Protein AF-A0A830HH51-F1 (afdb_monomer)

Mean predicted aligned error: 14.1 Å

Solvent-acce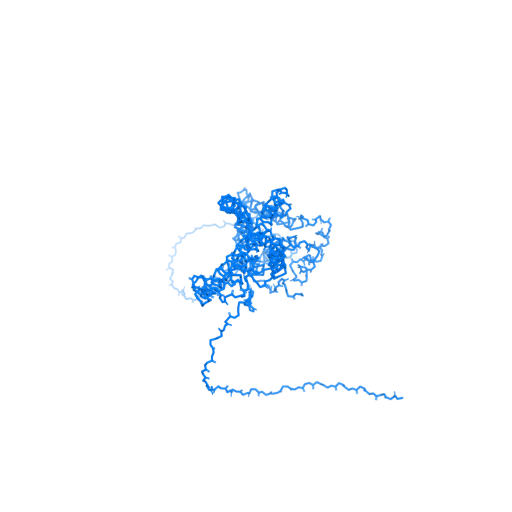ssible surface area (backbone atoms only — not comparable to full-atom values): 25207 Å² total; per-residue (Å²): 134,84,88,83,89,81,90,84,80,91,85,87,86,83,90,83,89,87,86,88,89,83,86,89,73,85,73,80,76,70,67,62,83,53,52,103,75,49,44,75,71,78,76,61,64,72,53,64,74,36,84,57,42,86,72,52,55,58,89,35,80,76,57,83,45,45,67,64,57,45,50,52,51,49,51,36,50,53,44,14,52,52,33,17,52,53,45,54,76,65,64,55,100,84,68,83,78,86,54,65,68,58,54,54,53,48,51,56,50,50,54,52,51,52,50,54,49,50,53,55,47,51,54,41,53,49,52,41,46,42,46,52,58,56,20,51,38,37,32,50,52,25,50,41,51,51,23,38,51,49,24,68,50,44,58,72,80,71,60,77,66,54,64,58,52,63,55,61,73,58,73,80,75,81,91,86,85,85,83,91,88,82,89,80,83,90,80,91,87,80,94,84,87,89,76,77,88,73,75,60,69,42,60,59,35,52,50,51,53,50,52,48,51,29,39,54,53,40,24,55,50,33,46,41,22,44,68,60,72,40,52,68,60,32,54,52,47,32,37,74,66,64,42,37,52,73,70,56,46,57,58,44,69,75,42,61,75,94,46,40,39,45,50,43,37,54,55,49,43,49,51,51,50,51,32,38,76,70,62,53,32,72,65,34,87,64,46,44,60,56,54,44,50,35,37,51,45,26,38,50,19,56,52,48,47,51,47,56,64,72,57,60,78,58,64,70,58,57,48,50,55,51,49,54,51,52,53,49,50,51,50,53,20,37,52,48,9,42,53,46,26,56,42,53,50,53,60,68,74,60,64,88,61,60,72,70,53,49,54,54,41,52,50,51,48,52,52,50,50,52,49,53,52,49,50,50,54,51,61,52,43,54,54,51,51,47,64,51,46,64,58,41,54,46,93,52,86,86,24,53,56,62,64,35,53,51,52,49,53,50,54,51,26,30,67,45,40,73,53,90,78,83,89,84,77,89,80,87,122

Organism: NCBI:txid41880

InterPro domains:
  IPR021134 Bestrophin-like [PF01062] (202-400)

Secondary structure (DSSP, 8-state):
--------------------------------SS-TT-------HHHHTSGGGGG--TTSHHHH-HHHHHHHHHHHHHHHHHHHHHHHHH--TT-----HHHHHHHHHHHHHHHHHHHHHHHHHHHHHHIIIIIIIHHHHHHHHHHHHHHHHHS--S-STTTHHHHTTSSTTS---------------------S-PPPPHHHHHHHHHHHHHHHHHHHHHHHHHHHTT-HHHHHHHHHHTTSS-HHHHHHHHTS-GGGHHHHHHHHHHHHHHHHHHTT-STTHHHHHHHHHHHHHHHHHHHHHHHHHHHSPSPHHHHHHHHHHHHHHHHHHHHHHHHHHHHHHHHHHH-TTSHHHHHHHHHHHHHHHHHHHHHHHHHHHHHHHHHHHHT-TTSSSTTS--HHHHHHHHHHHHHHHHT-------SS--

Radius of gyration: 35.16 Å; Cα contacts (8 Å, |Δi|>4): 317; chains: 1; bounding box: 79×79×122 Å

Foldseek 3Di:
DDDDDDDDDDDDDDDDDDDDDDDDDDPPPAPPLADPQLDGPPDDVVCCPDPVVVVCCHQAPCNPPCPLLVVLVVVLQVLLQVLLVVLLVVDDPPDDDDCPVVVVVLVVLVVVLVVLLVVVLVVLVVLLCCLVCVQLVLLLVLLLVLLLQLLVLQPAPPPVVPVVVVVVVPPPPDPDDDDDDDDDDDDDDDDDDDDDDDDPSNVVSQVLSVLLLLLSLLLLQCLLCVLVVNNVVSLVLSVVFVSDPPVLSVVLVVDDSLCSSLVSLVVQLVSLVVCLVVVSRPPSVPVSVVSNVSSVSNSVSSVVSVCLLVVDDPPVSLVVSVVSLSVSLSVLSSVLSNLLNVLVVCQPPVPPPNPPSVVVSVVVNVVSSVVSSVSSCVSVVSNVVSVCSSRQSDPRSSHDSSFNSSVVSSVSSCVSNVHDDDDDTRPPD

Nearest PDB structures (foldseek):
  6ivn-assembly1_C  TM=8.255E-01  e=8.846E-07  Klebsiella pneumoniae
  4wd7-assembly1_C  TM=7.996E-01  e=3.059E-06  Klebsiella pneumoniae UHKPC96
  6djl-assembly1_C  TM=2.244E-01  e=7.877E+00  Homo sapiens

pLDDT: mean 74.35, std 22.72, range [25.53, 97.12]

Structure (mmCIF, N/CA/C/O backbone):
data_AF-A0A830HH51-F1
#
_entry.id   AF-A0A830HH51-F1
#
loop_
_atom_site.group_PDB
_atom_site.id
_atom_site.type_symbol
_atom_site.label_atom_id
_atom_site.label_alt_id
_atom_site.label_comp_id
_atom_site.label_asym_id
_atom_site.label_entity_id
_atom_site.label_seq_id
_atom_site.pdbx_PDB_ins_code
_atom_site.Cartn_x
_atom_site.Cartn_y
_atom_site.Cartn_z
_atom_site.occupancy
_atom_site.B_iso_or_equiv
_atom_site.auth_seq_id
_atom_site.auth_comp_id
_atom_site.auth_asym_id
_atom_site.auth_atom_id
_atom_site.pdbx_PDB_model_num
ATOM 1 N N . MET A 1 1 ? 25.017 -56.427 21.208 1.00 38.72 1 MET A N 1
ATOM 2 C CA . MET A 1 1 ? 25.697 -55.156 21.543 1.00 38.72 1 MET A CA 1
ATOM 3 C C . MET A 1 1 ? 24.634 -54.246 22.147 1.00 38.72 1 MET A C 1
ATOM 5 O O . MET A 1 1 ? 23.813 -53.749 21.400 1.00 38.72 1 MET A O 1
ATOM 9 N N . SER A 1 2 ? 24.348 -54.339 23.451 1.00 25.89 2 SER A N 1
ATOM 10 C CA . SER A 1 2 ? 25.044 -53.654 24.565 1.00 25.89 2 SER A CA 1
ATOM 11 C C . SER A 1 2 ? 25.047 -52.131 24.347 1.00 25.89 2 SER A C 1
ATOM 13 O O . SER A 1 2 ? 25.809 -51.672 23.508 1.00 25.89 2 SER A O 1
ATOM 15 N N . VAL A 1 3 ? 24.035 -51.397 24.836 1.00 27.20 3 VAL A N 1
ATOM 16 C CA . VAL A 1 3 ? 23.938 -50.769 26.183 1.00 27.20 3 VAL A CA 1
ATOM 17 C C . VAL A 1 3 ? 24.837 -49.528 26.303 1.00 27.20 3 VAL A C 1
ATOM 19 O O . VAL A 1 3 ? 26.053 -49.679 26.292 1.00 27.20 3 VAL A O 1
ATOM 22 N N . CYS A 1 4 ? 24.244 -48.328 26.408 1.00 26.59 4 CYS A N 1
ATOM 23 C CA . CYS A 1 4 ? 24.298 -47.465 27.607 1.00 26.59 4 CYS A CA 1
ATOM 24 C C . CYS A 1 4 ? 23.799 -46.033 27.333 1.00 26.59 4 CYS A C 1
ATOM 26 O O . CYS A 1 4 ? 24.339 -45.319 26.490 1.00 26.59 4 CYS A O 1
ATOM 28 N N . ASP A 1 5 ? 22.822 -45.622 28.140 1.00 26.95 5 ASP A N 1
ATOM 29 C CA . ASP A 1 5 ? 22.475 -44.243 28.484 1.00 26.95 5 ASP A CA 1
ATOM 30 C C . ASP A 1 5 ? 23.656 -43.486 29.106 1.00 26.95 5 ASP A C 1
ATOM 32 O O . ASP A 1 5 ? 24.448 -44.097 29.825 1.00 26.95 5 ASP A O 1
ATOM 36 N N . THR A 1 6 ? 23.696 -42.150 28.994 1.00 29.08 6 THR A N 1
ATOM 37 C CA . THR A 1 6 ? 23.996 -41.295 30.165 1.00 29.08 6 THR A CA 1
ATOM 38 C C . THR A 1 6 ? 23.522 -39.847 29.979 1.00 29.08 6 THR A C 1
ATOM 40 O O . THR A 1 6 ? 23.963 -39.127 29.088 1.00 29.08 6 THR A O 1
ATOM 43 N N . TYR A 1 7 ? 22.646 -39.419 30.888 1.00 29.58 7 TYR A N 1
ATOM 44 C CA . TYR A 1 7 ? 22.360 -38.029 31.245 1.00 29.58 7 TYR A CA 1
ATOM 45 C C . TYR A 1 7 ? 23.592 -37.351 31.872 1.00 29.58 7 TYR A C 1
ATOM 47 O O . TYR A 1 7 ? 24.271 -37.996 32.666 1.00 29.58 7 TYR A O 1
ATOM 55 N N . ALA A 1 8 ? 23.793 -36.041 31.669 1.00 28.16 8 ALA A N 1
ATOM 56 C CA . ALA A 1 8 ? 24.360 -35.170 32.711 1.00 28.16 8 ALA A CA 1
ATOM 57 C C . ALA A 1 8 ? 24.124 -33.672 32.445 1.00 28.16 8 ALA A C 1
ATOM 59 O O . ALA A 1 8 ? 24.418 -33.134 31.382 1.00 28.16 8 ALA A O 1
ATOM 60 N N . LEU A 1 9 ? 23.596 -33.035 33.484 1.00 26.22 9 LEU A N 1
ATOM 61 C CA . LEU A 1 9 ? 23.298 -31.623 33.684 1.00 26.22 9 LEU A CA 1
ATOM 62 C C . LEU A 1 9 ? 24.548 -30.773 33.980 1.00 26.22 9 LEU A C 1
ATOM 64 O O . LEU A 1 9 ? 25.466 -31.244 34.641 1.00 26.22 9 LEU A O 1
ATOM 68 N N . SER A 1 10 ? 24.398 -29.469 33.702 1.00 26.39 10 SER A N 1
ATOM 69 C CA . SER A 1 10 ? 24.892 -28.319 34.486 1.00 26.39 10 SER A CA 1
ATOM 70 C C . SER A 1 10 ? 26.397 -28.003 34.482 1.00 26.39 10 SER A C 1
ATOM 72 O O . SER A 1 10 ? 27.233 -28.854 34.755 1.00 26.39 10 SER A O 1
ATOM 74 N N . ILE A 1 11 ? 26.726 -26.719 34.275 1.00 29.22 11 ILE A N 1
ATOM 75 C CA . ILE A 1 11 ? 27.380 -25.823 35.260 1.00 29.22 11 ILE A CA 1
ATOM 76 C C . ILE A 1 11 ? 27.906 -24.567 34.526 1.00 29.22 11 ILE A C 1
ATOM 78 O O . ILE A 1 11 ? 28.782 -24.633 33.668 1.00 29.22 11 ILE A O 1
ATOM 82 N N . VAL A 1 12 ? 27.377 -2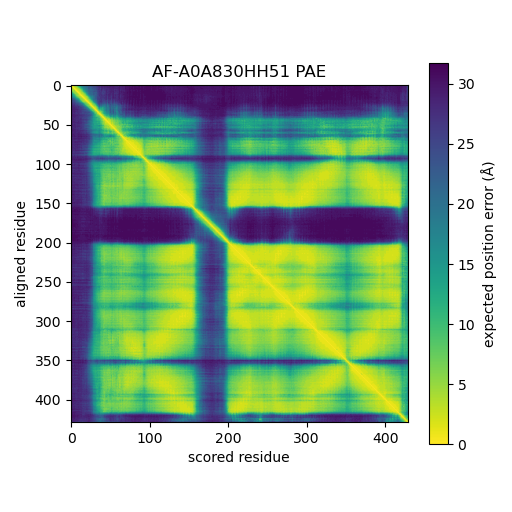3.402 34.911 1.00 34.72 12 VAL A N 1
ATOM 83 C CA . VAL A 1 12 ? 27.944 -22.055 34.678 1.00 34.72 12 VAL A CA 1
ATOM 84 C C . VAL A 1 12 ? 29.090 -21.819 35.674 1.00 34.72 12 VAL A C 1
ATOM 86 O O . VAL A 1 12 ? 28.933 -22.219 36.827 1.00 34.72 12 VAL A O 1
ATOM 89 N N . PRO A 1 13 ? 30.211 -21.161 35.295 1.00 34.56 13 PRO A N 1
ATOM 90 C CA . PRO A 1 13 ? 30.666 -19.964 36.042 1.00 34.56 13 PRO A CA 1
ATOM 91 C C . PRO A 1 13 ? 31.408 -18.926 35.118 1.00 34.56 13 PRO A C 1
ATOM 93 O O . PRO A 1 13 ? 31.265 -19.011 33.902 1.00 34.56 13 PRO A O 1
ATOM 96 N N . PRO A 1 14 ? 32.086 -17.851 35.601 1.00 38.78 14 PRO A N 1
ATOM 97 C CA . PRO A 1 14 ? 31.568 -16.481 35.493 1.00 38.78 14 PRO A CA 1
ATOM 98 C C . PRO A 1 14 ? 32.497 -15.451 34.787 1.00 38.78 14 PRO A C 1
ATOM 100 O O . PRO A 1 14 ? 33.676 -15.679 34.538 1.00 38.78 14 PRO A O 1
ATOM 103 N N . ARG A 1 15 ? 31.917 -14.263 34.533 1.00 34.06 15 ARG A N 1
ATOM 104 C CA . ARG A 1 15 ? 32.484 -12.938 34.158 1.00 34.06 15 ARG A CA 1
ATOM 105 C C . ARG A 1 15 ? 34.014 -12.737 34.209 1.00 34.06 15 ARG A C 1
ATOM 107 O O . ARG A 1 15 ? 34.600 -12.840 35.283 1.00 34.06 15 ARG A O 1
ATOM 114 N N . ARG A 1 16 ? 34.564 -12.078 33.169 1.00 27.70 16 ARG A N 1
ATOM 115 C CA . ARG A 1 16 ? 35.558 -10.984 33.316 1.00 27.70 16 ARG A CA 1
ATOM 116 C C . ARG A 1 16 ? 35.377 -9.867 32.278 1.00 27.70 16 ARG A C 1
ATOM 118 O O . ARG A 1 16 ? 35.142 -10.123 31.105 1.00 27.70 16 ARG A O 1
ATOM 125 N N . ARG A 1 17 ? 35.498 -8.624 32.764 1.00 33.72 17 ARG A N 1
ATOM 126 C CA . ARG A 1 17 ? 35.611 -7.365 32.007 1.00 33.72 17 ARG A CA 1
ATOM 127 C C . ARG A 1 17 ? 36.962 -7.297 31.289 1.00 33.72 17 ARG A C 1
ATOM 129 O O . ARG A 1 17 ? 37.972 -7.585 31.925 1.00 33.72 17 ARG A O 1
ATOM 136 N N . ALA A 1 18 ? 36.977 -6.775 30.066 1.00 30.72 18 ALA A N 1
ATOM 137 C CA . ALA A 1 18 ? 38.110 -6.024 29.530 1.00 30.72 18 ALA A CA 1
ATOM 138 C C . ALA A 1 18 ? 37.644 -5.077 28.409 1.00 30.72 18 ALA A C 1
ATOM 140 O O . ALA A 1 18 ? 36.971 -5.475 27.467 1.00 30.72 18 ALA A O 1
ATOM 141 N N . SER A 1 19 ? 38.033 -3.819 28.544 1.00 29.17 19 SER A N 1
ATOM 142 C CA . SER A 1 19 ? 38.135 -2.765 27.526 1.00 29.17 19 SER A CA 1
ATOM 143 C C . SER A 1 19 ? 39.468 -2.054 27.814 1.00 29.17 19 SER A C 1
ATOM 145 O O . SER A 1 19 ? 39.896 -2.153 28.972 1.00 29.17 19 SER A O 1
ATOM 147 N N . PRO A 1 20 ? 40.077 -1.224 26.939 1.00 47.78 20 PRO A N 1
ATOM 148 C CA . PRO A 1 20 ? 39.917 -0.930 25.496 1.00 47.78 20 PRO A CA 1
ATOM 149 C C . PRO A 1 20 ? 41.337 -1.054 24.818 1.00 47.78 20 PRO A C 1
ATOM 151 O O . PRO A 1 20 ? 42.099 -1.873 25.334 1.00 47.78 20 PRO A O 1
ATOM 154 N N . PRO A 1 21 ? 41.813 -0.304 23.781 1.00 44.22 21 PRO A N 1
ATOM 155 C CA . PRO A 1 21 ? 41.197 0.706 22.906 1.00 44.22 21 PRO A CA 1
ATOM 156 C C . PRO A 1 21 ? 41.555 0.611 21.397 1.00 44.22 21 PRO A C 1
ATOM 158 O O . PRO A 1 21 ? 42.336 -0.224 20.958 1.00 44.22 21 PRO A O 1
ATOM 161 N N . SER A 1 22 ? 41.041 1.603 20.657 1.00 26.47 22 SER A N 1
ATOM 162 C CA . SER A 1 22 ? 41.609 2.261 19.464 1.00 26.47 22 SER A CA 1
ATOM 163 C C . SER A 1 22 ? 41.033 1.936 18.073 1.00 26.47 22 SER A C 1
ATOM 165 O O . SER A 1 22 ? 41.168 0.844 17.546 1.00 26.47 22 SER A O 1
ATOM 167 N N . CYS A 1 23 ? 40.443 3.004 17.517 1.00 25.84 23 CYS A N 1
ATOM 168 C CA . CYS A 1 23 ? 40.437 3.491 16.135 1.00 25.84 23 CYS A CA 1
ATOM 169 C C . CYS A 1 23 ? 39.952 2.621 14.963 1.00 25.84 23 CYS A C 1
ATOM 171 O O . CYS A 1 23 ? 40.399 1.510 14.729 1.00 25.84 23 CYS A O 1
ATOM 173 N N . CYS A 1 24 ? 39.167 3.303 14.120 1.00 28.31 24 CYS A N 1
ATOM 174 C CA . CYS A 1 24 ? 38.778 2.959 12.753 1.00 28.31 24 CYS A CA 1
ATOM 175 C C . CYS A 1 24 ? 37.758 1.833 12.585 1.00 28.31 24 CYS A C 1
ATOM 177 O O . CYS A 1 24 ? 38.097 0.709 12.254 1.00 28.31 24 CYS A O 1
ATOM 179 N N . SER A 1 25 ? 36.484 2.214 12.629 1.00 27.14 25 SER A N 1
ATOM 180 C CA . SER A 1 25 ? 35.622 2.157 11.441 1.00 27.14 25 SER A CA 1
ATOM 181 C C . SER A 1 25 ? 34.259 2.709 11.826 1.00 27.14 25 SER A C 1
ATOM 183 O O . SER A 1 25 ? 33.641 2.231 12.774 1.00 27.14 25 SER A O 1
ATOM 185 N N . ILE A 1 26 ? 33.804 3.728 11.101 1.00 30.30 26 ILE A N 1
ATOM 186 C CA . ILE A 1 26 ? 32.405 4.160 11.094 1.00 30.30 26 ILE A CA 1
ATOM 187 C C . ILE A 1 26 ? 31.564 2.892 10.891 1.00 30.30 26 ILE A C 1
ATOM 189 O O . ILE A 1 26 ? 31.751 2.240 9.859 1.00 30.30 26 ILE A O 1
ATOM 193 N N . PRO A 1 27 ? 30.683 2.486 11.824 1.00 31.66 27 PRO A N 1
ATOM 194 C CA . PRO A 1 27 ? 29.766 1.422 11.497 1.00 31.66 27 PRO A CA 1
ATOM 195 C C . PRO A 1 27 ? 28.831 2.018 10.451 1.00 31.66 27 PRO A C 1
ATOM 197 O O . PRO A 1 27 ? 28.128 2.995 10.710 1.00 31.66 27 PRO A O 1
ATOM 200 N N . ALA A 1 28 ? 28.860 1.452 9.245 1.00 36.19 28 ALA A N 1
ATOM 201 C CA . ALA A 1 28 ? 27.709 1.486 8.368 1.00 36.19 28 ALA A CA 1
ATOM 202 C C . ALA A 1 28 ? 26.559 0.913 9.198 1.00 36.19 28 ALA A C 1
ATOM 204 O O . ALA A 1 28 ? 26.451 -0.303 9.362 1.00 36.19 28 ALA A O 1
ATOM 205 N N . GLN A 1 29 ? 25.802 1.801 9.844 1.00 36.47 29 GLN A N 1
ATOM 206 C CA . GLN A 1 29 ? 24.666 1.427 10.656 1.00 36.47 29 GLN A CA 1
ATOM 207 C C . GLN A 1 29 ? 23.653 0.874 9.668 1.00 36.47 29 GLN A C 1
ATOM 209 O O . GLN A 1 29 ? 23.018 1.583 8.892 1.00 36.47 29 GLN A O 1
ATOM 214 N N . GLN A 1 30 ? 23.683 -0.449 9.617 1.00 34.59 30 GLN A N 1
ATOM 215 C CA . GLN A 1 30 ? 22.843 -1.326 8.850 1.00 34.59 30 GLN A CA 1
ATOM 216 C C . GLN A 1 30 ? 21.418 -0.788 8.943 1.00 34.59 30 GLN A C 1
ATOM 218 O O . GLN A 1 30 ? 20.878 -0.663 10.041 1.00 34.59 30 GLN A O 1
ATOM 223 N N . VAL A 1 31 ? 20.814 -0.471 7.798 1.00 39.12 31 VAL A N 1
ATOM 224 C CA . VAL A 1 31 ? 19.364 -0.296 7.686 1.00 39.12 31 VAL A CA 1
ATOM 225 C C . VAL A 1 31 ? 18.752 -1.682 7.926 1.00 39.12 31 VAL A C 1
ATOM 227 O O . VAL A 1 31 ? 18.391 -2.399 6.996 1.00 39.12 31 VAL A O 1
ATOM 230 N N . ARG A 1 32 ? 18.767 -2.129 9.187 1.00 32.75 32 ARG A N 1
ATOM 231 C CA . ARG A 1 32 ? 17.884 -3.165 9.705 1.00 32.75 32 ARG A CA 1
ATOM 232 C C . ARG A 1 32 ? 16.575 -2.454 9.976 1.00 32.75 32 ARG A C 1
ATOM 234 O O . ARG A 1 32 ? 16.512 -1.524 10.768 1.00 32.75 32 ARG A O 1
ATOM 241 N N . THR A 1 33 ? 15.549 -2.872 9.262 1.00 40.38 33 THR A N 1
ATOM 242 C CA . THR A 1 33 ? 14.227 -2.248 9.249 1.00 40.38 33 THR A CA 1
ATOM 243 C C . THR A 1 33 ? 13.367 -2.630 10.453 1.00 40.38 33 THR A C 1
ATOM 245 O O . THR A 1 33 ? 12.162 -2.450 10.392 1.00 40.38 33 THR A O 1
ATOM 248 N N . VAL A 1 34 ? 13.962 -3.132 11.542 1.00 41.47 34 VAL A N 1
ATOM 249 C CA . VAL A 1 34 ? 13.305 -3.395 12.831 1.00 41.47 34 VAL A CA 1
ATOM 250 C C . VAL A 1 34 ? 14.402 -3.337 13.913 1.00 41.47 34 VAL A C 1
ATOM 252 O O . VAL A 1 34 ? 15.360 -4.110 13.846 1.00 41.47 34 VAL A O 1
ATOM 255 N N . ASP A 1 35 ? 14.326 -2.403 14.870 1.00 40.78 35 ASP A N 1
ATOM 256 C CA . ASP A 1 35 ? 15.085 -2.518 16.134 1.00 40.78 35 ASP A CA 1
ATOM 257 C C . ASP A 1 35 ? 14.623 -3.797 16.865 1.00 40.78 35 ASP A C 1
ATOM 259 O O . ASP A 1 35 ? 13.468 -4.174 16.707 1.00 40.78 35 ASP A O 1
ATOM 263 N N . GLU A 1 36 ? 15.431 -4.418 17.740 1.00 43.19 36 GLU A N 1
ATOM 264 C CA . GLU A 1 36 ? 15.049 -5.590 18.585 1.00 43.19 36 GLU A CA 1
ATOM 265 C C . GLU A 1 36 ? 13.750 -5.410 19.417 1.00 43.19 36 GLU A C 1
ATOM 267 O O . GLU A 1 36 ? 13.322 -6.317 20.119 1.00 43.19 36 GLU A O 1
ATOM 272 N N . HIS A 1 37 ? 13.117 -4.238 19.346 1.00 38.44 37 HIS A N 1
ATOM 273 C CA . HIS A 1 37 ? 11.923 -3.829 20.077 1.00 38.44 37 HIS A CA 1
ATOM 274 C C . HIS A 1 37 ? 10.730 -3.483 19.160 1.00 38.44 37 HIS A C 1
ATOM 276 O O . HIS A 1 37 ? 9.807 -2.804 19.606 1.00 38.44 37 HIS A O 1
ATOM 282 N N . GLY A 1 38 ? 10.750 -3.862 17.874 1.00 42.25 38 GLY A N 1
ATOM 283 C CA . GLY A 1 38 ? 9.606 -3.661 16.971 1.00 42.25 38 GLY A CA 1
ATOM 284 C C . GLY A 1 38 ? 9.290 -2.191 16.667 1.00 42.25 38 GLY A C 1
ATOM 285 O O . GLY A 1 38 ? 8.174 -1.864 16.284 1.00 42.25 38 GLY A O 1
ATOM 286 N N . LYS A 1 39 ? 10.238 -1.269 16.869 1.00 40.56 39 LYS A N 1
ATOM 287 C CA . LYS A 1 39 ? 10.011 0.169 16.675 1.00 40.56 39 LYS A CA 1
ATOM 288 C C . LYS A 1 39 ? 10.111 0.536 15.194 1.00 40.56 39 LYS A C 1
ATOM 290 O O . LYS A 1 39 ? 11.081 0.171 14.532 1.00 40.56 39 LYS A O 1
ATOM 295 N N . THR A 1 40 ? 9.149 1.319 14.697 1.00 45.41 40 THR A N 1
ATOM 296 C CA . THR A 1 40 ? 9.230 1.970 13.382 1.00 45.41 40 THR A CA 1
ATOM 297 C C . THR A 1 40 ? 10.509 2.800 13.341 1.00 45.41 40 THR A C 1
ATOM 299 O O . THR A 1 40 ? 10.657 3.755 14.110 1.00 45.41 40 THR A O 1
ATOM 302 N N . VAL A 1 41 ? 11.461 2.423 12.489 1.00 50.81 41 VAL A N 1
ATOM 303 C CA . VAL A 1 41 ? 12.699 3.185 12.331 1.00 50.81 41 VAL A CA 1
ATOM 304 C C . VAL A 1 41 ? 12.316 4.540 11.743 1.00 50.81 41 VAL A C 1
ATOM 306 O O . VAL A 1 41 ? 11.938 4.641 10.578 1.00 50.81 41 VAL A O 1
ATOM 309 N N . ALA A 1 42 ? 12.371 5.589 12.564 1.00 54.66 42 ALA A N 1
ATOM 310 C CA . ALA A 1 42 ? 12.271 6.954 12.076 1.00 54.66 42 ALA A CA 1
ATOM 311 C C . ALA A 1 42 ? 13.442 7.170 11.112 1.00 54.66 42 ALA A C 1
ATOM 313 O O . ALA A 1 42 ? 14.603 7.145 11.525 1.00 54.66 42 ALA A O 1
ATOM 314 N N . TYR A 1 43 ? 13.149 7.306 9.820 1.00 59.97 43 TYR A N 1
ATOM 315 C CA . TYR A 1 43 ? 14.189 7.550 8.834 1.00 59.97 43 TYR A CA 1
ATOM 316 C C . TYR A 1 43 ? 14.770 8.943 9.072 1.00 59.97 43 TYR A C 1
ATOM 318 O O . TYR A 1 43 ? 14.044 9.933 9.189 1.00 59.97 43 TYR A O 1
ATOM 326 N N . ASP A 1 44 ? 16.095 9.032 9.153 1.00 61.41 44 ASP A N 1
ATOM 327 C CA . ASP A 1 44 ? 16.752 10.327 9.246 1.00 61.41 44 ASP A CA 1
ATOM 328 C C . ASP A 1 44 ? 16.691 11.011 7.873 1.00 61.41 44 ASP A C 1
ATOM 330 O O . ASP A 1 44 ? 17.416 10.668 6.933 1.00 61.41 44 ASP A O 1
ATOM 334 N N . VAL A 1 45 ? 15.804 12.002 7.758 1.00 65.62 45 VAL A N 1
ATOM 335 C CA . VAL A 1 45 ? 15.637 12.839 6.560 1.00 65.62 45 VAL A CA 1
ATOM 336 C C . VAL A 1 45 ? 16.971 13.476 6.152 1.00 65.62 45 VAL A C 1
ATOM 338 O O . VAL A 1 45 ? 17.235 13.678 4.964 1.00 65.62 45 VAL A O 1
ATOM 341 N N . HIS A 1 46 ? 17.859 13.754 7.111 1.00 68.62 46 HIS A N 1
ATOM 342 C CA . HIS A 1 46 ? 19.168 14.336 6.834 1.00 68.62 46 HIS A CA 1
ATOM 343 C C . HIS A 1 46 ? 20.126 13.362 6.149 1.00 68.62 46 HIS A C 1
ATOM 345 O O . HIS A 1 46 ? 21.010 13.802 5.415 1.00 68.62 46 HIS A O 1
ATOM 351 N N . VAL A 1 47 ? 19.950 12.051 6.323 1.00 65.62 47 VAL A N 1
ATOM 352 C CA . VAL A 1 47 ? 20.727 11.040 5.591 1.00 65.62 47 VAL A CA 1
ATOM 353 C C . VAL A 1 47 ? 20.267 10.961 4.133 1.00 65.62 47 VAL A C 1
ATOM 355 O O . VAL A 1 47 ? 21.106 10.905 3.236 1.00 65.62 47 VAL A O 1
ATOM 358 N N . LEU A 1 48 ? 18.955 11.046 3.887 1.00 66.31 48 LEU A N 1
ATOM 359 C CA . LEU A 1 48 ? 18.361 10.986 2.542 1.00 66.31 48 LEU A CA 1
ATOM 360 C C . LEU A 1 48 ? 18.589 12.256 1.708 1.00 66.31 48 LEU A C 1
ATOM 362 O O . LEU A 1 48 ? 18.615 12.198 0.483 1.00 66.31 48 LEU A O 1
ATOM 366 N N . THR A 1 49 ? 18.766 13.403 2.364 1.00 71.38 49 THR A N 1
ATOM 367 C CA . THR A 1 49 ? 19.026 14.700 1.710 1.00 71.38 49 THR A CA 1
ATOM 368 C C . THR A 1 49 ? 20.508 14.958 1.428 1.00 71.38 49 THR A C 1
ATOM 370 O O . THR A 1 49 ? 20.850 15.921 0.742 1.00 71.38 49 THR A O 1
ATOM 373 N N . ARG A 1 50 ? 21.408 14.107 1.934 1.00 78.94 50 ARG A N 1
ATOM 374 C CA . ARG A 1 50 ? 22.851 14.180 1.672 1.00 78.94 50 ARG A CA 1
ATOM 375 C C . ARG A 1 50 ? 23.238 13.282 0.499 1.00 78.94 50 ARG A C 1
ATOM 377 O O . ARG A 1 50 ? 22.582 12.291 0.198 1.00 78.94 50 ARG A O 1
ATOM 384 N N . TRP A 1 51 ? 24.411 13.547 -0.074 1.00 76.56 51 TRP A N 1
ATOM 385 C CA . TRP A 1 51 ? 25.052 12.691 -1.084 1.00 76.56 51 TRP A CA 1
ATOM 386 C C . TRP A 1 51 ? 25.273 11.232 -0.631 1.00 76.56 51 TRP A C 1
ATOM 388 O O . TRP A 1 51 ? 25.532 10.368 -1.462 1.00 76.56 51 TRP A O 1
ATOM 398 N N . GLY A 1 52 ? 25.128 10.931 0.667 1.00 63.03 52 GLY A N 1
ATOM 399 C CA . GLY A 1 52 ? 25.146 9.565 1.200 1.00 63.03 52 GLY A CA 1
ATOM 400 C C . GLY A 1 52 ? 24.005 8.670 0.696 1.00 63.03 52 GLY A C 1
ATOM 401 O O . GLY A 1 52 ? 24.127 7.452 0.783 1.00 63.03 52 GLY A O 1
ATOM 402 N N . VAL A 1 53 ? 22.943 9.237 0.108 1.00 65.62 53 VAL A N 1
ATOM 403 C CA . VAL A 1 53 ? 21.817 8.479 -0.469 1.00 65.62 53 VAL A CA 1
ATOM 404 C C . VAL A 1 53 ? 22.251 7.502 -1.567 1.00 65.62 53 VAL A C 1
ATOM 406 O O . VAL A 1 53 ? 21.723 6.399 -1.655 1.00 65.62 53 VAL A O 1
ATOM 409 N N . PHE A 1 54 ? 23.277 7.848 -2.348 1.00 67.69 54 PHE A N 1
ATOM 410 C CA . PHE A 1 54 ? 23.814 6.973 -3.396 1.00 67.69 54 PHE A CA 1
ATOM 411 C C . PHE A 1 54 ? 24.527 5.728 -2.831 1.00 67.69 54 PHE A C 1
ATOM 413 O O . PHE A 1 54 ? 24.760 4.776 -3.568 1.00 67.69 54 PHE A O 1
ATOM 420 N N . TRP A 1 55 ? 24.853 5.717 -1.533 1.00 67.50 55 TRP A N 1
ATOM 421 C CA . TRP A 1 55 ? 25.457 4.580 -0.828 1.00 67.50 55 TRP A CA 1
ATOM 422 C C . TRP A 1 55 ? 24.488 3.901 0.155 1.00 67.50 55 TRP A C 1
ATOM 424 O O . TRP A 1 55 ? 24.840 2.902 0.786 1.00 67.50 55 TRP A O 1
ATOM 434 N N . ALA A 1 56 ? 23.253 4.398 0.267 1.00 63.09 56 ALA A N 1
ATOM 435 C CA . ALA A 1 56 ? 22.196 3.799 1.070 1.00 63.09 56 ALA A CA 1
ATOM 436 C C . ALA A 1 56 ? 21.499 2.682 0.275 1.00 63.09 56 ALA A C 1
ATOM 438 O O . ALA A 1 56 ? 20.412 2.848 -0.271 1.00 63.09 56 ALA A O 1
ATOM 439 N N . TYR A 1 57 ? 22.145 1.520 0.183 1.00 58.69 57 TYR A N 1
ATOM 440 C CA . TYR A 1 57 ? 21.589 0.373 -0.545 1.00 58.69 57 TYR A CA 1
ATOM 441 C C . TYR A 1 57 ? 20.536 -0.400 0.268 1.00 58.69 57 TYR A C 1
ATOM 443 O O . TYR A 1 57 ? 19.720 -1.108 -0.305 1.00 58.69 57 TYR A O 1
ATOM 451 N N . GLY A 1 58 ? 20.513 -0.280 1.599 1.00 55.59 58 GLY A N 1
ATOM 452 C CA . GLY A 1 58 ? 19.557 -0.994 2.453 1.00 55.59 58 GLY A CA 1
ATOM 453 C C . GLY A 1 58 ? 18.141 -0.411 2.374 1.00 55.59 58 GLY A C 1
ATOM 454 O O . GLY A 1 58 ? 17.974 0.793 2.513 1.00 55.59 58 GLY A O 1
ATOM 455 N N . GLY A 1 59 ? 17.128 -1.260 2.159 1.00 57.31 59 GLY A N 1
ATOM 456 C CA . GLY A 1 59 ? 15.715 -0.854 2.118 1.00 57.31 59 GLY A CA 1
ATOM 457 C C . GLY A 1 59 ? 15.260 -0.119 0.852 1.00 57.31 59 GLY A C 1
ATOM 458 O O . GLY A 1 59 ? 14.099 0.247 0.767 1.00 57.31 59 GLY A O 1
ATOM 459 N N . THR A 1 60 ? 16.129 0.086 -0.141 1.00 63.84 60 THR A N 1
ATOM 460 C CA . THR A 1 60 ? 15.769 0.811 -1.370 1.00 63.84 60 THR A CA 1
ATOM 461 C C . THR A 1 60 ? 15.286 -0.122 -2.485 1.00 63.84 60 THR A C 1
ATOM 463 O O . THR A 1 60 ? 15.443 -1.347 -2.416 1.00 63.84 60 THR A O 1
ATOM 466 N N . ILE A 1 61 ? 14.743 0.473 -3.558 1.00 61.25 61 ILE A N 1
ATOM 467 C CA . ILE A 1 61 ? 14.289 -0.202 -4.795 1.00 61.25 61 ILE A CA 1
ATOM 468 C C . ILE A 1 61 ? 15.344 -1.196 -5.322 1.00 61.25 61 ILE A C 1
ATOM 470 O O . ILE A 1 61 ? 15.006 -2.228 -5.902 1.00 61.25 61 ILE A O 1
ATOM 474 N N . PHE A 1 62 ? 16.628 -0.919 -5.074 1.00 61.59 62 PHE A N 1
ATOM 475 C CA . PHE A 1 62 ? 17.759 -1.714 -5.547 1.00 61.59 62 PHE A CA 1
ATOM 476 C C . PHE A 1 62 ? 18.024 -3.007 -4.758 1.00 61.59 62 PHE A C 1
ATOM 478 O O . PHE A 1 62 ? 18.749 -3.858 -5.263 1.00 61.59 62 PHE A O 1
ATOM 485 N N . ASN A 1 63 ? 17.462 -3.191 -3.557 1.00 59.97 63 ASN A N 1
ATOM 486 C CA . ASN A 1 63 ? 17.849 -4.301 -2.672 1.00 59.97 63 ASN A CA 1
ATOM 487 C C . ASN A 1 63 ? 16.876 -5.489 -2.677 1.00 59.97 63 ASN A C 1
ATOM 489 O O . ASN A 1 63 ? 17.307 -6.636 -2.671 1.00 59.97 63 ASN A O 1
ATOM 493 N N . ARG A 1 64 ? 15.556 -5.249 -2.691 1.00 55.38 64 ARG A N 1
ATOM 494 C CA . ARG A 1 64 ? 14.565 -6.336 -2.518 1.00 55.38 64 ARG A CA 1
ATOM 495 C C . ARG A 1 64 ? 13.967 -6.876 -3.821 1.00 55.38 64 ARG A C 1
ATOM 497 O O . ARG A 1 64 ? 13.608 -8.047 -3.871 1.00 55.38 64 ARG A O 1
ATOM 504 N N . LYS A 1 65 ? 13.913 -6.076 -4.894 1.00 61.28 65 LYS A N 1
ATOM 505 C CA . LYS A 1 65 ? 13.330 -6.466 -6.199 1.00 61.28 65 LYS A CA 1
ATOM 506 C C . LYS A 1 65 ? 14.365 -6.500 -7.329 1.00 61.28 65 LYS A C 1
ATOM 508 O O . LYS A 1 65 ? 14.074 -6.166 -8.479 1.00 61.28 65 LYS A O 1
ATOM 513 N N . ILE A 1 66 ? 15.575 -6.966 -7.005 1.00 57.06 66 ILE A N 1
ATOM 514 C CA . ILE A 1 66 ? 16.686 -7.127 -7.957 1.00 57.06 66 ILE A CA 1
ATOM 515 C C . ILE A 1 66 ? 16.291 -7.977 -9.169 1.00 57.06 66 ILE A C 1
ATOM 517 O O . ILE A 1 66 ? 16.813 -7.761 -10.253 1.00 57.06 66 ILE A O 1
ATOM 521 N N . PHE A 1 67 ? 15.329 -8.892 -9.030 1.00 59.41 67 PHE A N 1
ATOM 522 C CA . PHE A 1 67 ? 14.884 -9.724 -10.144 1.00 59.41 67 PHE A CA 1
ATOM 523 C C . PHE A 1 67 ? 14.054 -8.960 -11.179 1.00 59.41 67 PHE A C 1
ATOM 525 O O . PHE A 1 67 ? 14.274 -9.156 -12.368 1.00 59.41 67 PHE A O 1
ATOM 532 N N . ALA A 1 68 ? 13.142 -8.065 -10.789 1.00 66.19 68 ALA A N 1
A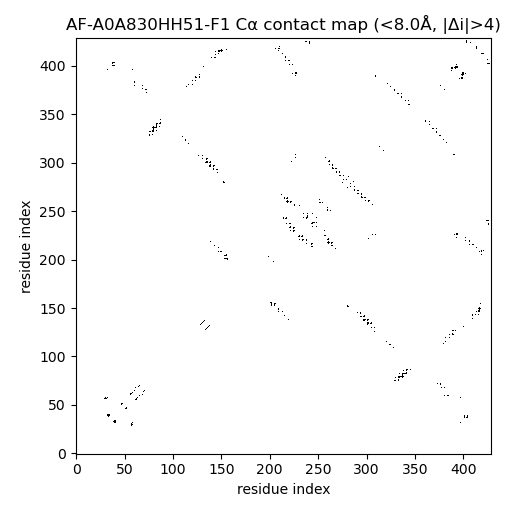TOM 533 C CA . ALA A 1 68 ? 12.294 -7.336 -11.742 1.00 66.19 68 ALA A CA 1
ATOM 534 C C . ALA A 1 68 ? 13.038 -6.156 -12.391 1.00 66.19 68 ALA A C 1
ATOM 536 O O . ALA A 1 68 ? 13.045 -6.004 -13.618 1.00 66.19 68 ALA A O 1
ATOM 537 N N . LEU A 1 69 ? 13.746 -5.367 -11.576 1.00 73.12 69 LEU A N 1
ATOM 538 C CA . LEU A 1 69 ? 14.613 -4.300 -12.072 1.00 73.12 69 LEU A CA 1
ATOM 539 C C . LEU A 1 69 ? 15.802 -4.885 -12.846 1.00 73.12 69 LEU A C 1
ATOM 541 O O . LEU A 1 69 ? 16.089 -4.441 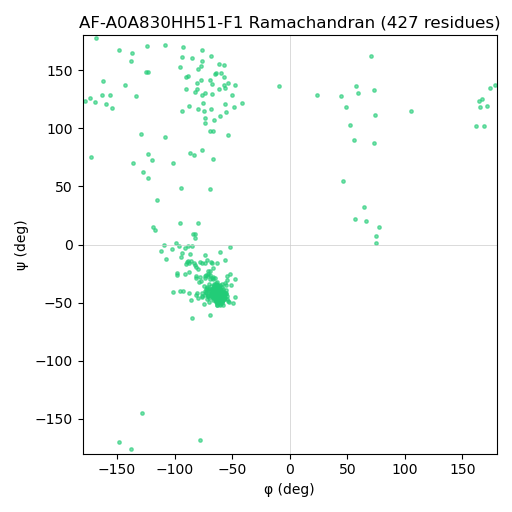-13.953 1.00 73.12 69 LEU A O 1
ATOM 545 N N . GLY A 1 70 ? 16.450 -5.923 -12.312 1.00 74.75 70 GLY A N 1
ATOM 546 C CA . GLY A 1 70 ? 17.586 -6.592 -12.947 1.00 74.75 70 GLY A CA 1
ATOM 547 C C . GLY A 1 70 ? 17.215 -7.347 -14.220 1.00 74.75 70 GLY A C 1
ATOM 548 O O . GLY A 1 70 ? 17.963 -7.260 -15.187 1.00 74.75 70 GLY A O 1
ATOM 549 N N . SER A 1 71 ? 16.053 -8.008 -14.292 1.00 78.31 71 SER A N 1
ATOM 550 C CA . SER A 1 71 ? 15.577 -8.609 -15.552 1.00 78.31 71 SER A CA 1
ATOM 551 C C . SER A 1 71 ? 15.243 -7.552 -16.603 1.00 78.31 71 SER A C 1
ATOM 553 O O . SER A 1 71 ? 15.568 -7.741 -17.773 1.00 78.31 71 SER A O 1
ATOM 555 N N . THR A 1 72 ? 14.664 -6.413 -16.203 1.00 80.75 72 THR A N 1
ATOM 556 C CA . THR A 1 72 ? 14.402 -5.295 -17.123 1.00 80.75 72 THR A CA 1
ATOM 557 C C . THR A 1 72 ? 15.712 -4.677 -17.620 1.00 80.75 72 THR A C 1
ATOM 559 O O . THR A 1 72 ? 15.866 -4.464 -18.819 1.00 80.75 72 THR A O 1
ATOM 562 N N . LEU A 1 73 ? 16.684 -4.450 -16.731 1.00 81.50 73 LEU A N 1
ATOM 563 C CA . LEU A 1 73 ? 18.025 -3.976 -17.091 1.00 81.50 73 LEU A CA 1
ATOM 564 C C . LEU A 1 73 ? 18.740 -4.960 -18.022 1.00 81.50 73 LEU A C 1
ATOM 566 O O . LEU A 1 73 ? 19.290 -4.551 -19.041 1.00 81.50 73 LEU A O 1
ATOM 570 N N . PHE A 1 74 ? 18.691 -6.256 -17.714 1.00 83.62 74 PHE A N 1
ATOM 571 C CA . PHE A 1 74 ? 19.264 -7.302 -18.555 1.00 83.62 74 PHE A CA 1
ATOM 572 C C . PHE A 1 74 ? 18.627 -7.315 -19.949 1.00 83.62 74 PHE A C 1
ATOM 574 O O . PHE A 1 74 ? 19.345 -7.312 -20.947 1.00 83.62 74 PHE A O 1
ATOM 581 N N . ALA A 1 75 ? 17.296 -7.248 -20.039 1.00 84.81 75 ALA A N 1
ATOM 582 C CA . ALA A 1 75 ? 16.588 -7.185 -21.314 1.00 84.81 75 ALA A CA 1
ATOM 583 C C . ALA A 1 75 ? 16.983 -5.942 -22.131 1.00 84.81 75 ALA A C 1
ATOM 585 O O . ALA A 1 75 ? 17.269 -6.055 -23.320 1.00 84.81 75 ALA A O 1
ATOM 586 N N . VAL A 1 76 ? 17.065 -4.773 -21.491 1.00 86.25 76 VAL A N 1
ATOM 587 C CA . VAL A 1 76 ? 17.506 -3.511 -22.112 1.00 86.25 76 VAL A CA 1
ATOM 588 C C . VAL A 1 76 ? 18.928 -3.621 -22.663 1.00 86.25 76 VAL A C 1
ATOM 590 O O . VAL A 1 76 ? 19.187 -3.207 -23.794 1.00 86.25 76 VAL A O 1
ATOM 593 N N . ILE A 1 77 ? 19.843 -4.230 -21.906 1.00 85.81 77 ILE A N 1
ATOM 594 C CA . ILE A 1 77 ? 21.224 -4.470 -22.341 1.00 85.81 77 ILE A CA 1
ATOM 595 C C . ILE A 1 77 ? 21.241 -5.402 -23.558 1.00 85.81 77 ILE A C 1
ATOM 597 O O . ILE A 1 77 ? 21.836 -5.059 -24.579 1.00 85.81 77 ILE A O 1
ATOM 601 N N . VAL A 1 78 ? 20.549 -6.543 -23.493 1.00 89.00 78 VAL A N 1
ATOM 602 C CA . VAL A 1 78 ? 20.482 -7.518 -24.595 1.00 89.00 78 VAL A CA 1
ATOM 603 C C . VAL A 1 78 ? 19.892 -6.893 -25.861 1.00 89.00 78 VAL A C 1
ATOM 605 O O . VAL A 1 78 ? 20.449 -7.073 -26.945 1.00 89.00 78 VAL A O 1
ATOM 608 N N . ILE A 1 79 ? 18.812 -6.117 -25.740 1.00 88.38 79 ILE A N 1
ATOM 609 C CA . ILE A 1 79 ? 18.184 -5.414 -26.869 1.00 88.38 79 ILE A CA 1
ATOM 610 C C . ILE A 1 79 ? 19.137 -4.369 -27.451 1.00 88.38 79 ILE A C 1
ATOM 612 O O . ILE A 1 79 ? 19.271 -4.290 -28.670 1.00 88.38 79 ILE A O 1
ATOM 616 N N . SER A 1 80 ? 19.834 -3.604 -26.608 1.00 86.88 80 SER A N 1
ATOM 617 C CA . SER A 1 80 ? 20.790 -2.588 -27.061 1.00 86.88 80 SER A CA 1
ATOM 618 C C . SER A 1 80 ? 21.956 -3.213 -27.832 1.00 86.88 80 SER A C 1
ATOM 620 O O . SER A 1 80 ? 22.298 -2.740 -28.914 1.00 86.88 80 SER A O 1
ATOM 622 N N . PHE A 1 81 ? 22.533 -4.307 -27.322 1.00 88.00 81 PHE A N 1
ATOM 623 C CA . PHE A 1 81 ? 23.615 -5.024 -28.003 1.00 88.00 81 PHE A CA 1
ATOM 624 C C . PHE A 1 81 ? 23.148 -5.684 -29.299 1.00 88.00 81 PHE A C 1
ATOM 626 O O . PHE A 1 81 ? 23.836 -5.584 -30.309 1.00 88.00 81 PHE A O 1
ATOM 633 N N . THR A 1 82 ? 21.970 -6.309 -29.298 1.00 88.44 82 THR A N 1
ATOM 634 C CA . THR A 1 82 ? 21.394 -6.917 -30.508 1.00 88.44 82 THR A CA 1
ATOM 635 C C . THR A 1 82 ? 21.075 -5.854 -31.561 1.00 88.44 82 THR A C 1
ATOM 637 O O . THR A 1 82 ? 21.346 -6.040 -32.742 1.00 88.44 82 THR A O 1
ATOM 640 N N . GLY A 1 83 ? 20.548 -4.703 -31.141 1.00 84.88 83 GLY A N 1
ATOM 641 C CA . GLY A 1 83 ? 20.330 -3.558 -32.019 1.00 84.88 83 GLY A CA 1
ATOM 642 C C . GLY A 1 83 ? 21.637 -3.056 -32.626 1.00 84.88 83 GLY A C 1
ATOM 643 O O . GLY A 1 83 ? 21.700 -2.867 -33.835 1.00 84.88 83 GLY A O 1
ATOM 644 N N . ALA A 1 84 ? 22.687 -2.914 -31.810 1.00 84.56 84 ALA A N 1
ATOM 645 C CA . ALA A 1 84 ? 24.007 -2.483 -32.261 1.00 84.56 84 ALA A CA 1
ATOM 646 C C . ALA A 1 84 ? 24.656 -3.466 -33.250 1.00 84.56 84 ALA A C 1
ATOM 648 O O . ALA A 1 84 ? 25.264 -3.037 -34.225 1.00 84.56 84 ALA A O 1
ATOM 649 N N . THR A 1 85 ? 24.533 -4.780 -33.036 1.00 86.38 85 THR A N 1
ATOM 650 C CA . THR A 1 85 ? 25.106 -5.777 -33.957 1.00 86.38 85 THR A CA 1
ATOM 651 C C . THR A 1 85 ? 24.372 -5.810 -35.293 1.00 86.38 85 THR A C 1
ATOM 653 O O . THR A 1 85 ? 25.020 -5.895 -36.336 1.00 86.38 85 THR A O 1
ATOM 656 N N . ILE A 1 86 ? 23.039 -5.705 -35.281 1.00 86.25 86 ILE A N 1
ATOM 657 C CA . ILE A 1 86 ? 22.225 -5.649 -36.502 1.00 86.25 86 ILE A CA 1
ATOM 658 C C . ILE A 1 86 ? 22.563 -4.395 -37.308 1.00 86.25 86 ILE A C 1
ATOM 660 O O . ILE A 1 86 ? 22.822 -4.492 -38.506 1.00 86.25 86 ILE A O 1
ATOM 664 N N . THR A 1 87 ? 22.586 -3.223 -36.670 1.00 83.50 87 THR A N 1
ATOM 665 C CA . THR A 1 87 ? 22.877 -1.965 -37.368 1.00 83.50 87 THR A CA 1
ATOM 666 C C . THR A 1 87 ? 24.297 -1.959 -37.916 1.00 83.50 87 THR A C 1
ATOM 668 O O . THR A 1 87 ? 24.469 -1.650 -39.090 1.00 83.50 87 THR A O 1
ATOM 671 N N . PHE A 1 88 ? 25.282 -2.426 -37.146 1.00 82.38 88 PHE A N 1
ATOM 672 C CA . PHE A 1 88 ? 26.667 -2.549 -37.602 1.00 82.38 88 PHE A CA 1
ATOM 673 C C . PHE A 1 88 ? 26.811 -3.482 -38.813 1.00 82.38 88 PHE A C 1
ATOM 675 O O . PHE A 1 88 ? 27.545 -3.176 -39.750 1.00 82.38 88 PHE A O 1
ATOM 682 N N . ALA A 1 89 ? 26.090 -4.609 -38.829 1.00 83.25 89 ALA A N 1
ATOM 683 C CA . ALA A 1 89 ? 26.103 -5.547 -39.953 1.00 83.25 89 ALA A CA 1
ATOM 684 C C . ALA A 1 89 ? 25.423 -4.985 -41.216 1.00 83.25 89 ALA A C 1
ATOM 686 O O . ALA A 1 89 ? 25.780 -5.362 -42.333 1.00 83.25 89 ALA A O 1
ATOM 687 N N . MET A 1 90 ? 24.434 -4.103 -41.049 1.00 79.31 90 MET A N 1
ATOM 688 C CA . MET A 1 90 ? 23.679 -3.496 -42.150 1.00 79.31 90 MET A CA 1
ATOM 689 C C . MET A 1 90 ? 24.293 -2.191 -42.673 1.00 79.31 90 MET A C 1
ATOM 691 O O . MET A 1 90 ? 23.926 -1.749 -43.767 1.00 79.31 90 MET A O 1
ATOM 695 N N . GLU A 1 91 ? 25.194 -1.560 -41.919 1.00 69.81 91 GLU A N 1
ATOM 696 C CA . GLU A 1 91 ? 25.713 -0.230 -42.226 1.00 69.81 91 GLU A CA 1
ATOM 697 C C . GLU A 1 91 ? 26.615 -0.255 -43.470 1.00 69.81 91 GLU A C 1
ATOM 699 O O . GLU A 1 91 ? 27.803 -0.578 -43.436 1.00 69.81 91 GLU A O 1
ATOM 704 N N . LYS A 1 92 ? 26.021 0.100 -44.616 1.00 65.25 92 LYS A N 1
ATOM 705 C CA . LYS A 1 92 ? 26.754 0.454 -45.833 1.00 65.25 92 LYS A CA 1
ATOM 706 C C . LYS A 1 92 ? 27.231 1.909 -45.713 1.00 65.25 92 LYS A C 1
ATOM 708 O O . LYS A 1 92 ? 26.434 2.764 -45.328 1.00 65.25 92 LYS A O 1
ATOM 713 N N . PRO A 1 93 ? 28.469 2.239 -46.128 1.00 58.50 93 PRO A N 1
ATOM 714 C CA . PRO A 1 93 ? 29.099 3.546 -45.890 1.00 58.50 93 PRO A CA 1
ATOM 715 C C . PRO A 1 93 ? 28.381 4.775 -46.492 1.00 58.50 93 PRO A C 1
ATOM 717 O O . PRO A 1 93 ? 28.794 5.901 -46.226 1.00 58.50 93 PRO A O 1
ATOM 720 N N . SER A 1 94 ? 27.322 4.598 -47.288 1.00 50.94 94 SER A N 1
ATOM 721 C CA . SER A 1 94 ? 26.650 5.662 -48.046 1.00 50.94 94 SER A CA 1
ATOM 722 C C . SER A 1 94 ? 25.230 6.027 -47.586 1.00 50.94 94 SER A C 1
ATOM 724 O O . SER A 1 94 ? 24.681 6.993 -48.108 1.00 50.94 94 SER A O 1
ATOM 726 N N . ALA A 1 95 ? 24.627 5.325 -46.619 1.00 56.59 95 ALA A N 1
ATOM 727 C CA . ALA A 1 95 ? 23.241 5.574 -46.197 1.00 56.59 95 ALA A CA 1
ATOM 728 C C . ALA A 1 95 ? 23.148 5.885 -44.696 1.00 56.59 95 ALA A C 1
ATOM 730 O O . ALA A 1 95 ? 22.758 5.040 -43.894 1.00 56.59 95 ALA A O 1
ATOM 731 N N . ARG A 1 96 ? 23.501 7.116 -44.304 1.00 61.69 96 ARG A N 1
ATOM 732 C CA . ARG A 1 96 ? 23.220 7.606 -42.948 1.00 61.69 96 ARG A CA 1
ATOM 733 C C . ARG A 1 96 ? 21.735 7.926 -42.840 1.00 61.69 96 ARG A C 1
ATOM 735 O O . ARG A 1 96 ? 21.252 8.831 -43.516 1.00 61.69 96 ARG A O 1
ATOM 742 N N . VAL A 1 97 ? 21.021 7.192 -41.995 1.00 67.81 97 VAL A N 1
ATOM 743 C CA . VAL A 1 97 ? 19.636 7.521 -41.651 1.00 67.81 97 VAL A CA 1
ATOM 744 C C . VAL A 1 97 ? 19.665 8.712 -40.694 1.00 67.81 97 VAL A C 1
ATOM 746 O O . VAL A 1 97 ? 20.303 8.649 -39.641 1.00 67.81 97 VAL A O 1
ATOM 749 N N . ASP A 1 98 ? 19.002 9.808 -41.063 1.00 74.88 98 ASP A N 1
ATOM 750 C CA . ASP A 1 98 ? 18.817 10.947 -40.165 1.00 74.88 98 ASP A CA 1
ATOM 751 C C . ASP A 1 98 ? 17.777 10.585 -39.095 1.00 74.88 98 ASP A C 1
ATOM 753 O O . ASP A 1 98 ? 16.589 10.424 -39.383 1.00 74.88 98 ASP A O 1
ATOM 757 N N . ILE A 1 99 ? 18.242 10.411 -37.854 1.00 80.25 99 ILE A N 1
ATOM 758 C CA . ILE A 1 99 ? 17.398 10.020 -36.715 1.00 80.25 99 ILE A CA 1
ATOM 759 C C . ILE A 1 99 ? 16.941 11.244 -35.899 1.00 80.25 99 ILE A C 1
ATOM 761 O O . ILE A 1 99 ? 16.164 11.108 -34.957 1.00 80.25 99 ILE A O 1
ATOM 765 N N . SER A 1 100 ? 17.353 12.462 -36.274 1.00 82.50 100 SER A N 1
ATOM 766 C CA . SER A 1 100 ? 17.091 13.683 -35.496 1.00 82.50 100 SER A CA 1
ATOM 767 C C . SER A 1 100 ? 15.600 13.881 -35.186 1.00 82.50 100 SER A C 1
ATOM 769 O O . SER A 1 100 ? 15.210 14.015 -34.025 1.00 82.50 100 SER A O 1
ATOM 771 N N . ASN A 1 101 ? 14.739 13.753 -36.203 1.00 85.00 101 ASN A N 1
ATOM 772 C CA . ASN A 1 101 ? 13.287 13.897 -36.047 1.00 85.00 101 ASN A CA 1
ATOM 773 C C . ASN A 1 101 ? 12.678 12.851 -35.096 1.00 85.00 101 ASN A C 1
ATOM 775 O O . ASN A 1 101 ? 11.764 13.161 -34.330 1.00 85.00 101 ASN A O 1
ATOM 779 N N . TYR A 1 102 ? 13.195 11.619 -35.112 1.00 83.50 102 TYR A N 1
ATOM 780 C CA . TYR A 1 102 ? 12.711 10.544 -34.243 1.00 83.50 102 TYR A CA 1
ATOM 781 C C . TYR A 1 102 ? 13.125 10.762 -32.789 1.00 83.50 102 TYR A C 1
ATOM 783 O O . TYR A 1 102 ? 12.334 10.486 -31.891 1.00 83.50 102 TYR A O 1
ATOM 791 N N . ILE A 1 103 ? 14.326 11.300 -32.547 1.00 83.19 103 ILE A N 1
ATOM 792 C CA . ILE A 1 103 ? 14.788 11.660 -31.200 1.00 83.19 103 ILE A CA 1
ATOM 793 C C . ILE A 1 103 ? 13.888 12.752 -30.615 1.00 83.19 103 ILE A C 1
ATOM 795 O O . ILE A 1 103 ? 13.455 12.640 -29.468 1.00 83.19 103 ILE A O 1
ATOM 799 N N . THR A 1 104 ? 13.556 13.780 -31.402 1.00 86.88 104 THR A N 1
ATOM 800 C CA . THR A 1 104 ? 12.665 14.859 -30.954 1.00 86.88 104 THR A CA 1
ATOM 801 C C . THR A 1 104 ? 11.256 14.346 -30.650 1.00 86.88 104 THR A C 1
ATOM 803 O O . THR A 1 104 ? 10.726 14.631 -29.575 1.00 86.88 104 THR A O 1
ATOM 806 N N . LEU A 1 105 ? 10.662 13.548 -31.546 1.00 86.38 105 LEU A N 1
ATOM 807 C CA . LEU A 1 105 ? 9.345 12.937 -31.325 1.00 86.38 105 LEU A CA 1
ATOM 808 C C . LEU A 1 105 ? 9.340 12.041 -30.078 1.00 86.38 105 LEU A C 1
ATOM 810 O O . LEU A 1 105 ? 8.430 12.116 -29.253 1.00 86.38 105 LEU A O 1
ATOM 814 N N . PHE A 1 106 ? 10.375 11.219 -29.914 1.00 87.19 106 PHE A N 1
ATOM 815 C CA . PHE A 1 106 ? 10.528 10.357 -28.749 1.00 87.19 106 PHE A CA 1
ATOM 816 C C . PHE A 1 106 ? 10.651 11.156 -27.451 1.00 87.19 106 PHE A C 1
ATOM 818 O O . PHE A 1 106 ? 10.058 10.775 -26.444 1.00 87.19 106 PHE A O 1
ATOM 825 N N . GLY A 1 107 ? 11.353 12.291 -27.479 1.00 87.31 107 GLY A N 1
ATOM 826 C CA . GLY A 1 107 ? 11.412 13.225 -26.358 1.00 87.31 107 GLY A CA 1
ATOM 827 C C . GLY A 1 107 ? 10.024 13.710 -25.929 1.00 87.31 107 GLY A C 1
ATOM 828 O O . GLY A 1 107 ? 9.719 13.683 -24.739 1.00 87.31 107 GLY A O 1
ATOM 829 N N . MET A 1 108 ? 9.154 14.069 -26.881 1.00 90.06 108 MET A N 1
ATOM 830 C CA . MET A 1 108 ? 7.768 14.475 -26.588 1.00 90.06 108 MET A CA 1
ATOM 831 C C . MET A 1 108 ? 6.924 13.331 -26.011 1.00 90.06 108 MET A C 1
ATOM 833 O O . MET A 1 108 ? 6.101 13.540 -25.124 1.00 90.06 108 MET A O 1
ATOM 837 N N . ILE A 1 109 ? 7.117 12.104 -26.499 1.00 89.25 109 ILE A N 1
ATOM 838 C CA . ILE A 1 109 ? 6.423 10.934 -25.950 1.00 89.25 109 ILE A CA 1
ATOM 839 C C . ILE A 1 109 ? 6.932 10.645 -24.533 1.00 89.25 109 ILE A C 1
ATOM 841 O O . ILE A 1 109 ? 6.131 10.403 -23.640 1.00 89.25 109 ILE A O 1
ATOM 845 N N . SER A 1 110 ? 8.242 10.725 -24.294 1.00 90.44 110 SER A N 1
ATOM 846 C CA . SER A 1 110 ? 8.850 10.518 -22.973 1.00 90.44 110 SER A CA 1
ATOM 847 C C . SER A 1 110 ? 8.280 11.464 -21.915 1.00 90.44 110 SER A C 1
ATOM 849 O O . SER A 1 110 ? 7.921 11.031 -20.819 1.00 90.44 110 SER A O 1
ATOM 851 N N . THR A 1 111 ? 8.119 12.749 -22.251 1.00 91.69 111 THR A N 1
ATOM 852 C CA . THR A 1 111 ? 7.523 13.727 -21.331 1.00 91.69 111 THR A CA 1
ATOM 853 C C . THR A 1 111 ? 6.059 13.410 -21.034 1.00 91.69 111 THR A C 1
ATOM 855 O O . THR A 1 111 ? 5.649 13.472 -19.875 1.00 91.69 111 THR A O 1
ATOM 858 N N . LEU A 1 112 ? 5.285 12.992 -22.041 1.00 92.81 112 LEU A N 1
ATOM 859 C CA . LEU A 1 112 ? 3.907 12.536 -21.848 1.00 92.81 112 LEU A CA 1
ATOM 860 C C . LEU A 1 112 ? 3.833 11.292 -20.947 1.00 92.81 112 LEU A C 1
ATOM 862 O O . LEU A 1 112 ? 2.980 11.224 -20.064 1.00 92.81 112 LEU A O 1
ATOM 866 N N . ILE A 1 113 ? 4.740 10.329 -21.125 1.00 92.94 113 ILE A N 1
ATOM 867 C CA . ILE A 1 113 ? 4.821 9.124 -20.286 1.00 92.94 113 ILE A CA 1
ATOM 868 C C . ILE A 1 113 ? 5.148 9.496 -18.843 1.00 92.94 113 ILE A C 1
ATOM 870 O O . ILE A 1 113 ? 4.494 9.004 -17.925 1.00 92.94 113 ILE A O 1
ATOM 874 N N . GLY A 1 114 ? 6.113 10.397 -18.638 1.00 92.06 114 GLY A N 1
ATOM 875 C CA . GLY A 1 114 ? 6.439 10.929 -17.317 1.00 92.06 114 GLY A CA 1
ATOM 876 C C . GLY A 1 114 ? 5.231 11.577 -16.638 1.00 92.06 114 GLY A C 1
ATOM 877 O O . GLY A 1 114 ? 4.986 11.330 -15.460 1.00 92.06 114 GLY A O 1
ATOM 878 N N . PHE A 1 115 ? 4.424 12.335 -17.386 1.00 93.38 115 PHE A N 1
ATOM 879 C CA . PHE A 1 115 ? 3.186 12.925 -16.874 1.00 93.38 115 PHE A CA 1
ATOM 880 C C . PHE A 1 115 ? 2.148 11.864 -16.473 1.00 93.38 115 PHE A C 1
ATOM 882 O O . PHE A 1 115 ? 1.629 11.904 -15.357 1.00 93.38 115 PHE A O 1
ATOM 889 N N . VAL A 1 116 ? 1.877 10.882 -17.341 1.00 92.50 116 VAL A N 1
ATOM 890 C CA . VAL A 1 116 ? 0.921 9.795 -17.057 1.00 92.50 116 VAL A CA 1
ATOM 891 C C . VAL A 1 116 ? 1.360 8.968 -15.847 1.00 92.50 116 VAL A C 1
ATOM 893 O O . VAL A 1 116 ? 0.530 8.625 -15.006 1.00 92.50 116 VAL A O 1
ATOM 896 N N . LEU A 1 117 ? 2.658 8.687 -15.717 1.00 92.88 117 LEU A N 1
ATOM 897 C CA . LEU A 1 117 ? 3.211 8.017 -14.541 1.00 92.88 117 LEU A CA 1
ATOM 898 C C . LEU A 1 117 ? 3.103 8.858 -13.275 1.00 92.88 117 LEU A C 1
ATOM 900 O O . LEU A 1 117 ? 2.837 8.306 -12.212 1.00 92.88 117 LEU A O 1
ATOM 904 N N . GLY A 1 118 ? 3.273 10.176 -13.377 1.00 92.44 118 GLY A N 1
ATOM 905 C CA . GLY A 1 118 ? 3.054 11.088 -12.259 1.00 92.44 118 GLY A CA 1
ATOM 906 C C . GLY A 1 118 ? 1.621 11.010 -11.729 1.00 92.44 118 GLY A C 1
ATOM 907 O O . GLY A 1 118 ? 1.420 10.875 -10.523 1.00 92.44 118 GLY A O 1
ATOM 908 N N . LEU A 1 119 ? 0.627 11.009 -12.625 1.00 92.38 119 LEU A N 1
ATOM 909 C CA . LEU A 1 119 ? -0.780 10.814 -12.252 1.00 92.38 119 LEU A CA 1
ATOM 910 C C . LEU A 1 119 ? -1.012 9.436 -11.617 1.00 92.38 119 LEU A C 1
ATOM 912 O O . LEU A 1 119 ? -1.632 9.337 -10.560 1.00 92.38 119 LEU A O 1
ATOM 916 N N . TYR A 1 120 ? -0.452 8.383 -12.219 1.00 91.31 120 TYR A N 1
ATOM 917 C CA . TYR A 1 120 ? -0.551 7.014 -11.709 1.00 91.31 120 TYR A CA 1
ATOM 918 C C . TYR A 1 120 ? 0.021 6.871 -10.290 1.00 91.31 120 TYR A C 1
ATOM 920 O O . TYR A 1 120 ? -0.574 6.236 -9.412 1.00 91.31 120 TYR A O 1
ATOM 928 N N . GLN A 1 121 ? 1.169 7.504 -10.049 1.00 91.88 121 GLN A N 1
ATOM 929 C CA . GLN A 1 121 ? 1.825 7.514 -8.751 1.00 91.88 121 GLN A CA 1
ATOM 930 C C . GLN A 1 121 ? 1.025 8.316 -7.720 1.00 91.88 121 GLN A C 1
ATOM 932 O O . GLN A 1 121 ? 0.883 7.865 -6.584 1.00 91.88 121 GLN A O 1
ATOM 937 N N . SER A 1 122 ? 0.473 9.470 -8.109 1.00 93.56 122 SER A N 1
ATOM 938 C CA . SER A 1 122 ? -0.343 10.314 -7.228 1.00 93.56 122 SER A CA 1
ATOM 939 C C . SER A 1 122 ? -1.547 9.553 -6.667 1.00 93.56 122 SER A C 1
ATOM 941 O O . SER A 1 122 ? -1.763 9.553 -5.456 1.00 93.56 122 SER A O 1
ATOM 943 N N . GLU A 1 123 ? -2.285 8.837 -7.518 1.00 91.88 123 GLU A N 1
ATOM 944 C CA . GLU A 1 123 ? -3.428 8.013 -7.094 1.00 91.88 123 GLU A CA 1
ATOM 945 C C . GLU A 1 123 ? -3.014 6.880 -6.148 1.00 91.88 123 GLU A C 1
ATOM 947 O O . GLU A 1 123 ? -3.679 6.586 -5.153 1.00 91.88 123 GLU A O 1
ATOM 952 N N . SER A 1 124 ? -1.871 6.253 -6.421 1.00 90.25 124 SER A N 1
ATOM 953 C CA . SER A 1 124 ? -1.364 5.153 -5.600 1.00 90.25 124 SER A CA 1
ATOM 954 C C . SER A 1 124 ? -0.958 5.627 -4.201 1.00 90.25 124 SER A C 1
ATOM 956 O O . SER A 1 124 ? -1.316 4.998 -3.204 1.00 90.25 124 SER A O 1
ATOM 958 N N . VAL A 1 125 ? -0.286 6.780 -4.108 1.00 92.00 125 VAL A N 1
ATOM 959 C CA . VAL A 1 125 ? 0.055 7.417 -2.826 1.00 92.00 125 VAL A CA 1
ATOM 960 C C . VAL A 1 125 ? -1.203 7.880 -2.089 1.00 92.00 125 VAL A C 1
ATOM 962 O O . VAL A 1 125 ? -1.282 7.720 -0.872 1.00 92.00 125 VAL A O 1
ATOM 965 N N . ALA A 1 126 ? -2.207 8.408 -2.796 1.00 93.25 126 ALA A N 1
ATOM 966 C CA . ALA A 1 126 ? -3.475 8.816 -2.192 1.00 93.25 126 ALA A CA 1
ATOM 967 C C . ALA A 1 126 ? -4.198 7.631 -1.533 1.00 93.25 126 ALA A C 1
ATOM 969 O O . ALA A 1 126 ? -4.605 7.731 -0.376 1.00 93.25 126 ALA A O 1
ATOM 970 N N . ARG A 1 127 ? -4.272 6.480 -2.214 1.00 92.31 127 ARG A N 1
ATOM 971 C CA . ARG A 1 127 ? -4.844 5.241 -1.654 1.00 92.31 127 ARG A CA 1
ATOM 972 C C . ARG A 1 127 ? -4.070 4.740 -0.440 1.00 92.31 127 ARG A C 1
ATOM 974 O O . ARG A 1 127 ? -4.676 4.411 0.578 1.00 92.31 127 ARG A O 1
ATOM 981 N N . TRP A 1 128 ? -2.740 4.713 -0.528 1.00 92.19 128 TRP A N 1
ATOM 982 C CA . TRP A 1 128 ? -1.877 4.341 0.596 1.00 92.19 128 TRP A CA 1
ATOM 983 C C . TRP A 1 128 ? -2.121 5.245 1.814 1.00 92.19 128 TRP A C 1
ATOM 985 O O . TRP A 1 128 ? -2.322 4.765 2.932 1.00 92.19 128 TRP A O 1
ATOM 995 N N . ARG A 1 129 ? -2.194 6.562 1.584 1.00 92.75 129 ARG A N 1
ATOM 996 C CA . ARG A 1 129 ? -2.450 7.567 2.620 1.00 92.75 129 ARG A CA 1
ATOM 997 C C . ARG A 1 129 ? -3.833 7.387 3.248 1.00 92.75 129 ARG A C 1
ATOM 999 O O . ARG A 1 129 ? -3.942 7.440 4.472 1.00 92.75 129 ARG A O 1
ATOM 1006 N N . ALA A 1 130 ? -4.863 7.154 2.437 1.00 93.81 130 ALA A N 1
ATOM 1007 C CA . ALA A 1 130 ? -6.222 6.923 2.914 1.00 93.81 130 ALA A CA 1
ATOM 1008 C C . ALA A 1 130 ? -6.287 5.686 3.824 1.00 93.81 130 ALA A C 1
ATOM 1010 O O . ALA A 1 130 ? -6.810 5.765 4.936 1.00 93.81 130 ALA A O 1
ATOM 1011 N N . MET A 1 131 ? -5.664 4.569 3.424 1.00 93.31 131 MET A N 1
ATOM 1012 C CA . MET A 1 131 ? -5.578 3.372 4.269 1.00 93.31 131 MET A CA 1
ATOM 1013 C C . MET A 1 131 ? -4.883 3.656 5.611 1.00 93.31 131 MET A C 1
ATOM 1015 O O . MET A 1 131 ? -5.383 3.227 6.652 1.00 93.31 131 MET A O 1
ATOM 1019 N N . ARG A 1 132 ? -3.777 4.420 5.622 1.00 91.88 132 ARG A N 1
ATOM 1020 C CA . ARG A 1 132 ? -3.019 4.690 6.858 1.00 91.88 132 ARG A CA 1
ATOM 1021 C C . ARG A 1 132 ? -3.694 5.676 7.806 1.00 91.88 132 ARG A C 1
ATOM 1023 O O . ARG A 1 132 ? -3.754 5.422 9.010 1.00 91.88 132 ARG A O 1
ATOM 1030 N N . PHE A 1 133 ? -4.097 6.836 7.295 1.00 91.69 133 PHE A N 1
ATOM 1031 C CA . PHE A 1 133 ? -4.526 7.961 8.129 1.00 91.69 133 PHE A CA 1
ATOM 1032 C C . PHE A 1 133 ? -6.028 7.966 8.371 1.00 91.69 133 PHE A C 1
ATOM 1034 O O . PHE A 1 133 ? -6.454 8.248 9.486 1.00 91.69 133 PHE A O 1
ATOM 1041 N N . GLU A 1 134 ? -6.825 7.649 7.355 1.00 92.62 134 GLU A N 1
ATOM 1042 C CA . GLU A 1 134 ? -8.282 7.707 7.473 1.00 92.62 134 GLU A CA 1
ATOM 1043 C C . GLU A 1 134 ? -8.816 6.406 8.063 1.00 92.62 134 GLU A C 1
ATOM 1045 O O . GLU A 1 134 ? -9.578 6.433 9.026 1.00 92.62 134 GLU A O 1
ATOM 1050 N N . GLN A 1 135 ? -8.372 5.261 7.535 1.00 94.75 135 GLN A N 1
ATOM 1051 C CA . GLN A 1 135 ? -8.924 3.973 7.949 1.00 94.75 135 GLN A CA 1
ATOM 1052 C C . GLN A 1 135 ? -8.242 3.427 9.203 1.00 94.75 135 GLN A C 1
ATOM 1054 O O . GLN A 1 135 ? -8.876 3.328 10.252 1.00 94.75 135 GLN A O 1
ATOM 1059 N N . LEU A 1 136 ? -6.939 3.134 9.153 1.00 93.69 136 LEU A N 1
ATOM 1060 C CA . LEU A 1 136 ? -6.227 2.621 10.328 1.00 93.69 136 LEU A CA 1
ATOM 1061 C C . LEU A 1 136 ? -6.199 3.656 11.469 1.00 93.69 136 LEU A C 1
ATOM 1063 O O . LEU A 1 136 ? -6.384 3.305 12.633 1.00 93.69 136 LEU A O 1
ATOM 1067 N N . GLY A 1 137 ? -6.047 4.942 11.135 1.00 93.00 137 GLY A N 1
ATOM 1068 C CA . GLY A 1 137 ? -6.182 6.040 12.096 1.00 93.00 137 GLY A CA 1
ATOM 1069 C C . GLY A 1 137 ? -7.589 6.156 12.694 1.00 93.00 137 GLY A C 1
ATOM 1070 O O . GLY A 1 137 ? -7.717 6.384 13.896 1.00 93.00 137 GLY A O 1
ATOM 1071 N N . GLY A 1 138 ? -8.642 5.930 11.900 1.00 93.56 138 GLY A N 1
ATOM 1072 C CA . GLY A 1 138 ? -10.027 5.879 12.377 1.00 93.56 138 GLY A CA 1
ATOM 1073 C C . GLY A 1 138 ? -10.276 4.733 13.360 1.00 93.56 138 GLY A C 1
ATOM 1074 O O . GLY A 1 138 ? -10.853 4.953 14.428 1.00 93.56 138 GLY A O 1
ATOM 1075 N N . LEU A 1 139 ? -9.761 3.537 13.054 1.00 95.38 139 LEU A N 1
ATOM 1076 C CA . LEU A 1 139 ? -9.807 2.376 13.948 1.00 95.38 139 LEU A CA 1
ATOM 1077 C C . LEU A 1 139 ? -9.071 2.655 15.266 1.00 95.38 139 LEU A C 1
ATOM 1079 O O . LEU A 1 139 ? -9.613 2.408 16.343 1.00 95.38 139 LEU A O 1
ATOM 1083 N N . TRP A 1 140 ? -7.866 3.226 15.190 1.00 94.94 140 TRP A N 1
ATOM 1084 C CA . TRP A 1 140 ? -7.101 3.630 16.371 1.00 94.94 140 TRP A CA 1
ATOM 1085 C C . TRP A 1 140 ? -7.886 4.627 17.226 1.00 94.94 140 TRP A C 1
ATOM 1087 O O . TRP A 1 140 ? -8.097 4.395 18.419 1.00 94.94 140 TRP A O 1
ATOM 1097 N N . GLY A 1 141 ? -8.380 5.705 16.617 1.00 94.88 141 GLY A N 1
ATOM 1098 C CA . GLY A 1 141 ? -9.175 6.713 17.311 1.00 94.88 141 GLY A CA 1
ATOM 1099 C C . GLY A 1 141 ? -10.396 6.112 18.010 1.00 94.88 141 GLY A C 1
ATOM 1100 O O . GLY A 1 141 ? -10.661 6.439 19.165 1.00 94.88 141 GLY A O 1
ATOM 1101 N N . ALA A 1 142 ? -11.111 5.192 17.359 1.00 96.00 142 ALA A N 1
ATOM 1102 C CA . ALA A 1 142 ? -12.262 4.519 17.953 1.00 96.00 142 ALA A CA 1
ATOM 1103 C C . ALA A 1 142 ? -11.888 3.658 19.171 1.00 96.00 142 ALA A C 1
ATOM 1105 O O . ALA A 1 142 ? -12.552 3.760 20.203 1.00 96.00 142 ALA A O 1
ATOM 1106 N N . ILE A 1 143 ? -10.802 2.879 19.087 1.00 95.38 143 ILE A N 1
ATOM 1107 C CA . ILE A 1 143 ? -10.304 2.062 20.205 1.00 95.38 143 ILE A CA 1
ATOM 1108 C C . ILE A 1 143 ? -9.962 2.945 21.406 1.00 95.38 143 ILE A C 1
ATOM 1110 O O . ILE A 1 143 ? -10.393 2.666 22.526 1.00 95.38 143 ILE A O 1
ATOM 1114 N N . HIS A 1 144 ? -9.232 4.039 21.191 1.00 95.12 144 HIS A N 1
ATOM 1115 C CA . HIS A 1 144 ? -8.870 4.965 22.264 1.00 95.12 144 HIS A CA 1
ATOM 1116 C C . HIS A 1 144 ? -10.083 5.689 22.858 1.00 95.12 144 HIS A C 1
ATOM 1118 O O . HIS A 1 144 ? -10.183 5.799 24.077 1.00 95.12 144 HIS A O 1
ATOM 1124 N N . ASN A 1 145 ? -11.032 6.134 22.032 1.00 95.81 145 ASN A N 1
ATOM 1125 C CA . ASN A 1 145 ? -12.236 6.808 22.517 1.00 95.81 145 ASN A CA 1
ATOM 1126 C C . ASN A 1 145 ? -13.109 5.871 23.360 1.00 95.81 145 ASN A C 1
ATOM 1128 O O . ASN A 1 145 ? -13.539 6.253 24.443 1.00 95.81 145 ASN A O 1
ATOM 1132 N N . ILE A 1 146 ? -13.314 4.624 22.924 1.00 95.25 146 ILE A N 1
ATOM 1133 C CA . ILE A 1 146 ? -14.046 3.622 23.714 1.00 95.25 146 ILE A CA 1
ATOM 1134 C C . ILE A 1 146 ? -13.299 3.293 25.008 1.00 95.25 146 ILE A C 1
ATOM 1136 O O . ILE A 1 146 ? -13.917 3.225 26.067 1.00 95.25 146 ILE A O 1
ATOM 1140 N N . SER A 1 147 ? -11.974 3.160 24.944 1.00 93.44 147 SER A N 1
ATOM 1141 C CA . SER A 1 147 ? -11.131 2.939 26.125 1.00 93.44 147 SER A CA 1
ATOM 1142 C C . SER A 1 147 ? -11.276 4.068 27.150 1.00 93.44 147 SER A C 1
ATOM 1144 O O . SER A 1 147 ? -11.449 3.810 28.338 1.00 93.44 147 SER A O 1
ATOM 1146 N N . LEU A 1 148 ? -11.269 5.322 26.692 1.00 93.19 148 LEU A N 1
ATOM 1147 C CA . LEU A 1 148 ? -11.489 6.492 27.539 1.00 93.19 148 LEU A CA 1
ATOM 1148 C C . LEU A 1 148 ? -12.893 6.485 28.161 1.00 93.19 148 LEU A C 1
ATOM 1150 O O . LEU A 1 148 ? -13.026 6.666 29.369 1.00 93.19 148 LEU A O 1
ATOM 1154 N N . LEU A 1 149 ? -13.935 6.243 27.360 1.00 92.88 149 LEU A N 1
ATOM 1155 C CA . LEU A 1 149 ? -15.319 6.202 27.846 1.00 92.88 149 LEU A CA 1
ATOM 1156 C C . LEU A 1 149 ? -15.515 5.107 28.902 1.00 92.88 149 LEU A C 1
ATOM 1158 O O . LEU A 1 149 ? -16.091 5.371 29.954 1.00 92.88 149 LEU A O 1
ATOM 1162 N N . LEU A 1 150 ? -14.980 3.905 28.671 1.00 91.19 150 LEU A N 1
ATOM 1163 C CA . LEU A 1 150 ? -15.032 2.811 29.644 1.00 91.19 150 LEU A CA 1
ATOM 1164 C C . LEU A 1 150 ? -14.227 3.114 30.912 1.00 91.19 150 LEU A C 1
ATOM 1166 O O . LEU A 1 150 ? -14.647 2.725 31.999 1.00 91.19 150 LEU A O 1
ATOM 1170 N N . GLY A 1 151 ? -13.100 3.821 30.794 1.00 88.25 151 GLY A N 1
ATOM 1171 C CA . GLY A 1 151 ? -12.333 4.304 31.943 1.00 88.25 151 GLY A CA 1
ATOM 1172 C C . GLY A 1 151 ? -13.134 5.267 32.825 1.00 88.25 151 GLY A C 1
ATOM 1173 O O . GLY A 1 151 ? -13.051 5.180 34.047 1.00 88.25 151 GLY A O 1
ATOM 1174 N N . ILE A 1 152 ? -13.950 6.134 32.215 1.00 88.56 152 ILE A N 1
ATOM 1175 C CA . ILE A 1 152 ? -14.803 7.104 32.920 1.00 88.56 152 ILE A CA 1
ATOM 1176 C C . ILE A 1 152 ? -16.039 6.431 33.532 1.00 88.56 152 ILE A C 1
ATOM 1178 O O . ILE A 1 152 ? -16.413 6.739 34.660 1.00 88.56 152 ILE A O 1
ATOM 1182 N N . TRP A 1 153 ? -16.709 5.543 32.793 1.00 89.19 153 TRP A N 1
ATOM 1183 C CA . TRP A 1 153 ? -17.981 4.950 33.228 1.00 89.19 153 TRP A CA 1
ATOM 1184 C C . TRP A 1 153 ? -17.819 3.844 34.264 1.00 89.19 153 TRP A C 1
ATOM 1186 O O . TRP A 1 153 ? -18.724 3.620 35.063 1.00 89.19 153 TRP A O 1
ATOM 1196 N N . LEU A 1 154 ? -16.685 3.149 34.246 1.00 87.56 154 LEU A N 1
ATOM 1197 C CA . LEU A 1 154 ? -16.410 2.019 35.123 1.00 87.56 154 LEU A CA 1
ATOM 1198 C C . LEU A 1 154 ? -15.172 2.342 35.971 1.00 87.56 154 LEU A C 1
ATOM 1200 O O . LEU A 1 154 ? -14.105 1.810 35.690 1.00 87.56 154 LEU A O 1
ATOM 1204 N N . PRO A 1 155 ? -15.236 3.237 36.967 1.00 80.44 155 PRO A N 1
ATOM 1205 C CA . PRO A 1 155 ? -14.073 3.533 37.800 1.00 80.44 155 PRO A CA 1
ATOM 1206 C C . PRO A 1 155 ? -13.579 2.271 38.530 1.00 80.44 155 PRO A C 1
ATOM 1208 O O . PRO A 1 155 ? -14.360 1.380 38.868 1.00 80.44 155 PRO A O 1
ATOM 1211 N N . ASP A 1 156 ? -12.265 2.184 38.744 1.00 72.69 156 ASP A N 1
ATOM 1212 C CA . ASP A 1 156 ? -11.688 1.158 39.614 1.00 72.69 156 ASP A CA 1
ATOM 1213 C C . ASP A 1 156 ? -11.813 1.652 41.065 1.00 72.69 156 ASP A C 1
ATOM 1215 O O . ASP A 1 156 ? -11.411 2.780 41.351 1.00 72.69 156 ASP A O 1
ATOM 1219 N N . ASP A 1 157 ? -12.316 0.820 41.982 1.00 59.25 157 ASP A N 1
ATOM 1220 C CA . ASP A 1 157 ? -12.601 1.153 43.394 1.00 59.25 157 ASP A CA 1
ATOM 1221 C C . ASP A 1 157 ? -11.330 1.400 44.253 1.00 59.25 157 ASP A C 1
ATOM 1223 O O . ASP A 1 157 ? -11.162 0.847 45.340 1.00 59.25 157 ASP A O 1
ATOM 1227 N N . LYS A 1 158 ? -10.370 2.200 43.777 1.00 51.31 158 LYS A N 1
ATOM 1228 C CA . LYS A 1 158 ? -9.100 2.473 44.473 1.00 51.31 158 LYS A CA 1
ATOM 1229 C C . LYS A 1 158 ? -9.110 3.725 45.349 1.00 51.31 158 LYS A C 1
ATOM 1231 O O . LYS A 1 158 ? -8.135 3.929 46.071 1.00 51.31 158 LYS A O 1
ATOM 1236 N N . GLU A 1 159 ? -10.160 4.545 45.325 1.00 44.25 159 GLU A N 1
ATOM 1237 C CA . GLU A 1 159 ? -10.162 5.819 46.068 1.00 44.25 159 GLU A CA 1
ATOM 1238 C C . GLU A 1 159 ? -10.860 5.770 47.434 1.00 44.25 159 GLU A C 1
ATOM 1240 O O . GLU A 1 159 ? -10.444 6.476 48.349 1.00 44.25 159 GLU A O 1
ATOM 1245 N N . GLU A 1 160 ? -11.803 4.856 47.671 1.00 40.16 160 GLU A N 1
ATOM 1246 C CA . GLU A 1 160 ? -12.550 4.837 48.944 1.00 40.16 160 GLU A CA 1
ATOM 1247 C C . GLU A 1 160 ? -11.724 4.314 50.146 1.00 40.16 160 GLU A C 1
ATOM 1249 O O . GLU A 1 160 ? -12.111 4.438 51.311 1.00 40.16 160 GLU A O 1
ATOM 1254 N N . GLY A 1 161 ? -10.529 3.777 49.875 1.00 38.41 161 GLY A N 1
ATOM 1255 C CA . GLY A 1 161 ? -9.551 3.367 50.883 1.00 38.41 161 GLY A CA 1
ATOM 1256 C C . GLY A 1 161 ? -8.555 4.452 51.314 1.00 38.41 161 GLY A C 1
ATOM 1257 O O . GLY A 1 161 ? -7.905 4.264 52.339 1.00 38.41 161 GLY A O 1
ATOM 1258 N N . ARG A 1 162 ? -8.406 5.571 50.583 1.00 37.97 162 ARG A N 1
ATOM 1259 C CA . ARG A 1 162 ? -7.508 6.675 50.998 1.00 37.97 162 ARG A CA 1
ATOM 1260 C C . ARG A 1 162 ? -8.209 7.676 51.905 1.00 37.97 162 ARG A C 1
ATOM 1262 O O . ARG A 1 162 ? -7.676 8.004 52.961 1.00 37.97 162 ARG A O 1
ATOM 1269 N N . ASP A 1 163 ? -9.449 8.028 51.589 1.00 39.75 163 ASP A N 1
ATOM 1270 C CA . ASP A 1 163 ? -10.209 9.006 52.378 1.00 39.75 163 ASP A CA 1
ATOM 1271 C C . ASP A 1 163 ? -10.598 8.489 53.775 1.00 39.75 163 ASP A C 1
ATOM 1273 O O . ASP A 1 163 ? -10.820 9.270 54.704 1.00 39.75 163 ASP A O 1
ATOM 1277 N N . ASN A 1 164 ? -10.651 7.165 53.955 1.00 40.50 164 ASN A N 1
ATOM 1278 C CA . ASN A 1 164 ? -10.936 6.534 55.245 1.00 40.50 164 ASN A CA 1
ATOM 1279 C C . ASN A 1 164 ? -9.689 6.314 56.120 1.00 40.50 164 ASN A C 1
ATOM 1281 O O . ASN A 1 164 ? -9.835 6.102 57.325 1.00 40.50 164 ASN A O 1
ATOM 1285 N N . VAL A 1 165 ? -8.479 6.392 55.554 1.00 44.75 165 VAL A N 1
ATOM 1286 C CA . VAL A 1 165 ? -7.231 6.406 56.338 1.00 44.75 165 VAL A CA 1
ATOM 1287 C C . VAL A 1 165 ? -6.981 7.820 56.866 1.00 44.75 165 VAL A C 1
ATOM 1289 O O . VAL A 1 165 ? -6.776 7.986 58.067 1.00 44.75 165 VAL A O 1
ATOM 1292 N N . ASP A 1 166 ? -7.181 8.848 56.037 1.00 42.31 166 ASP A N 1
ATOM 1293 C CA . ASP A 1 166 ? -6.975 10.246 56.445 1.00 42.31 166 ASP A CA 1
ATOM 1294 C C . ASP A 1 166 ? -8.012 10.752 57.470 1.00 42.31 166 ASP A C 1
ATOM 1296 O O . ASP A 1 166 ? -7.708 11.619 58.296 1.00 42.31 166 ASP A O 1
ATOM 1300 N N . LYS A 1 167 ? -9.223 10.174 57.503 1.00 40.59 167 LYS A N 1
ATOM 1301 C CA . LYS A 1 167 ? -10.239 10.486 58.531 1.00 40.59 167 LYS A CA 1
ATOM 1302 C C . LYS A 1 167 ? -10.044 9.753 59.859 1.00 40.59 167 LYS A C 1
ATOM 1304 O O . LYS A 1 167 ? -10.592 10.192 60.872 1.00 40.59 167 LYS A O 1
ATOM 1309 N N . LYS A 1 168 ? -9.287 8.651 59.892 1.00 35.06 168 LYS A N 1
ATOM 1310 C CA . LYS A 1 168 ? -9.054 7.891 61.133 1.00 35.06 168 LYS A CA 1
ATOM 1311 C C . LYS A 1 168 ? -7.948 8.513 61.989 1.00 35.06 168 LYS A C 1
ATOM 1313 O O . LYS A 1 168 ? -8.019 8.444 63.215 1.00 35.06 168 LYS A O 1
ATOM 1318 N N . ASP A 1 169 ? -7.015 9.220 61.358 1.00 39.62 169 ASP A N 1
ATOM 1319 C CA . ASP A 1 169 ? -5.902 9.881 62.048 1.00 39.62 169 ASP A CA 1
ATOM 1320 C C . ASP A 1 169 ? -6.251 11.288 62.565 1.00 39.62 169 ASP A C 1
ATOM 1322 O O . ASP A 1 169 ? -5.576 11.818 63.448 1.00 39.62 169 ASP A O 1
ATOM 1326 N N . THR A 1 170 ? -7.367 11.873 62.118 1.00 40.38 170 THR A N 1
ATOM 1327 C CA . THR A 1 170 ? -7.841 13.187 62.589 1.00 40.38 170 THR A CA 1
ATOM 1328 C C . THR A 1 170 ? -8.865 13.128 63.729 1.00 40.38 170 THR A C 1
ATOM 1330 O O . THR A 1 170 ? -9.109 14.149 64.371 1.00 40.38 170 THR A O 1
ATOM 1333 N N . SER A 1 171 ? -9.430 11.961 64.076 1.00 36.06 171 SER A N 1
ATOM 1334 C CA . SER A 1 171 ? -10.468 11.876 65.125 1.00 36.06 171 SER A CA 1
ATOM 1335 C C . SER A 1 171 ? -9.942 11.681 66.556 1.00 36.06 171 SER A C 1
ATOM 1337 O O . SER A 1 171 ? -10.743 11.633 67.490 1.00 36.06 171 SER A O 1
ATOM 1339 N N . THR A 1 172 ? -8.623 11.575 66.764 1.00 36.09 172 THR A N 1
ATOM 1340 C CA . THR A 1 172 ? -8.029 11.358 68.106 1.00 36.09 172 THR A CA 1
ATOM 1341 C C . THR A 1 172 ? -7.431 12.632 68.719 1.00 36.09 172 THR A C 1
ATOM 1343 O O . THR A 1 172 ? -7.036 12.636 69.882 1.00 36.09 172 THR A O 1
ATOM 1346 N N . ALA A 1 173 ? -7.423 13.751 67.989 1.00 34.09 173 ALA A N 1
ATOM 1347 C CA . ALA A 1 173 ? -6.813 15.003 68.431 1.00 34.09 173 ALA A CA 1
ATOM 1348 C C . ALA A 1 173 ? -7.780 16.188 68.321 1.00 34.09 173 ALA A C 1
ATOM 1350 O O . ALA A 1 173 ? -7.523 17.108 67.560 1.00 34.09 173 ALA A O 1
ATOM 1351 N N . SER A 1 174 ? -8.899 16.168 69.057 1.00 32.59 174 SER A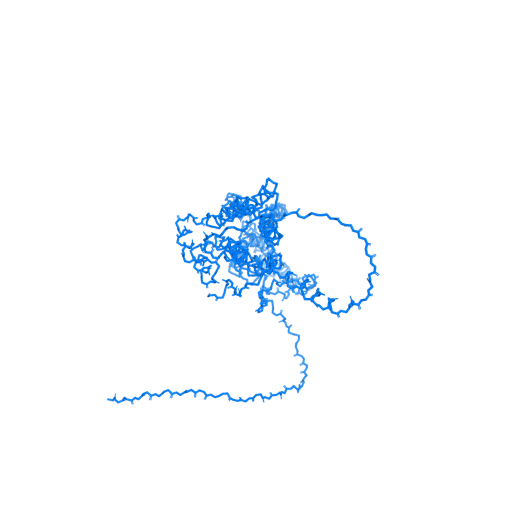 N 1
ATOM 1352 C CA . SER A 1 174 ? -9.687 17.369 69.417 1.00 32.59 174 SER A CA 1
ATOM 1353 C C . SER A 1 174 ? -10.800 17.016 70.410 1.00 32.59 174 SER A C 1
ATOM 1355 O O . SER A 1 174 ? -11.978 16.933 70.072 1.00 32.59 174 SER A O 1
ATOM 1357 N N . ARG A 1 175 ? -10.427 16.795 71.674 1.00 31.47 175 ARG A N 1
ATOM 1358 C CA . ARG A 1 175 ? -11.356 16.765 72.812 1.00 31.47 175 ARG A CA 1
ATOM 1359 C C . ARG A 1 175 ? -11.106 18.026 73.641 1.00 31.47 175 ARG A C 1
ATOM 1361 O O . ARG A 1 175 ? -10.224 17.994 74.485 1.00 31.47 175 ARG A O 1
ATOM 1368 N N . GLN A 1 176 ? -11.845 19.110 73.377 1.00 32.16 176 GLN A N 1
ATOM 1369 C CA . GLN A 1 176 ? -12.258 20.149 74.347 1.00 32.16 176 GLN A CA 1
ATOM 1370 C C . GLN A 1 176 ? -12.858 21.368 73.628 1.00 32.16 176 GLN A C 1
ATOM 1372 O O . GLN A 1 176 ? -12.124 22.195 73.104 1.00 32.16 176 GLN A O 1
ATOM 1377 N N . ALA A 1 177 ? -14.193 21.462 73.629 1.00 28.42 177 ALA A N 1
ATOM 1378 C CA . ALA A 1 177 ? -14.993 22.660 73.937 1.00 28.42 177 ALA A CA 1
ATOM 1379 C C . ALA A 1 177 ? -16.445 22.448 73.457 1.00 28.42 177 ALA A C 1
ATOM 1381 O O . ALA A 1 177 ? -16.694 22.167 72.291 1.00 28.42 177 ALA A O 1
ATOM 1382 N N . ALA A 1 178 ? -17.403 22.574 74.373 1.00 29.09 178 ALA A N 1
ATOM 1383 C CA . ALA A 1 178 ? -18.846 22.713 74.115 1.00 29.09 178 ALA A CA 1
ATOM 1384 C C . ALA A 1 178 ? -19.252 24.183 74.444 1.00 29.09 178 ALA A C 1
ATOM 1386 O O . ALA A 1 178 ? -18.410 24.842 75.065 1.00 29.09 178 ALA A O 1
ATOM 1387 N N . PRO A 1 179 ? -20.480 24.713 74.158 1.00 44.56 179 PRO A N 1
ATOM 1388 C CA . PRO A 1 179 ? -21.727 23.976 73.857 1.00 44.56 179 PRO A CA 1
ATOM 1389 C C . PRO A 1 179 ? -22.795 24.589 72.878 1.00 44.56 179 PRO A C 1
ATOM 1391 O O . PRO A 1 179 ? -22.834 25.791 72.647 1.00 44.56 179 PRO A O 1
ATOM 1394 N N . HIS A 1 180 ? -23.750 23.718 72.469 1.00 30.55 180 HIS A N 1
ATOM 1395 C CA . HIS A 1 180 ? -25.205 23.920 72.168 1.00 30.55 180 HIS A CA 1
ATOM 1396 C C . HIS A 1 180 ? -25.692 24.714 70.908 1.00 30.55 180 HIS A C 1
ATOM 1398 O O . HIS A 1 180 ? -24.960 25.541 70.387 1.00 30.55 180 HIS A O 1
ATOM 1404 N N . PRO A 1 181 ? -26.977 24.582 70.463 1.00 47.53 181 PRO A N 1
ATOM 1405 C CA . PRO A 1 181 ? -27.707 23.372 70.007 1.00 47.53 181 PRO A CA 1
ATOM 1406 C C . PRO A 1 181 ? -28.590 23.610 68.736 1.00 47.53 181 PRO A C 1
ATOM 1408 O O . PRO A 1 181 ? -29.039 24.727 68.523 1.00 47.53 181 PRO A O 1
ATOM 1411 N N . ALA A 1 182 ? -28.939 22.575 67.950 1.00 25.53 182 ALA A N 1
ATOM 1412 C CA . ALA A 1 182 ? -30.236 22.447 67.231 1.00 25.53 182 ALA A CA 1
ATOM 1413 C C . ALA A 1 182 ? -30.262 21.264 66.238 1.00 25.53 182 ALA A C 1
ATOM 1415 O O . ALA A 1 182 ? -29.485 21.241 65.295 1.00 25.53 182 ALA A O 1
ATOM 1416 N N . ALA A 1 183 ? -31.191 20.323 66.472 1.00 27.42 183 ALA A N 1
ATOM 1417 C CA . ALA A 1 183 ? -32.201 19.808 65.523 1.00 27.42 183 ALA A CA 1
ATOM 1418 C C . ALA A 1 183 ? -31.749 19.477 64.075 1.00 27.42 183 ALA A C 1
ATOM 1420 O O . ALA A 1 183 ? -31.260 20.331 63.357 1.00 27.42 183 ALA A O 1
ATOM 1421 N N . SER A 1 184 ? -31.999 18.299 63.497 1.00 26.38 184 SER A N 1
ATOM 1422 C CA . SER A 1 184 ? -33.328 17.715 63.276 1.00 26.38 184 SER A CA 1
ATOM 1423 C C . SER A 1 184 ? -33.179 16.416 62.446 1.00 26.38 184 SER A C 1
ATOM 1425 O O . SER A 1 184 ? -32.450 16.429 61.464 1.00 26.38 184 SER A O 1
ATOM 1427 N N . TYR A 1 185 ? -33.879 15.348 62.866 1.00 27.05 185 TYR A N 1
ATOM 1428 C CA . TYR A 1 185 ? -34.475 14.207 62.123 1.00 27.05 185 TYR A CA 1
ATOM 1429 C C . TYR A 1 185 ? -33.651 13.396 61.077 1.00 27.05 185 TYR A C 1
ATOM 1431 O O . TYR A 1 185 ? -33.150 13.948 60.112 1.00 27.05 185 TYR A O 1
ATOM 1439 N N . ARG A 1 186 ? -33.410 12.073 61.257 1.00 28.36 186 ARG A N 1
ATOM 1440 C CA . ARG A 1 186 ? -34.298 10.884 60.999 1.00 28.36 186 ARG A CA 1
ATOM 1441 C C . ARG A 1 186 ? -34.743 10.788 59.522 1.00 28.36 186 ARG A C 1
ATOM 1443 O O . ARG A 1 186 ? -35.216 11.784 59.003 1.00 28.36 186 ARG A O 1
ATOM 1450 N N . SER A 1 187 ? -34.657 9.679 58.778 1.00 26.48 187 SER A N 1
ATOM 1451 C CA . SER A 1 187 ? -34.731 8.222 59.048 1.00 26.48 187 SER A CA 1
ATOM 1452 C C . SER A 1 187 ? -34.103 7.493 57.832 1.00 26.48 187 SER A C 1
ATOM 1454 O O . SER A 1 187 ? -34.176 8.023 56.732 1.00 26.48 187 SER A O 1
ATOM 1456 N N . ALA A 1 188 ? -33.321 6.412 57.923 1.00 29.56 188 ALA A N 1
ATOM 1457 C CA . ALA A 1 188 ? -33.669 5.025 58.266 1.00 29.56 188 ALA A CA 1
ATOM 1458 C C . ALA A 1 188 ? -34.815 4.423 57.427 1.00 29.56 188 ALA A C 1
ATOM 1460 O O . ALA A 1 188 ? -35.965 4.706 57.727 1.00 29.56 188 ALA A O 1
ATOM 1461 N N . GLU A 1 189 ? -34.461 3.575 56.451 1.00 28.03 189 GLU A N 1
ATOM 1462 C CA . GLU A 1 189 ? -35.203 2.418 55.899 1.00 28.03 189 GLU A CA 1
ATOM 1463 C C . GLU A 1 189 ? -34.336 1.818 54.763 1.00 28.03 189 GLU A C 1
ATOM 1465 O O . GLU A 1 189 ? -33.760 2.563 53.984 1.00 28.03 189 GLU A O 1
ATOM 1470 N N . GLN A 1 190 ? -34.133 0.520 54.550 1.00 27.34 190 GLN A N 1
ATOM 1471 C CA . GLN A 1 190 ? -34.382 -0.705 55.299 1.00 27.34 190 GLN A CA 1
ATOM 1472 C C . GLN A 1 190 ? -33.625 -1.794 54.512 1.00 27.34 190 GLN A C 1
ATOM 1474 O O . GLN A 1 190 ? -33.852 -1.964 53.316 1.00 27.34 190 GLN A O 1
ATOM 1479 N N . GLN A 1 191 ? -32.696 -2.512 55.144 1.00 26.16 191 GLN A N 1
ATOM 1480 C CA . GLN A 1 191 ? -32.118 -3.727 54.565 1.00 26.16 191 GLN A CA 1
ATOM 1481 C C . GLN A 1 191 ? -33.130 -4.868 54.699 1.00 26.16 191 GLN A C 1
ATOM 1483 O O . GLN A 1 191 ? -33.581 -5.159 55.805 1.00 26.16 191 GLN A O 1
ATOM 1488 N N . THR A 1 192 ? -33.424 -5.561 53.600 1.00 28.22 192 THR A N 1
ATOM 1489 C CA . THR A 1 192 ? -33.848 -6.966 53.635 1.00 28.22 192 THR A CA 1
ATOM 1490 C C . THR A 1 192 ? -33.065 -7.750 52.584 1.00 28.22 192 THR A C 1
ATOM 1492 O O . THR A 1 192 ? -32.918 -7.342 51.437 1.00 28.22 192 THR A O 1
ATOM 1495 N N . SER A 1 193 ? -32.472 -8.842 53.048 1.00 28.05 193 SER A N 1
ATOM 1496 C CA . SER A 1 193 ? -31.545 -9.743 52.369 1.00 28.05 193 SER A CA 1
ATOM 1497 C C . SER A 1 193 ? -32.260 -10.861 51.605 1.00 28.05 193 SER A C 1
ATOM 1499 O O . SER A 1 193 ? -33.205 -11.430 52.146 1.00 28.05 193 SER A O 1
ATOM 1501 N N . SER A 1 194 ? -31.738 -11.287 50.447 1.00 27.28 194 SER A N 1
ATOM 1502 C CA . SER A 1 194 ? -31.235 -12.664 50.213 1.00 27.28 194 SER A CA 1
ATOM 1503 C C . SER A 1 194 ? -31.106 -13.018 48.721 1.00 27.28 194 SER A C 1
ATOM 1505 O O . SER A 1 194 ? -32.066 -13.392 48.063 1.00 27.28 194 SER A O 1
ATOM 1507 N N . SER A 1 195 ? -29.876 -12.979 48.216 1.00 28.11 195 SER A N 1
ATOM 1508 C CA . SER A 1 195 ? -29.332 -13.898 47.203 1.00 28.11 195 SER A CA 1
ATOM 1509 C C . SER A 1 195 ? -27.851 -13.555 47.062 1.00 28.11 195 SER A C 1
ATOM 1511 O O . SER A 1 195 ? -27.565 -12.376 46.900 1.00 28.11 195 SER A O 1
ATOM 1513 N N . SER A 1 196 ? -26.971 -14.552 47.213 1.00 31.95 196 SER A N 1
ATOM 1514 C CA . SER A 1 196 ? -25.524 -14.630 46.903 1.00 31.95 196 SER A CA 1
ATOM 1515 C C . SER A 1 196 ? -24.714 -13.318 46.831 1.00 31.95 196 SER A C 1
ATOM 1517 O O . SER A 1 196 ? -25.085 -12.434 46.066 1.00 31.95 196 SER A O 1
ATOM 1519 N N . PRO A 1 197 ? -23.569 -13.180 47.537 1.00 31.83 197 PRO A N 1
ATOM 1520 C CA . PRO A 1 197 ? -22.818 -11.925 47.529 1.00 31.83 197 PRO A CA 1
ATOM 1521 C C . PRO A 1 197 ? -22.465 -11.541 46.080 1.00 31.83 197 PRO A C 1
ATOM 1523 O O . PRO A 1 197 ? -21.834 -12.350 45.395 1.00 31.83 197 PRO A O 1
ATOM 1526 N N . PRO A 1 198 ? -22.893 -10.363 45.586 1.00 38.91 198 PRO A N 1
ATOM 1527 C CA . PRO A 1 198 ? -22.419 -9.877 44.304 1.00 38.91 198 PRO A CA 1
ATOM 1528 C C . PRO A 1 198 ? -20.906 -9.712 44.430 1.00 38.91 198 PRO A C 1
ATOM 1530 O O . PRO A 1 198 ? -20.420 -9.194 45.442 1.00 38.91 198 PRO A O 1
ATOM 1533 N N . LEU A 1 199 ? -20.163 -10.188 43.431 1.00 39.16 199 LEU A N 1
ATOM 1534 C CA . LEU A 1 199 ? -18.760 -9.819 43.279 1.00 39.16 199 LEU A CA 1
ATOM 1535 C C . LEU A 1 199 ? -18.664 -8.286 43.424 1.00 39.16 199 LEU A C 1
ATOM 1537 O O . LEU A 1 199 ? -19.558 -7.575 42.948 1.00 39.16 199 LEU A O 1
ATOM 1541 N N . PRO A 1 200 ? -17.667 -7.754 44.151 1.00 48.78 200 PRO A N 1
ATOM 1542 C CA . PRO A 1 200 ? -17.556 -6.315 44.343 1.00 48.78 200 PRO A CA 1
ATOM 1543 C C . PRO A 1 200 ? -17.498 -5.639 42.967 1.00 48.78 200 PRO A C 1
ATOM 1545 O O . PRO A 1 200 ? -16.797 -6.113 42.075 1.00 48.78 200 PRO A O 1
ATOM 1548 N N . ALA A 1 201 ? -18.258 -4.557 42.779 1.00 61.16 201 ALA A N 1
ATOM 1549 C CA . ALA A 1 201 ? -18.479 -3.919 41.477 1.00 61.16 201 ALA A CA 1
ATOM 1550 C C . ALA A 1 201 ? -17.179 -3.590 40.702 1.00 61.16 201 ALA A C 1
ATOM 1552 O O . ALA A 1 201 ? -17.201 -3.562 39.468 1.00 61.16 201 ALA A O 1
ATOM 1553 N N . SER A 1 202 ? -16.049 -3.414 41.400 1.00 66.62 202 SER A N 1
ATOM 1554 C CA . SER A 1 202 ? -14.698 -3.300 40.827 1.00 66.62 202 SER A CA 1
ATOM 1555 C C . SER A 1 202 ? -14.226 -4.507 40.025 1.00 66.62 202 SER A C 1
ATOM 1557 O O . SER A 1 202 ? -13.581 -4.317 38.994 1.00 66.62 202 SER A O 1
ATOM 1559 N N . GLU A 1 203 ? -14.479 -5.733 40.482 1.00 71.75 203 GLU A N 1
ATOM 1560 C CA . GLU A 1 203 ? -13.966 -6.932 39.810 1.00 71.75 203 GLU A CA 1
ATOM 1561 C C . GLU A 1 203 ? -14.697 -7.145 38.480 1.00 71.75 203 GLU A C 1
ATOM 1563 O O . GLU A 1 203 ? -14.063 -7.302 37.433 1.00 71.75 203 GLU A O 1
ATOM 1568 N N . ASP A 1 204 ? -16.020 -6.978 38.487 1.00 82.25 204 ASP A N 1
ATOM 1569 C CA . ASP A 1 204 ? -16.847 -7.006 37.280 1.00 82.25 204 ASP A CA 1
ATOM 1570 C C . ASP A 1 204 ? -16.476 -5.877 36.299 1.00 82.25 204 ASP A C 1
ATOM 1572 O O . ASP A 1 204 ? -16.406 -6.103 35.089 1.00 82.25 204 ASP A O 1
ATOM 1576 N N . ASN A 1 205 ? -16.187 -4.663 36.798 1.00 84.94 205 ASN A N 1
ATOM 1577 C CA . ASN A 1 205 ? -15.704 -3.537 35.980 1.00 84.94 205 ASN A CA 1
ATOM 1578 C C . ASN A 1 205 ? -14.403 -3.894 35.246 1.00 84.94 205 ASN A C 1
ATOM 1580 O O . ASN A 1 205 ? -14.274 -3.662 34.040 1.00 84.94 205 ASN A O 1
ATOM 1584 N N . ALA A 1 206 ? -13.438 -4.467 35.969 1.00 82.38 206 ALA A N 1
ATOM 1585 C CA . ALA A 1 206 ? -12.139 -4.830 35.419 1.00 82.38 206 ALA A CA 1
ATOM 1586 C C . ALA A 1 206 ? -12.256 -5.930 34.352 1.00 82.38 206 ALA A C 1
ATOM 1588 O O . ALA A 1 206 ? -11.582 -5.858 33.319 1.00 82.38 206 ALA A O 1
ATOM 1589 N N . ILE A 1 207 ? -13.138 -6.913 34.566 1.00 86.44 207 ILE A N 1
ATOM 1590 C CA . ILE A 1 207 ? -13.413 -7.982 33.598 1.00 86.44 207 ILE A CA 1
ATOM 1591 C C . ILE A 1 207 ? -14.002 -7.398 32.311 1.00 86.44 207 ILE A C 1
ATOM 1593 O O . ILE A 1 207 ? -13.497 -7.697 31.228 1.00 86.44 207 ILE A O 1
ATOM 1597 N N . ILE A 1 208 ? -15.009 -6.522 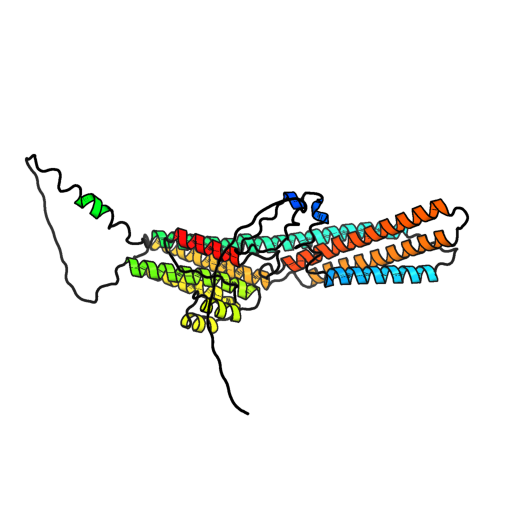32.408 1.00 89.00 208 ILE A N 1
ATOM 1598 C CA . ILE A 1 208 ? -15.636 -5.892 31.233 1.00 89.00 208 ILE A CA 1
ATOM 1599 C C . ILE A 1 208 ? -14.599 -5.109 30.425 1.00 89.00 208 ILE A C 1
ATOM 1601 O O . ILE A 1 208 ? -14.466 -5.327 29.218 1.00 89.00 208 ILE A O 1
ATOM 1605 N N . LYS A 1 209 ? -13.818 -4.240 31.081 1.00 89.25 209 LYS A N 1
ATOM 1606 C CA . LYS A 1 209 ? -12.773 -3.453 30.408 1.00 89.25 209 LYS A CA 1
ATOM 1607 C C . LYS A 1 209 ? -11.746 -4.346 29.713 1.00 89.25 209 LYS A C 1
ATOM 1609 O O . LYS A 1 209 ? -11.382 -4.088 28.567 1.00 89.25 209 LYS A O 1
ATOM 1614 N N . ARG A 1 210 ? -11.283 -5.406 30.385 1.00 88.31 210 ARG A N 1
ATOM 1615 C CA . ARG A 1 210 ? -10.292 -6.336 29.828 1.00 88.31 210 ARG A CA 1
ATOM 1616 C C . ARG A 1 210 ? -10.842 -7.087 28.619 1.00 88.31 210 ARG A C 1
ATOM 1618 O O . ARG A 1 210 ? -10.127 -7.219 27.631 1.00 88.31 210 ARG A O 1
ATOM 1625 N N . THR A 1 211 ? -12.088 -7.549 28.681 1.00 90.56 211 THR A N 1
ATOM 1626 C CA . THR A 1 211 ? -12.741 -8.260 27.575 1.00 90.56 211 THR A CA 1
ATOM 1627 C C . THR A 1 211 ? -12.935 -7.352 26.364 1.00 90.56 211 THR A C 1
ATOM 1629 O O . THR A 1 211 ? -12.554 -7.731 25.259 1.00 90.56 211 THR A O 1
ATOM 1632 N N . VAL A 1 212 ? -13.421 -6.122 26.562 1.00 93.06 212 VAL A N 1
ATOM 1633 C CA . VAL A 1 212 ? -13.590 -5.161 25.460 1.00 93.06 212 VAL A CA 1
ATOM 1634 C C . VAL A 1 212 ? -12.241 -4.772 24.851 1.00 93.06 212 VAL A C 1
ATOM 1636 O O . VAL A 1 212 ? -12.110 -4.771 23.629 1.00 93.06 212 VAL A O 1
ATOM 1639 N N . LEU A 1 213 ? -11.214 -4.510 25.670 1.00 91.56 213 LEU A N 1
ATOM 1640 C CA . LEU A 1 213 ? -9.856 -4.247 25.176 1.00 91.56 213 LEU A CA 1
ATOM 1641 C C . LEU A 1 213 ? -9.337 -5.401 24.322 1.00 91.56 213 LEU A C 1
ATOM 1643 O O . LEU A 1 213 ? -8.808 -5.185 23.235 1.00 91.56 213 LEU A O 1
ATOM 1647 N N . ARG A 1 214 ? -9.508 -6.623 24.815 1.00 92.19 214 ARG A N 1
ATOM 1648 C CA . ARG A 1 214 ? -9.066 -7.833 24.142 1.00 92.19 214 ARG A CA 1
ATOM 1649 C C . ARG A 1 214 ? -9.727 -7.988 22.766 1.00 92.19 214 ARG A C 1
ATOM 1651 O O . ARG A 1 214 ? -9.021 -8.191 21.784 1.00 92.19 214 ARG A O 1
ATOM 1658 N N . TRP A 1 215 ? -11.041 -7.786 22.661 1.00 94.88 215 TRP A N 1
ATOM 1659 C CA . TRP A 1 215 ? -11.743 -7.808 21.370 1.00 94.88 215 TRP A CA 1
ATOM 1660 C C . TRP A 1 215 ? -11.330 -6.665 20.436 1.00 94.88 215 TRP A C 1
ATOM 1662 O O . TRP A 1 215 ? -11.168 -6.885 19.237 1.00 94.88 215 TRP A O 1
ATOM 1672 N N . MET A 1 216 ? -11.112 -5.455 20.962 1.00 94.50 216 MET A N 1
ATOM 1673 C CA . MET A 1 216 ? -10.622 -4.321 20.168 1.00 94.50 216 MET A CA 1
ATOM 1674 C C . MET A 1 216 ? -9.256 -4.627 19.541 1.00 94.50 216 MET A C 1
ATOM 1676 O O . MET A 1 216 ? -9.069 -4.423 18.340 1.00 94.50 216 MET A O 1
ATOM 1680 N N . LEU A 1 217 ? -8.325 -5.169 20.327 1.00 91.88 217 LEU A N 1
ATOM 1681 C CA . LEU A 1 217 ? -6.996 -5.562 19.860 1.00 91.88 217 LEU A CA 1
ATOM 1682 C C . LEU A 1 217 ? -7.065 -6.735 18.874 1.00 91.88 217 LEU A C 1
ATOM 1684 O O . LEU A 1 217 ? -6.482 -6.649 17.791 1.00 91.88 217 LEU A O 1
ATOM 1688 N N . ALA A 1 218 ? -7.858 -7.764 19.176 1.00 92.69 218 ALA A N 1
ATOM 1689 C CA . ALA A 1 218 ? -8.087 -8.875 18.257 1.00 92.69 218 ALA A CA 1
ATOM 1690 C C . ALA A 1 218 ? -8.619 -8.391 16.897 1.00 92.69 218 ALA A C 1
ATOM 1692 O O . ALA A 1 218 ? -8.137 -8.824 15.852 1.00 92.69 218 ALA A O 1
ATOM 1693 N N . SER A 1 219 ? -9.546 -7.425 16.885 1.00 94.56 219 SER A N 1
ATOM 1694 C CA . SER A 1 219 ? -10.092 -6.868 15.640 1.00 94.56 219 SER A CA 1
ATOM 1695 C C . SER A 1 219 ? -9.035 -6.175 14.777 1.00 94.56 219 SER A C 1
ATOM 1697 O O . SER A 1 219 ? -9.024 -6.350 13.556 1.00 94.56 219 SER A O 1
ATOM 1699 N N . HIS A 1 220 ? -8.115 -5.429 15.399 1.00 93.31 220 HIS A N 1
ATOM 1700 C CA . HIS A 1 220 ? -7.039 -4.750 14.686 1.00 93.31 220 HIS A CA 1
ATOM 1701 C C . HIS A 1 220 ? -6.168 -5.756 13.953 1.00 93.31 220 HIS A C 1
ATOM 1703 O O . HIS A 1 220 ? -5.925 -5.621 12.760 1.00 93.31 220 HIS A O 1
ATOM 1709 N N . ALA A 1 221 ? -5.707 -6.787 14.638 1.00 90.94 221 ALA A N 1
ATOM 1710 C CA . ALA A 1 221 ? -4.759 -7.686 14.021 1.00 90.94 221 ALA A CA 1
ATOM 1711 C C . ALA A 1 221 ? -5.399 -8.698 13.069 1.00 90.94 221 ALA A C 1
ATOM 1713 O O . ALA A 1 221 ? -4.812 -8.999 12.033 1.00 90.94 221 ALA A O 1
ATOM 1714 N N . LEU A 1 222 ? -6.635 -9.143 13.331 1.00 92.56 222 LEU A N 1
ATOM 1715 C CA . LEU A 1 222 ? -7.402 -9.891 12.331 1.00 92.56 222 LEU A CA 1
ATOM 1716 C C . LEU A 1 222 ? -7.537 -9.093 11.025 1.00 92.56 222 LEU A C 1
ATOM 1718 O O . LEU A 1 222 ? -7.504 -9.688 9.953 1.00 92.56 222 LEU A O 1
ATOM 1722 N N . THR A 1 223 ? -7.611 -7.757 11.096 1.00 92.88 223 THR A N 1
ATOM 1723 C CA . THR A 1 223 ? -7.602 -6.893 9.903 1.00 92.88 223 THR A CA 1
ATOM 1724 C C . THR A 1 223 ? -6.280 -6.996 9.130 1.00 92.88 223 THR A C 1
ATOM 1726 O O . THR A 1 223 ? -6.306 -7.059 7.903 1.00 92.88 223 THR A O 1
ATOM 1729 N N . TYR A 1 224 ? -5.129 -7.080 9.811 1.00 91.31 224 TYR A N 1
ATOM 1730 C CA . TYR A 1 224 ? -3.826 -7.295 9.160 1.00 91.31 224 TYR A CA 1
ATOM 1731 C C . TYR A 1 224 ? -3.734 -8.679 8.513 1.00 91.31 224 TYR A C 1
ATOM 1733 O O . TYR A 1 224 ? -3.389 -8.787 7.339 1.00 91.31 224 TYR A O 1
ATOM 1741 N N . PHE A 1 225 ? -4.107 -9.738 9.232 1.00 90.81 225 PHE A N 1
ATOM 1742 C CA . PHE A 1 225 ? -4.092 -11.096 8.680 1.00 90.81 225 PHE A CA 1
ATOM 1743 C C . PHE A 1 225 ? -5.054 -11.266 7.503 1.00 90.81 225 PHE A C 1
ATOM 1745 O O . PHE A 1 225 ? -4.732 -11.947 6.528 1.00 90.81 225 PHE A O 1
ATOM 1752 N N . GLN A 1 226 ? -6.209 -10.601 7.550 1.00 90.81 226 GLN A N 1
ATOM 1753 C CA . GLN A 1 226 ? -7.118 -10.512 6.414 1.00 90.81 226 GLN A CA 1
ATOM 1754 C C . GLN A 1 226 ? -6.455 -9.787 5.233 1.00 90.81 226 GLN A C 1
ATOM 1756 O O . GLN A 1 226 ? -6.538 -10.265 4.105 1.00 90.81 226 GLN A O 1
ATOM 1761 N N . ALA A 1 227 ? -5.755 -8.676 5.476 1.00 89.94 227 ALA A N 1
ATOM 1762 C CA . ALA A 1 227 ? -5.093 -7.899 4.430 1.00 89.94 227 ALA A CA 1
ATOM 1763 C C . ALA A 1 227 ? -3.909 -8.623 3.755 1.00 89.94 227 ALA A C 1
ATOM 1765 O O . ALA A 1 227 ? -3.632 -8.399 2.574 1.00 89.94 227 ALA A O 1
ATOM 1766 N N . ILE A 1 228 ? -3.235 -9.519 4.480 1.00 89.62 228 ILE A N 1
ATOM 1767 C CA . ILE A 1 228 ? -2.167 -10.394 3.961 1.00 89.62 228 ILE A CA 1
ATOM 1768 C C . ILE A 1 228 ? -2.750 -11.674 3.324 1.00 89.62 228 ILE A C 1
ATOM 1770 O O . ILE A 1 228 ? -2.021 -12.491 2.765 1.00 89.62 228 ILE A O 1
ATOM 1774 N N . ASN A 1 229 ? -4.078 -11.843 3.334 1.00 88.62 229 ASN A N 1
ATOM 1775 C CA . ASN A 1 229 ? -4.769 -13.015 2.792 1.00 88.62 229 ASN A CA 1
ATOM 1776 C C . ASN A 1 229 ? -4.438 -14.326 3.544 1.00 88.62 229 ASN A C 1
ATOM 1778 O O . ASN A 1 229 ? -4.434 -15.409 2.960 1.00 88.62 229 ASN A O 1
ATOM 1782 N N . ARG A 1 230 ? -4.180 -14.235 4.859 1.00 89.12 230 ARG A N 1
ATOM 1783 C CA . ARG A 1 230 ? -3.925 -15.370 5.775 1.00 89.12 230 ARG A CA 1
ATOM 1784 C C . ARG A 1 230 ? -4.912 -15.373 6.961 1.00 89.12 230 ARG A C 1
ATOM 1786 O O . ARG A 1 230 ? -4.496 -15.328 8.119 1.00 89.12 230 ARG A O 1
ATOM 1793 N N . PRO A 1 231 ? -6.236 -15.409 6.715 1.00 86.38 231 PRO A N 1
ATOM 1794 C CA . PRO A 1 231 ? -7.242 -15.189 7.757 1.00 86.38 231 PRO A CA 1
ATOM 1795 C C . PRO A 1 231 ? -7.360 -16.335 8.775 1.00 86.38 231 PRO A C 1
ATOM 1797 O O . PRO A 1 231 ? -7.777 -16.093 9.906 1.00 86.38 231 PRO A O 1
ATOM 1800 N N . SER A 1 232 ? -7.030 -17.575 8.399 1.00 85.25 232 SER A N 1
ATOM 1801 C CA . SER A 1 232 ? -7.032 -18.725 9.315 1.00 85.25 232 SER A CA 1
ATOM 1802 C C . SER A 1 232 ? -5.888 -18.644 10.321 1.00 85.25 232 SER A C 1
ATOM 1804 O O . SER A 1 232 ? -6.099 -18.810 11.515 1.00 85.25 232 SER A O 1
ATOM 1806 N N . GLU A 1 233 ? -4.693 -18.301 9.846 1.00 88.00 233 GLU A N 1
ATOM 1807 C CA . GLU A 1 233 ? -3.513 -18.153 10.697 1.00 88.00 233 GLU A CA 1
ATOM 1808 C C . GLU A 1 233 ? -3.677 -17.010 11.697 1.00 88.00 233 GLU A C 1
ATOM 1810 O O . GLU A 1 233 ? -3.254 -17.127 12.841 1.00 88.00 233 GLU A O 1
ATOM 1815 N N . GLY A 1 234 ? -4.367 -15.937 11.299 1.00 85.38 234 GLY A N 1
ATOM 1816 C CA . GLY A 1 234 ? -4.682 -14.839 12.206 1.00 85.38 234 GLY A CA 1
ATOM 1817 C C . GLY A 1 234 ? -5.593 -15.229 13.369 1.00 85.38 234 GLY A C 1
ATOM 1818 O O . GLY A 1 234 ? -5.423 -14.710 14.470 1.00 85.38 234 GLY A O 1
ATOM 1819 N N . LEU A 1 235 ? -6.545 -16.146 13.156 1.00 88.38 235 LEU A N 1
ATOM 1820 C CA . LEU A 1 235 ? -7.384 -16.671 14.241 1.00 88.38 235 LEU A CA 1
ATOM 1821 C C . LEU A 1 235 ? -6.560 -17.509 15.218 1.00 88.38 235 LEU A C 1
ATOM 1823 O O . LEU A 1 235 ? -6.708 -17.365 16.430 1.00 88.38 235 LEU A O 1
ATOM 1827 N N . ASP A 1 236 ? -5.687 -18.357 14.684 1.00 89.25 236 ASP A N 1
ATOM 1828 C CA . ASP A 1 236 ? -4.851 -19.257 15.474 1.00 89.25 236 ASP A CA 1
ATOM 1829 C C . ASP A 1 236 ? -3.826 -18.464 16.293 1.00 89.25 236 ASP A C 1
ATOM 1831 O O . ASP A 1 236 ? -3.673 -18.703 17.491 1.00 89.25 236 ASP A O 1
ATOM 1835 N N . ALA A 1 237 ? -3.203 -17.453 15.679 1.00 87.12 237 ALA A N 1
ATOM 1836 C CA . ALA A 1 237 ? -2.300 -16.522 16.348 1.00 87.12 237 ALA A CA 1
ATOM 1837 C C . ALA A 1 237 ? -3.014 -15.733 17.458 1.00 87.12 237 ALA A C 1
ATOM 1839 O O . ALA A 1 237 ? -2.508 -15.642 18.575 1.00 87.12 237 ALA A O 1
ATOM 1840 N N . ALA A 1 238 ? -4.224 -15.227 17.193 1.00 86.38 238 ALA A N 1
ATOM 1841 C CA . ALA A 1 238 ? -4.997 -14.486 18.188 1.00 86.38 238 ALA A CA 1
ATOM 1842 C C . ALA A 1 238 ? -5.400 -15.350 19.398 1.00 86.38 238 ALA A C 1
ATOM 1844 O O . ALA A 1 238 ? -5.471 -14.839 20.516 1.00 86.38 238 ALA A O 1
ATOM 1845 N N . VAL A 1 239 ? -5.648 -16.651 19.211 1.00 89.31 239 VAL A N 1
ATOM 1846 C CA . VAL A 1 239 ? -5.871 -17.578 20.333 1.00 89.31 239 VAL A CA 1
ATOM 1847 C C . VAL A 1 239 ? -4.572 -17.901 21.063 1.00 89.31 239 VAL A C 1
ATOM 1849 O O . VAL A 1 239 ? -4.555 -17.880 22.293 1.00 89.31 239 VAL A O 1
ATOM 1852 N N . ALA A 1 240 ? -3.481 -18.157 20.338 1.00 85.62 240 ALA A N 1
ATOM 1853 C CA . ALA A 1 240 ? -2.180 -18.460 20.933 1.00 85.62 240 ALA A CA 1
ATOM 1854 C C . ALA A 1 240 ? -1.671 -17.321 21.836 1.00 85.62 240 ALA A C 1
ATOM 1856 O O . ALA A 1 240 ? -1.113 -17.578 22.901 1.00 85.62 240 ALA A O 1
ATOM 1857 N N . GLU A 1 241 ? -1.926 -16.069 21.454 1.00 79.06 241 GLU A N 1
ATOM 1858 C CA . GLU A 1 241 ? -1.600 -14.878 22.251 1.00 79.06 241 GLU A CA 1
ATOM 1859 C C . GLU A 1 241 ? -2.540 -14.684 23.463 1.00 79.06 241 GLU A C 1
ATOM 1861 O O . GLU A 1 241 ? -2.258 -13.910 24.379 1.00 79.06 241 GLU A O 1
ATOM 1866 N N . GLY A 1 242 ? -3.691 -15.363 23.486 1.00 82.50 242 GLY A N 1
ATOM 1867 C CA . GLY A 1 242 ? -4.748 -15.144 24.474 1.00 82.50 242 GLY A CA 1
ATOM 1868 C C . GLY A 1 242 ? -5.601 -13.899 24.203 1.00 82.50 242 GLY A C 1
ATOM 1869 O O . GLY A 1 242 ? -6.345 -13.457 25.085 1.00 82.50 242 GLY A O 1
ATOM 1870 N N . SER A 1 243 ? -5.518 -13.336 22.993 1.00 83.88 243 SER A N 1
ATOM 1871 C CA . SER A 1 243 ? -6.402 -12.275 22.503 1.00 83.88 243 SER A CA 1
ATOM 1872 C C . SER A 1 243 ? -7.804 -12.808 22.174 1.00 83.88 243 SER A C 1
ATOM 1874 O O . SER A 1 243 ? -8.786 -12.087 22.306 1.00 83.88 243 SER A O 1
ATOM 1876 N N . LEU A 1 244 ? -7.962 -14.083 21.825 1.00 89.81 244 LEU A N 1
ATOM 1877 C CA . LEU A 1 244 ? -9.261 -14.747 21.651 1.00 89.81 244 LEU A CA 1
ATOM 1878 C C . LEU A 1 244 ? -9.356 -15.998 22.527 1.00 89.81 244 LEU A C 1
ATOM 1880 O O . LEU A 1 244 ? -8.346 -16.646 22.793 1.00 89.81 244 LEU A O 1
ATOM 1884 N N . THR A 1 245 ? -10.560 -16.334 22.994 1.00 91.81 245 THR A N 1
ATOM 1885 C CA . THR A 1 245 ? -10.810 -17.643 23.616 1.00 91.81 245 THR A CA 1
ATOM 1886 C C . THR A 1 245 ? -11.120 -18.683 22.541 1.00 91.81 245 THR A C 1
ATOM 1888 O O . THR A 1 245 ? -11.518 -18.339 21.427 1.00 91.81 245 THR A O 1
ATOM 1891 N N . GLU A 1 246 ? -10.972 -19.969 22.868 1.00 90.75 246 GLU A N 1
ATOM 1892 C CA . GLU A 1 246 ? -11.285 -21.045 21.916 1.00 90.75 246 GLU A CA 1
ATOM 1893 C C . GLU A 1 246 ? -12.774 -21.041 21.516 1.00 90.75 246 GLU A C 1
ATOM 1895 O O . GLU A 1 246 ? -13.111 -21.256 20.353 1.00 90.75 246 GLU A O 1
ATOM 1900 N N . ASP A 1 247 ? -13.666 -20.691 22.448 1.00 92.50 247 ASP A N 1
ATOM 1901 C CA . ASP A 1 247 ? -15.103 -20.569 22.178 1.00 92.50 247 ASP A CA 1
ATOM 1902 C C . ASP A 1 247 ? -15.402 -19.425 21.196 1.00 92.50 247 ASP A C 1
ATOM 1904 O O . ASP A 1 247 ? -16.191 -19.570 20.261 1.00 92.50 247 ASP A O 1
ATOM 1908 N N . GLU A 1 248 ? -14.734 -18.280 21.361 1.00 93.38 248 GLU A N 1
ATOM 1909 C CA . GLU A 1 248 ? -14.867 -17.143 20.446 1.00 93.38 248 GLU A CA 1
ATOM 1910 C C . GLU A 1 248 ? -14.306 -17.467 19.061 1.00 93.38 248 GLU A C 1
ATOM 1912 O O . GLU A 1 248 ? -14.905 -17.091 18.050 1.00 93.38 248 GLU A O 1
ATOM 1917 N N . ARG A 1 249 ? -13.191 -18.207 18.999 1.00 93.25 249 ARG A N 1
ATOM 1918 C CA . ARG A 1 249 ? -12.636 -18.719 17.741 1.00 93.25 249 ARG A CA 1
ATOM 1919 C C . ARG A 1 249 ? -13.632 -19.627 17.034 1.00 93.25 249 ARG A C 1
ATOM 1921 O O . ARG A 1 249 ? -13.811 -19.473 15.827 1.00 93.25 249 ARG A O 1
ATOM 1928 N N . ALA A 1 250 ? -14.308 -20.524 17.752 1.00 93.25 250 ALA A N 1
ATOM 1929 C CA . ALA A 1 250 ? -15.322 -21.395 17.164 1.00 93.25 250 ALA A CA 1
ATOM 1930 C C . ALA A 1 250 ? -16.442 -20.576 16.497 1.00 93.25 250 ALA A C 1
ATOM 1932 O O . ALA A 1 250 ? -16.791 -20.837 15.343 1.00 93.25 250 ALA A O 1
ATOM 1933 N N . ILE A 1 251 ? -16.930 -19.520 17.158 1.00 94.38 251 ILE A N 1
ATOM 1934 C CA . ILE A 1 251 ? -17.943 -18.623 16.583 1.00 94.38 251 ILE A CA 1
ATOM 1935 C C . ILE A 1 251 ? -17.390 -17.900 15.348 1.00 94.38 251 ILE A C 1
ATOM 1937 O O . ILE A 1 251 ? -18.021 -17.924 14.292 1.00 94.38 251 ILE A O 1
ATOM 1941 N N . LEU A 1 252 ? -16.198 -17.301 15.430 1.00 93.75 252 LEU A N 1
ATOM 1942 C CA . LEU A 1 252 ? -15.601 -16.558 14.310 1.00 93.75 252 LEU A CA 1
ATOM 1943 C C . LEU A 1 252 ? -15.228 -17.452 13.120 1.00 93.75 252 LEU A C 1
ATOM 1945 O O . LEU A 1 252 ? -15.255 -16.991 11.979 1.00 93.75 252 LEU A O 1
ATOM 1949 N N . SER A 1 253 ? -14.924 -18.729 13.356 1.00 91.62 253 SER A N 1
ATOM 1950 C CA . SER A 1 253 ? -14.649 -19.700 12.293 1.00 91.62 253 SER A CA 1
ATOM 1951 C C . SER A 1 253 ? -15.875 -19.966 11.413 1.00 91.62 253 SER A C 1
ATOM 1953 O O . SER A 1 253 ? -15.729 -20.209 10.217 1.00 91.62 253 SER A O 1
ATOM 1955 N N . SER A 1 254 ? -17.083 -19.836 11.978 1.00 92.88 254 SER A N 1
ATOM 1956 C CA . SER A 1 254 ? -18.347 -19.985 11.245 1.00 92.88 254 SER A CA 1
ATOM 1957 C C . SER A 1 254 ? -18.693 -18.773 10.370 1.00 92.88 254 SER A C 1
ATOM 1959 O O . SER A 1 254 ? -19.537 -18.861 9.478 1.00 92.88 254 SER A O 1
ATOM 1961 N N . VAL A 1 255 ? -18.034 -17.636 10.611 1.00 93.06 255 VAL A N 1
ATOM 1962 C CA . VAL A 1 255 ? -18.256 -16.369 9.909 1.00 93.06 255 VAL A CA 1
ATOM 1963 C C . VAL A 1 255 ? -17.331 -16.276 8.683 1.00 93.06 255 VAL A C 1
ATOM 1965 O O . VAL A 1 255 ? -16.172 -16.701 8.760 1.00 93.06 255 VAL A O 1
ATOM 1968 N N . PRO A 1 256 ? -17.792 -15.673 7.565 1.00 91.62 256 PRO A N 1
ATOM 1969 C CA . PRO A 1 256 ? -16.944 -15.394 6.408 1.00 91.62 256 PRO A CA 1
ATOM 1970 C C . PRO A 1 256 ? -15.680 -14.607 6.770 1.00 91.62 256 PRO A C 1
ATOM 1972 O O . PRO A 1 256 ? -15.746 -13.633 7.523 1.00 91.62 256 PRO A O 1
ATOM 1975 N N . ASP A 1 257 ? -14.551 -14.983 6.165 1.00 89.50 257 ASP A N 1
ATOM 1976 C CA . ASP A 1 257 ? -13.211 -14.456 6.460 1.00 89.50 257 ASP A CA 1
ATOM 1977 C C . ASP A 1 257 ? -13.158 -12.924 6.533 1.00 89.50 257 ASP A C 1
ATOM 1979 O O . ASP A 1 257 ? -12.620 -12.363 7.485 1.00 89.50 257 ASP A O 1
ATOM 1983 N N . TRP A 1 258 ? -13.785 -12.244 5.569 1.00 86.94 258 TRP A N 1
ATOM 1984 C CA . TRP A 1 258 ? -13.728 -10.788 5.432 1.00 86.94 258 TRP A CA 1
ATOM 1985 C C . TRP A 1 258 ? -14.519 -10.004 6.490 1.00 86.94 258 TRP A C 1
ATOM 1987 O O . TRP A 1 258 ? -14.382 -8.782 6.607 1.00 86.94 258 TRP A O 1
ATOM 1997 N N . MET A 1 259 ? -15.379 -10.694 7.242 1.00 90.88 259 MET A N 1
ATOM 1998 C CA . MET A 1 259 ? -16.264 -10.098 8.239 1.00 90.88 259 MET A CA 1
ATOM 1999 C C . MET A 1 259 ? -15.814 -10.401 9.673 1.00 90.88 259 MET A C 1
ATOM 2001 O O . MET A 1 259 ? -16.275 -9.739 10.601 1.00 90.88 259 MET A O 1
ATOM 2005 N N . ARG A 1 260 ? -14.879 -11.339 9.879 1.00 92.88 260 ARG A N 1
ATOM 2006 C CA . ARG A 1 260 ? -14.433 -11.786 11.213 1.00 92.88 260 ARG A CA 1
ATOM 2007 C C . ARG A 1 260 ? -13.992 -10.634 12.116 1.00 92.88 260 ARG A C 1
ATOM 2009 O O . ARG A 1 260 ? -14.495 -10.504 13.228 1.00 92.88 260 ARG A O 1
ATOM 2016 N N . ALA A 1 261 ? -13.130 -9.748 11.613 1.00 93.38 261 ALA A N 1
ATOM 2017 C CA . ALA A 1 261 ? -12.671 -8.575 12.360 1.00 93.38 261 ALA A CA 1
ATOM 2018 C C . ALA A 1 261 ? -13.816 -7.597 12.698 1.00 93.38 261 ALA A C 1
ATOM 2020 O O . ALA A 1 261 ? -13.806 -6.956 13.747 1.00 93.38 261 ALA A O 1
ATOM 2021 N N . GLN A 1 262 ? -14.833 -7.503 11.835 1.00 94.56 262 GLN A N 1
ATOM 2022 C CA . GLN A 1 262 ? -15.994 -6.631 12.030 1.00 94.56 262 GLN A CA 1
ATOM 2023 C C . GLN A 1 262 ? -16.998 -7.191 13.049 1.00 94.56 262 GLN A C 1
ATOM 2025 O O . GLN A 1 262 ? -17.653 -6.409 13.735 1.00 94.56 262 GLN A O 1
ATOM 2030 N N . VAL A 1 263 ? -17.129 -8.518 13.170 1.00 95.50 263 VAL A N 1
ATOM 2031 C CA . VAL A 1 263 ? -18.063 -9.155 14.120 1.00 95.50 263 VAL A CA 1
ATOM 2032 C C . VAL A 1 263 ? -17.712 -8.817 15.565 1.00 95.50 263 VAL A C 1
ATOM 2034 O O . VAL A 1 263 ? -18.616 -8.544 16.352 1.00 95.50 263 VAL A O 1
ATOM 2037 N N . LEU A 1 264 ? -16.426 -8.713 15.902 1.00 95.94 264 LEU A N 1
ATOM 2038 C CA . LEU A 1 264 ? -15.983 -8.299 17.239 1.00 95.94 264 LEU A CA 1
ATOM 2039 C C . LEU A 1 264 ? -16.575 -6.942 17.660 1.00 95.94 264 LEU A C 1
ATOM 2041 O O . LEU A 1 264 ? -16.956 -6.756 18.814 1.00 95.94 264 LEU A O 1
ATOM 2045 N N . TRP A 1 265 ? -16.755 -6.015 16.716 1.00 96.81 265 TRP A N 1
ATOM 2046 C CA . TRP A 1 265 ? -17.379 -4.716 16.981 1.00 96.81 265 TRP A CA 1
ATOM 2047 C C . TRP A 1 265 ? -18.882 -4.802 17.261 1.00 96.81 265 TRP A C 1
ATOM 2049 O O . TRP A 1 265 ? -19.422 -3.927 17.936 1.00 96.81 265 TRP A O 1
ATOM 2059 N N . SER A 1 266 ? -19.558 -5.861 16.805 1.00 95.88 266 SER A N 1
ATOM 2060 C CA . SER A 1 266 ? -20.947 -6.130 17.195 1.00 95.88 266 SER A CA 1
ATOM 2061 C C . SER A 1 266 ? -21.051 -6.614 18.644 1.00 95.88 266 SER A C 1
ATOM 2063 O O . SER A 1 266 ? -21.933 -6.153 19.364 1.00 95.88 266 SER A O 1
ATOM 2065 N N . TRP A 1 267 ? -20.101 -7.435 19.110 1.00 96.19 267 TRP A N 1
ATOM 2066 C CA . TRP A 1 267 ? -20.034 -7.877 20.509 1.00 96.19 267 TRP A CA 1
ATOM 2067 C C . TRP A 1 267 ? -19.711 -6.711 21.448 1.00 96.19 267 TRP A C 1
ATOM 2069 O O . TRP A 1 267 ? -20.321 -6.559 22.504 1.00 96.19 267 TRP A O 1
ATOM 2079 N N . ILE A 1 268 ? -18.806 -5.816 21.037 1.00 96.62 268 ILE A N 1
ATOM 2080 C CA . ILE A 1 268 ? -18.512 -4.583 21.784 1.00 96.62 268 ILE A CA 1
ATOM 2081 C C . ILE A 1 268 ? -19.759 -3.688 21.864 1.00 96.62 268 ILE A C 1
ATOM 2083 O O . ILE A 1 268 ? -20.074 -3.160 22.932 1.00 96.62 268 ILE A O 1
ATOM 2087 N N . ALA A 1 269 ? -20.498 -3.536 20.761 1.00 96.75 269 ALA A N 1
ATOM 2088 C CA . ALA A 1 269 ? -21.742 -2.769 20.743 1.00 96.75 269 ALA A CA 1
ATOM 2089 C C . ALA A 1 269 ? -22.812 -3.361 21.681 1.00 96.75 269 ALA A C 1
ATOM 2091 O O . ALA A 1 269 ? -23.515 -2.604 22.352 1.00 96.75 269 ALA A O 1
ATOM 2092 N N . GLU A 1 270 ? -22.908 -4.690 21.770 1.00 96.38 270 GLU A N 1
ATOM 2093 C CA . GLU A 1 270 ? -23.791 -5.389 22.712 1.00 96.38 270 GLU A CA 1
ATOM 2094 C C . GLU A 1 270 ? -23.408 -5.106 24.172 1.00 96.38 270 GLU A C 1
ATOM 2096 O O . GLU A 1 270 ? -24.275 -4.776 24.983 1.00 96.38 270 GLU A O 1
ATOM 2101 N N . VAL A 1 271 ? -22.111 -5.115 24.506 1.00 94.56 271 VAL A N 1
ATOM 2102 C CA . VAL A 1 271 ? -21.638 -4.704 25.841 1.00 94.56 271 VAL A CA 1
ATOM 2103 C C . VAL A 1 271 ? -22.067 -3.271 26.159 1.00 94.56 271 VAL A C 1
ATOM 2105 O O . VAL A 1 271 ? -22.556 -3.009 27.257 1.00 94.56 271 VAL A O 1
ATOM 2108 N N . GLY A 1 272 ? -21.959 -2.348 25.200 1.00 93.75 272 GLY A N 1
ATOM 2109 C CA . GLY A 1 272 ? -22.440 -0.973 25.361 1.00 93.75 272 GLY A CA 1
ATOM 2110 C C . GLY A 1 272 ? -23.938 -0.892 25.681 1.00 93.75 272 GLY A C 1
ATOM 2111 O O . GLY A 1 272 ? -24.339 -0.149 26.578 1.00 93.75 272 GLY A O 1
ATOM 2112 N N . GLN A 1 273 ? -24.766 -1.693 25.004 1.00 94.12 273 GLN A N 1
ATOM 2113 C CA . GLN A 1 273 ? -26.205 -1.773 25.283 1.00 94.12 273 GLN A CA 1
ATOM 2114 C C . GLN A 1 273 ? -26.492 -2.366 26.667 1.00 94.12 273 GLN A C 1
ATOM 2116 O O . GLN A 1 273 ? -27.329 -1.835 27.398 1.00 94.12 273 GLN A O 1
ATOM 2121 N N . ASN A 1 274 ? -25.758 -3.406 27.066 1.00 93.12 274 ASN A N 1
ATOM 2122 C CA . ASN A 1 274 ? -25.890 -4.020 28.387 1.00 93.12 274 ASN A CA 1
ATOM 2123 C C . ASN A 1 274 ? -25.483 -3.060 29.519 1.00 93.12 274 ASN A C 1
ATOM 2125 O O . ASN A 1 274 ? -26.119 -3.024 30.572 1.00 93.12 274 ASN A O 1
ATOM 2129 N N . LEU A 1 275 ? -24.470 -2.215 29.309 1.00 90.62 275 LEU A N 1
ATOM 2130 C CA . LEU A 1 275 ? -24.105 -1.159 30.263 1.00 90.62 275 LEU A CA 1
ATOM 2131 C C . LEU A 1 275 ? -25.195 -0.083 30.391 1.00 90.62 275 LEU A C 1
ATOM 2133 O O . LEU A 1 275 ? -25.404 0.465 31.476 1.00 90.62 275 LEU A O 1
ATOM 2137 N N . ALA A 1 276 ? -25.905 0.213 29.301 1.00 91.69 276 ALA A N 1
ATOM 2138 C CA . ALA A 1 276 ? -27.022 1.150 29.307 1.00 91.69 276 ALA A CA 1
ATOM 2139 C C . ALA A 1 276 ? -28.266 0.576 30.009 1.00 91.69 276 ALA A C 1
ATOM 2141 O O . ALA A 1 276 ? -28.903 1.296 30.780 1.00 91.69 276 ALA A O 1
ATOM 2142 N N . SER A 1 277 ? -28.593 -0.703 29.784 1.00 90.31 277 SER A N 1
ATOM 2143 C CA . SER A 1 277 ? -29.749 -1.371 30.404 1.00 90.31 277 SER A CA 1
ATOM 2144 C C . SER A 1 277 ? -29.558 -1.617 31.902 1.00 90.31 277 SER A C 1
ATOM 2146 O O . SER A 1 277 ? -30.505 -1.499 32.671 1.00 90.31 277 SER A O 1
ATOM 2148 N N . THR A 1 278 ? -28.323 -1.885 32.333 1.00 88.00 278 THR A N 1
ATOM 2149 C CA . THR A 1 278 ? -27.961 -2.058 33.751 1.00 88.00 278 THR A CA 1
ATOM 2150 C C . THR A 1 278 ? -27.727 -0.738 34.492 1.00 88.00 278 THR A C 1
ATOM 2152 O O . THR A 1 278 ? -27.308 -0.753 35.646 1.00 88.00 278 THR A O 1
ATOM 2155 N N . HIS A 1 279 ? -27.980 0.410 33.849 1.00 85.12 279 HIS A N 1
ATOM 2156 C CA . HIS A 1 279 ? -27.761 1.755 34.399 1.00 85.12 279 HIS A CA 1
ATOM 2157 C C . HIS A 1 279 ? -26.321 2.036 34.876 1.00 85.12 279 HIS A C 1
ATOM 2159 O O . HIS A 1 279 ? -26.094 2.960 35.654 1.00 85.12 279 HIS A O 1
ATOM 2165 N N . ARG A 1 280 ? -25.333 1.282 34.376 1.00 84.88 280 ARG A N 1
ATOM 2166 C CA . ARG A 1 280 ? -23.900 1.500 34.654 1.00 84.88 280 ARG A CA 1
ATOM 2167 C C . ARG A 1 280 ? -23.286 2.579 33.763 1.00 84.88 280 ARG A C 1
ATOM 2169 O O . ARG A 1 280 ? -22.222 3.099 34.070 1.00 84.88 280 ARG A O 1
ATOM 2176 N N . MET A 1 281 ? -23.951 2.922 32.661 1.00 88.19 281 MET A N 1
ATOM 2177 C CA . MET A 1 281 ? -23.575 4.041 31.802 1.00 88.19 281 MET A CA 1
ATOM 2178 C C . MET A 1 281 ? -24.230 5.342 32.304 1.00 88.19 281 MET A C 1
ATOM 2180 O O . MET A 1 281 ? -25.464 5.434 32.300 1.00 88.19 281 MET A O 1
ATOM 2184 N N . PRO A 1 282 ? -23.452 6.375 32.683 1.00 85.94 282 PRO A N 1
ATOM 2185 C CA . PRO A 1 282 ? -23.993 7.693 33.000 1.00 85.94 282 PRO A CA 1
ATOM 2186 C C . PRO A 1 282 ? -24.783 8.227 31.809 1.00 85.94 282 PRO A C 1
ATOM 2188 O O . PRO A 1 282 ? -24.316 8.109 30.680 1.00 85.94 282 PRO A O 1
ATOM 2191 N N . GLN A 1 283 ? -25.954 8.826 32.044 1.00 88.94 283 GLN A N 1
ATOM 2192 C CA . GLN A 1 283 ? -26.771 9.444 30.987 1.00 88.94 283 GLN A CA 1
ATOM 2193 C C . GLN A 1 283 ? -26.910 8.548 29.739 1.00 88.94 283 GLN A C 1
ATOM 2195 O O . GLN A 1 283 ? -26.584 8.955 28.620 1.00 88.94 283 GLN A O 1
ATOM 2200 N N . SER A 1 284 ? -27.376 7.312 29.941 1.00 87.19 284 SER A N 1
ATOM 2201 C CA . SER A 1 284 ? -27.423 6.267 28.910 1.00 87.19 284 SER A CA 1
ATOM 2202 C C . SER A 1 284 ? -28.079 6.708 27.596 1.00 87.19 284 SER A C 1
ATOM 2204 O O . SER A 1 284 ? -27.606 6.324 26.532 1.00 87.19 284 SER A O 1
ATOM 2206 N N . LEU A 1 285 ? -29.101 7.572 27.643 1.00 88.94 285 LEU A N 1
ATOM 2207 C CA . LEU A 1 285 ? -29.781 8.099 26.451 1.00 88.94 285 LEU A CA 1
ATOM 2208 C C . LEU A 1 285 ? -28.847 8.895 25.517 1.00 88.94 285 LEU A C 1
ATOM 2210 O O . LEU A 1 285 ? -29.004 8.838 24.301 1.00 88.94 285 LEU A O 1
ATOM 2214 N N . THR A 1 286 ? -27.873 9.617 26.075 1.00 91.50 286 THR A N 1
ATOM 2215 C CA . THR A 1 286 ? -26.934 10.461 25.317 1.00 91.50 286 THR A CA 1
ATOM 2216 C C . THR A 1 286 ? -25.636 9.722 25.008 1.00 91.50 286 THR A C 1
ATOM 2218 O O . THR A 1 286 ? -25.099 9.829 23.907 1.00 91.50 286 THR A O 1
ATOM 2221 N N . ASN A 1 287 ? -25.137 8.942 25.967 1.00 92.50 287 ASN A N 1
ATOM 2222 C CA . ASN A 1 287 ? -23.827 8.304 25.872 1.00 92.50 287 ASN A CA 1
ATOM 2223 C C . ASN A 1 287 ? -23.829 7.012 25.043 1.00 92.50 287 ASN A C 1
ATOM 2225 O O . ASN A 1 287 ? -22.827 6.710 24.390 1.00 92.50 287 ASN A O 1
ATOM 2229 N N . LEU A 1 288 ? -24.950 6.283 24.988 1.00 94.56 288 LEU A N 1
ATOM 2230 C CA . LEU A 1 288 ? -25.056 5.071 24.174 1.00 94.56 288 LEU A CA 1
ATOM 2231 C C . LEU A 1 288 ? -24.918 5.366 22.666 1.00 94.56 288 LEU A C 1
ATOM 2233 O O . LEU A 1 288 ? -24.108 4.699 22.021 1.00 94.56 288 LEU A O 1
ATOM 2237 N N . PRO A 1 289 ? -25.609 6.368 22.079 1.00 95.69 289 PRO A N 1
ATOM 2238 C CA . PRO A 1 289 ? -25.387 6.749 20.683 1.00 95.69 289 PRO A CA 1
ATOM 2239 C C . PRO A 1 289 ? -23.929 7.100 20.365 1.00 95.69 289 PRO A C 1
ATOM 2241 O O . PRO A 1 289 ? -23.427 6.712 19.314 1.00 95.69 289 PRO A O 1
ATOM 2244 N N . ILE A 1 290 ? -23.231 7.789 21.276 1.00 95.38 290 ILE A N 1
ATOM 2245 C CA . ILE A 1 290 ? -21.814 8.151 21.108 1.00 95.38 290 ILE A CA 1
ATOM 2246 C C . ILE A 1 290 ? -20.944 6.887 21.067 1.00 95.38 290 ILE A C 1
ATOM 2248 O O . ILE A 1 290 ? -20.120 6.726 20.165 1.00 95.38 290 ILE A O 1
ATOM 2252 N N . PHE A 1 291 ? -21.166 5.956 21.997 1.00 95.81 291 PHE A N 1
ATOM 2253 C CA . PHE A 1 291 ? -20.464 4.673 22.039 1.00 95.81 291 PHE A CA 1
ATOM 2254 C C . PHE A 1 291 ? -20.671 3.851 20.763 1.00 95.81 291 PHE A C 1
ATOM 2256 O O . PHE A 1 291 ? -19.714 3.366 20.153 1.00 95.81 291 PHE A O 1
ATOM 2263 N N . LEU A 1 292 ? -21.928 3.719 20.334 1.00 96.56 292 LEU A N 1
ATOM 2264 C CA . LEU A 1 292 ? -22.284 2.976 19.130 1.00 96.56 292 LEU A CA 1
ATOM 2265 C C . LEU A 1 292 ? -21.702 3.636 17.878 1.00 96.56 292 LEU A C 1
ATOM 2267 O O . LEU A 1 292 ? -21.218 2.929 16.999 1.00 96.56 292 LEU A O 1
ATOM 2271 N N . ASN A 1 293 ? -21.662 4.970 17.813 1.00 97.00 293 ASN A N 1
ATOM 2272 C CA . ASN A 1 293 ? -21.028 5.692 16.712 1.00 97.00 293 ASN A CA 1
ATOM 2273 C C . ASN A 1 293 ? -19.529 5.365 16.599 1.00 97.00 293 ASN A C 1
ATOM 2275 O O . ASN A 1 293 ? -19.028 5.159 15.497 1.00 97.00 293 ASN A O 1
ATOM 2279 N N . HIS A 1 294 ? -18.812 5.233 17.720 1.00 96.62 294 HIS A N 1
ATOM 2280 C CA . HIS A 1 294 ? -17.418 4.777 17.690 1.00 96.62 294 HIS A CA 1
ATOM 2281 C C . HIS A 1 294 ? -17.278 3.333 17.187 1.00 96.62 294 HIS A C 1
ATOM 2283 O O . HIS A 1 294 ? -16.383 3.065 16.386 1.00 96.62 294 HIS A O 1
ATOM 2289 N N . CYS A 1 295 ? -18.182 2.427 17.577 1.00 97.12 295 CYS A N 1
ATOM 2290 C CA . CYS A 1 295 ? -18.199 1.052 17.063 1.00 97.12 295 CYS A CA 1
ATOM 2291 C C . CYS A 1 295 ? -18.479 1.008 15.549 1.00 97.12 295 CYS A C 1
ATOM 2293 O O . CYS A 1 295 ? -17.824 0.269 14.813 1.00 97.12 295 CYS A O 1
ATOM 2295 N N . LEU A 1 296 ? -19.426 1.824 15.070 1.00 96.50 296 LEU A N 1
ATOM 2296 C CA . LEU A 1 296 ? -19.750 1.949 13.647 1.00 96.50 296 LEU A CA 1
ATOM 2297 C C . LEU A 1 296 ? -18.577 2.518 12.846 1.00 96.50 296 LEU A C 1
ATOM 2299 O O . LEU A 1 296 ? -18.276 1.995 11.775 1.00 96.50 296 LEU A O 1
ATOM 2303 N N . ASN A 1 297 ? -17.886 3.530 13.377 1.00 95.88 297 ASN A N 1
ATOM 2304 C CA . ASN A 1 297 ? -16.698 4.101 12.744 1.00 95.88 297 ASN A CA 1
ATOM 2305 C C . ASN A 1 297 ? -15.574 3.068 12.631 1.00 95.88 297 ASN A C 1
ATOM 2307 O O . ASN A 1 297 ? -15.027 2.893 11.548 1.00 95.88 297 ASN A O 1
ATOM 2311 N N . ALA A 1 298 ? -15.279 2.329 13.705 1.00 96.06 298 ALA A N 1
ATOM 2312 C CA . ALA A 1 298 ? -14.263 1.278 13.683 1.00 96.06 298 ALA A CA 1
ATOM 2313 C C . ALA A 1 298 ? -14.585 0.181 12.659 1.00 96.06 298 ALA A C 1
ATOM 2315 O O . ALA A 1 298 ? -13.744 -0.179 11.833 1.00 96.06 298 ALA A O 1
ATOM 2316 N N . ARG A 1 299 ? -15.833 -0.307 12.660 1.00 95.56 299 ARG A N 1
ATOM 2317 C CA . ARG A 1 299 ? -16.314 -1.273 11.667 1.00 95.56 299 ARG A CA 1
ATOM 2318 C C . ARG A 1 299 ? -16.189 -0.722 10.243 1.00 95.56 299 ARG A C 1
ATOM 2320 O O . ARG A 1 299 ? -15.727 -1.436 9.355 1.00 95.56 299 ARG A O 1
ATOM 2327 N N . GLY A 1 300 ? -16.607 0.525 10.026 1.00 95.06 300 GLY A N 1
ATOM 2328 C CA . GLY A 1 300 ? -16.534 1.208 8.735 1.00 95.06 300 GLY A CA 1
ATOM 2329 C C . GLY A 1 300 ? -15.099 1.342 8.230 1.00 95.06 300 GLY A C 1
ATOM 2330 O O . GLY A 1 300 ? -14.849 1.098 7.050 1.00 95.06 300 GLY A O 1
ATOM 2331 N N . SER A 1 301 ? -14.149 1.632 9.122 1.00 95.44 301 SER A N 1
ATOM 2332 C CA . SER A 1 301 ? -12.722 1.678 8.802 1.00 95.44 301 SER A CA 1
ATOM 2333 C C . SER A 1 301 ? -12.178 0.321 8.356 1.00 95.44 301 SER A C 1
ATOM 2335 O O . SER A 1 301 ? -11.516 0.240 7.324 1.00 95.44 301 SER A O 1
ATOM 2337 N N . ILE A 1 302 ? -12.509 -0.760 9.072 1.00 95.44 302 ILE A N 1
ATOM 2338 C CA . ILE A 1 302 ? -12.107 -2.127 8.695 1.00 95.44 302 ILE A CA 1
ATOM 2339 C C . ILE A 1 302 ? -12.705 -2.513 7.334 1.00 95.44 302 ILE A C 1
ATOM 2341 O O . ILE A 1 302 ? -11.996 -3.000 6.454 1.00 95.44 302 ILE A O 1
ATOM 2345 N N . GLY A 1 303 ? -13.999 -2.251 7.126 1.00 94.12 303 GLY A N 1
ATOM 2346 C CA . GLY A 1 303 ? -14.665 -2.527 5.850 1.00 94.12 303 GLY A CA 1
ATOM 2347 C C . GLY A 1 303 ? -14.068 -1.731 4.686 1.00 94.12 303 GLY A C 1
ATOM 2348 O O . GLY A 1 303 ? -13.886 -2.267 3.595 1.00 94.12 303 GLY A O 1
ATOM 2349 N N . SER A 1 304 ? -13.700 -0.472 4.928 1.00 93.62 304 SER A N 1
ATOM 2350 C CA . SER A 1 304 ? -13.061 0.384 3.926 1.00 93.62 304 SER A CA 1
ATOM 2351 C C . SER A 1 304 ? -11.653 -0.093 3.570 1.00 93.62 304 SER A C 1
ATOM 2353 O O . SER A 1 304 ? -11.279 -0.026 2.402 1.00 93.62 304 SER A O 1
ATOM 2355 N N . ILE A 1 305 ? -10.882 -0.625 4.530 1.00 93.44 305 ILE A N 1
ATOM 2356 C CA . ILE A 1 305 ? -9.593 -1.285 4.245 1.00 93.44 305 ILE A CA 1
ATOM 2357 C C . ILE A 1 305 ? -9.810 -2.462 3.293 1.00 93.44 305 ILE A C 1
ATOM 2359 O O . ILE A 1 305 ? -9.144 -2.530 2.263 1.00 93.44 305 ILE A O 1
ATOM 2363 N N . GLY A 1 306 ? -10.783 -3.333 3.586 1.00 91.56 306 GLY A N 1
ATOM 2364 C CA . GLY A 1 306 ? -11.156 -4.432 2.689 1.00 91.56 306 GLY A CA 1
ATOM 2365 C C . GLY A 1 306 ? -11.503 -3.933 1.285 1.00 91.56 306 GLY A C 1
ATOM 2366 O O . GLY A 1 306 ? -10.944 -4.407 0.301 1.00 91.56 306 GLY A O 1
ATOM 2367 N N . PHE A 1 307 ? -12.318 -2.877 1.186 1.00 90.88 307 PHE A N 1
ATOM 2368 C CA . PHE A 1 307 ? -12.659 -2.265 -0.098 1.00 90.88 307 PHE A CA 1
ATOM 2369 C C . PHE A 1 307 ? -11.430 -1.754 -0.864 1.00 90.88 307 PHE A C 1
ATOM 2371 O O . PHE A 1 307 ? -11.347 -1.969 -2.071 1.00 90.88 307 PHE A O 1
ATOM 2378 N N . TYR A 1 308 ? -10.462 -1.114 -0.200 1.00 91.75 308 TYR A N 1
ATOM 2379 C CA . TYR A 1 308 ? -9.227 -0.659 -0.848 1.00 91.75 308 TYR A CA 1
ATOM 2380 C C . TYR A 1 308 ? -8.331 -1.807 -1.323 1.00 91.75 308 TYR A C 1
ATOM 2382 O O . TYR A 1 308 ? -7.607 -1.626 -2.303 1.00 91.75 308 TYR A O 1
ATOM 2390 N N . LEU A 1 309 ? -8.355 -2.961 -0.660 1.00 90.12 309 LEU A N 1
ATOM 2391 C CA . LEU A 1 309 ? -7.559 -4.126 -1.051 1.00 90.12 309 LEU A CA 1
ATOM 2392 C C . LEU A 1 309 ? -8.219 -4.906 -2.197 1.00 90.12 309 LEU A C 1
ATOM 2394 O O . LEU A 1 309 ? -7.544 -5.276 -3.164 1.00 90.12 309 LEU A O 1
ATOM 2398 N N . ASP A 1 310 ? -9.540 -5.070 -2.133 1.00 88.81 310 ASP A N 1
ATOM 2399 C CA . ASP A 1 310 ? -10.324 -5.792 -3.136 1.00 88.81 310 ASP A CA 1
ATOM 2400 C C . ASP A 1 310 ? -10.526 -4.956 -4.411 1.00 88.81 310 ASP A C 1
ATOM 2402 O O . ASP A 1 310 ? -10.377 -5.451 -5.533 1.00 88.81 310 ASP A O 1
ATOM 2406 N N . SER A 1 311 ? -10.804 -3.656 -4.265 1.00 88.94 311 SER A N 1
ATOM 2407 C CA . SER A 1 311 ? -11.076 -2.742 -5.382 1.00 88.94 311 SER A CA 1
ATOM 2408 C C . SER A 1 311 ? -9.789 -2.153 -5.937 1.00 88.94 311 SER A C 1
ATOM 2410 O O . SER A 1 311 ? -9.393 -1.018 -5.661 1.00 88.94 311 SER A O 1
ATOM 2412 N N . GLN A 1 312 ? -9.094 -2.942 -6.740 1.00 84.94 312 GLN A N 1
ATOM 2413 C CA . GLN A 1 312 ? -7.851 -2.532 -7.387 1.00 84.94 312 GLN A CA 1
ATOM 2414 C C . GLN A 1 312 ? -8.092 -1.449 -8.446 1.00 84.94 312 GLN A C 1
ATOM 2416 O O . GLN A 1 312 ? -9.214 -1.232 -8.904 1.00 84.94 312 GLN A O 1
ATOM 2421 N N . LEU A 1 313 ? -7.026 -0.742 -8.837 1.00 87.31 313 LEU A N 1
ATOM 2422 C CA . LEU A 1 313 ? -7.101 0.160 -9.987 1.00 87.31 313 LEU A CA 1
ATOM 2423 C C . LEU A 1 313 ? -7.554 -0.631 -11.227 1.00 87.31 313 LEU A C 1
ATOM 2425 O O . LEU A 1 313 ? -7.152 -1.792 -11.368 1.00 87.31 313 LEU A O 1
ATOM 2429 N N . PRO A 1 314 ? -8.358 -0.032 -12.128 1.00 90.81 314 PRO A N 1
ATOM 2430 C CA . PRO A 1 314 ? -8.857 -0.730 -13.304 1.00 90.81 314 PRO A CA 1
ATOM 2431 C C . PRO A 1 314 ? -7.727 -1.420 -14.067 1.00 90.81 314 PRO A C 1
ATOM 2433 O O . PRO A 1 314 ? -6.720 -0.795 -14.406 1.00 90.81 314 PRO A O 1
ATOM 2436 N N . TYR A 1 315 ? -7.904 -2.709 -14.355 1.00 88.50 315 TYR A N 1
ATOM 2437 C CA . TYR A 1 315 ? -6.866 -3.528 -14.984 1.00 88.50 315 TYR A CA 1
ATOM 2438 C C . TYR A 1 315 ? -6.364 -2.925 -16.303 1.00 88.50 315 TYR A C 1
ATOM 2440 O O . TYR A 1 315 ? -5.160 -2.875 -16.543 1.00 88.50 315 TYR A O 1
ATOM 2448 N N . SER A 1 316 ? -7.274 -2.397 -17.127 1.00 93.25 316 SER A N 1
ATOM 2449 C CA . SER A 1 316 ? -6.944 -1.732 -18.392 1.00 93.25 316 SER A CA 1
ATOM 2450 C C . SER A 1 316 ? -6.005 -0.541 -18.206 1.00 93.25 316 SER A C 1
ATOM 2452 O O . SER A 1 316 ? -5.090 -0.354 -19.006 1.00 93.25 316 SER A O 1
ATOM 2454 N N . TYR A 1 317 ? -6.194 0.234 -17.138 1.00 91.38 317 TYR A N 1
ATOM 2455 C CA . TYR A 1 317 ? -5.365 1.391 -16.829 1.00 91.38 317 TYR A CA 1
ATOM 2456 C C . TYR A 1 317 ? -3.957 0.966 -16.403 1.00 91.38 317 TYR A C 1
ATOM 2458 O O . TYR A 1 317 ? -2.973 1.417 -16.988 1.00 91.38 317 TYR A O 1
ATOM 2466 N N . VAL A 1 318 ? -3.855 0.026 -15.459 1.00 91.31 318 VAL A N 1
ATOM 2467 C CA . VAL A 1 318 ? -2.566 -0.521 -15.004 1.00 91.31 318 VAL A CA 1
ATOM 2468 C C . VAL A 1 318 ? -1.805 -1.159 -16.168 1.00 91.31 318 VAL A C 1
ATOM 2470 O O . VAL A 1 318 ? -0.603 -0.938 -16.329 1.00 91.31 318 VAL A O 1
ATOM 2473 N N . HIS A 1 319 ? -2.499 -1.924 -17.010 1.00 91.25 319 HIS A N 1
ATOM 2474 C CA . HIS A 1 319 ? -1.906 -2.578 -18.169 1.00 91.25 319 HIS A CA 1
ATOM 2475 C C . HIS A 1 319 ? -1.399 -1.563 -19.201 1.00 91.25 319 HIS A C 1
ATOM 2477 O O . HIS A 1 319 ? -0.278 -1.698 -19.684 1.00 91.25 319 HIS A O 1
ATOM 2483 N N . LEU A 1 320 ? -2.182 -0.522 -19.503 1.00 92.44 320 LEU A N 1
ATOM 2484 C CA . LEU A 1 320 ? -1.786 0.536 -20.432 1.00 92.44 320 LEU A CA 1
ATOM 2485 C C . LEU A 1 320 ? -0.509 1.248 -19.967 1.00 92.44 320 LEU A C 1
ATOM 2487 O O . LEU A 1 320 ? 0.422 1.402 -20.754 1.00 92.44 320 LEU A O 1
ATOM 2491 N N . VAL A 1 321 ? -0.443 1.641 -18.691 1.00 92.81 321 VAL A N 1
ATOM 2492 C CA . VAL A 1 321 ? 0.729 2.324 -18.120 1.00 92.81 321 VAL A CA 1
ATOM 2493 C C . VAL A 1 321 ? 1.967 1.428 -18.190 1.00 92.81 321 VAL A C 1
ATOM 2495 O O . VAL A 1 321 ? 3.012 1.859 -18.677 1.00 92.81 321 VAL A O 1
ATOM 2498 N N . ASN A 1 322 ? 1.845 0.161 -17.781 1.00 91.50 322 ASN A N 1
ATOM 2499 C CA . ASN A 1 322 ? 2.944 -0.799 -17.877 1.00 91.50 322 ASN A CA 1
ATOM 2500 C C . ASN A 1 322 ? 3.408 -0.988 -19.325 1.00 91.50 322 ASN A C 1
ATOM 2502 O O . ASN A 1 322 ? 4.605 -0.948 -19.600 1.00 91.50 322 ASN A O 1
ATOM 2506 N N . TRP A 1 323 ? 2.474 -1.158 -20.259 1.00 93.00 323 TRP A N 1
ATOM 2507 C CA . TRP A 1 323 ? 2.796 -1.378 -21.663 1.00 93.00 323 TRP A CA 1
ATOM 2508 C C . TRP A 1 323 ? 3.536 -0.186 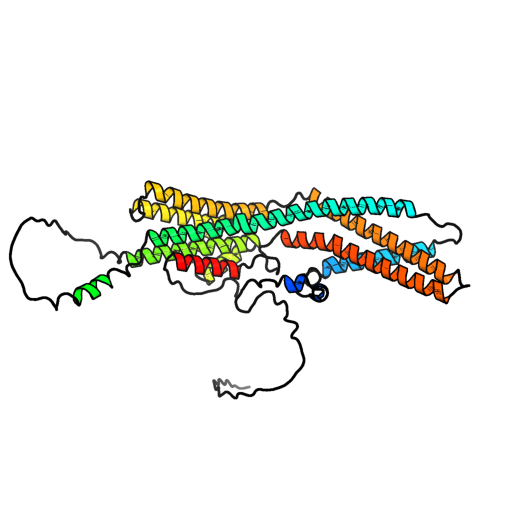-22.272 1.00 93.00 323 TRP A C 1
ATOM 2510 O O . TRP A 1 323 ? 4.579 -0.366 -22.898 1.00 93.00 323 TRP A O 1
ATOM 2520 N N . ILE A 1 324 ? 3.052 1.032 -22.024 1.00 93.38 324 ILE A N 1
ATOM 2521 C CA . ILE A 1 324 ? 3.670 2.266 -22.514 1.00 93.38 324 ILE A CA 1
ATOM 2522 C C . ILE A 1 324 ? 5.096 2.428 -21.967 1.00 93.38 324 ILE A C 1
ATOM 2524 O O . ILE A 1 324 ? 6.010 2.740 -22.730 1.00 93.38 324 ILE A O 1
ATOM 2528 N N . VAL A 1 325 ? 5.317 2.164 -20.675 1.00 92.81 325 VAL A N 1
ATOM 2529 C CA . VAL A 1 325 ? 6.661 2.227 -20.077 1.00 92.81 325 VAL A CA 1
ATOM 2530 C C . VAL A 1 325 ? 7.589 1.176 -20.671 1.00 92.81 325 VAL A C 1
ATOM 2532 O O . VAL A 1 325 ? 8.708 1.498 -21.066 1.00 92.81 325 VAL A O 1
ATOM 2535 N N . LYS A 1 326 ? 7.144 -0.080 -20.777 1.00 90.88 326 LYS A N 1
ATOM 2536 C CA . LYS A 1 326 ? 7.972 -1.148 -21.353 1.00 90.88 326 LYS A CA 1
ATOM 2537 C C . LYS A 1 326 ? 8.297 -0.867 -22.821 1.00 90.88 326 LYS A C 1
ATOM 2539 O O . LYS A 1 326 ? 9.452 -1.009 -23.210 1.00 90.88 326 LYS A O 1
ATOM 2544 N N . ALA A 1 327 ? 7.333 -0.396 -23.611 1.00 91.50 327 ALA A N 1
ATOM 2545 C CA . ALA A 1 327 ? 7.555 0.007 -24.999 1.00 91.50 327 ALA A CA 1
ATOM 2546 C C . ALA A 1 327 ? 8.570 1.158 -25.105 1.00 91.50 327 ALA A C 1
ATOM 2548 O O . ALA A 1 327 ? 9.479 1.108 -25.933 1.00 91.50 327 ALA A O 1
ATOM 2549 N N . HIS A 1 328 ? 8.471 2.157 -24.225 1.00 91.50 328 HIS A N 1
ATOM 2550 C CA . HIS A 1 328 ? 9.425 3.262 -24.147 1.00 91.50 328 HIS A CA 1
ATOM 2551 C C . HIS A 1 328 ? 10.849 2.787 -23.821 1.00 91.50 328 HIS A C 1
ATOM 2553 O O . HIS A 1 328 ? 11.800 3.184 -24.496 1.00 91.50 328 HIS A O 1
ATOM 2559 N N . LEU A 1 329 ? 10.998 1.889 -22.842 1.00 91.06 329 LEU A N 1
ATOM 2560 C CA . LEU A 1 329 ? 12.293 1.311 -22.474 1.00 91.06 329 LEU A CA 1
ATOM 2561 C C . LEU A 1 329 ? 12.886 0.438 -23.591 1.00 91.06 329 LEU A C 1
ATOM 2563 O O . LEU A 1 329 ? 14.094 0.456 -23.815 1.00 91.06 329 LEU A O 1
ATOM 2567 N N . VAL A 1 330 ? 12.065 -0.297 -24.342 1.00 90.75 330 VAL A N 1
ATOM 2568 C CA . VAL A 1 330 ? 12.537 -1.033 -25.526 1.00 90.75 330 VAL A CA 1
ATOM 2569 C C . VAL A 1 330 ? 13.027 -0.058 -26.598 1.00 90.75 330 VAL A C 1
ATOM 2571 O O . VAL A 1 330 ? 14.117 -0.234 -27.139 1.00 90.75 330 VAL A O 1
ATOM 2574 N N . PHE A 1 331 ? 12.270 1.004 -26.872 1.00 90.00 331 PHE A N 1
ATOM 2575 C CA . PHE A 1 331 ? 12.626 1.972 -27.906 1.00 90.00 331 PHE A CA 1
ATOM 2576 C C . PHE A 1 331 ? 13.917 2.735 -27.581 1.00 90.00 331 PHE A C 1
ATOM 2578 O O . PHE A 1 331 ? 14.788 2.849 -28.445 1.00 90.00 331 PHE A O 1
ATOM 2585 N N . ILE A 1 332 ? 14.096 3.193 -26.333 1.00 89.38 332 ILE A N 1
ATOM 2586 C CA . ILE A 1 332 ? 15.338 3.871 -25.922 1.00 89.38 332 ILE A CA 1
ATOM 2587 C C . ILE A 1 332 ? 16.552 2.939 -26.023 1.00 89.38 332 ILE A C 1
ATOM 2589 O O . ILE A 1 332 ? 17.628 3.379 -26.419 1.00 89.38 332 ILE A O 1
ATOM 2593 N N . SER A 1 333 ? 16.364 1.644 -25.744 1.00 89.69 333 SER A N 1
ATOM 2594 C CA . SER A 1 333 ? 17.408 0.621 -25.885 1.00 89.69 333 SER A CA 1
ATOM 2595 C C . SER A 1 333 ? 17.837 0.451 -27.342 1.00 89.69 333 SER A C 1
ATOM 2597 O O . SER A 1 333 ? 19.027 0.414 -27.643 1.00 89.69 333 SER A O 1
ATOM 2599 N N . VAL A 1 334 ? 16.875 0.401 -28.270 1.00 89.12 334 VAL A N 1
ATOM 2600 C CA . VAL A 1 334 ? 17.158 0.291 -29.710 1.00 89.12 334 VAL A CA 1
ATOM 2601 C C . VAL A 1 334 ? 17.873 1.539 -30.230 1.00 89.12 334 VAL A C 1
ATOM 2603 O O . VAL A 1 334 ? 18.874 1.415 -30.936 1.00 89.12 334 VAL A O 1
ATOM 2606 N N . LEU A 1 335 ? 17.410 2.738 -29.857 1.00 87.06 335 LEU A N 1
ATOM 2607 C CA . LEU A 1 335 ? 18.073 3.990 -30.236 1.00 87.06 335 LEU A CA 1
ATOM 2608 C C . LEU A 1 335 ? 19.503 4.055 -29.700 1.00 87.06 335 LEU A C 1
ATOM 2610 O O . LEU A 1 335 ? 20.420 4.425 -30.435 1.00 87.06 335 LEU A O 1
ATOM 2614 N N . TYR A 1 336 ? 19.708 3.658 -28.445 1.00 88.56 336 TYR A N 1
ATOM 2615 C CA . TYR A 1 336 ? 21.043 3.595 -27.870 1.00 88.56 336 TYR A CA 1
ATOM 2616 C C . TYR A 1 336 ? 21.928 2.599 -28.627 1.00 88.56 336 TYR A C 1
ATOM 2618 O O . TYR A 1 336 ? 23.027 2.972 -29.034 1.00 88.56 336 TYR A O 1
ATOM 2626 N N . GLY A 1 337 ? 21.424 1.396 -28.924 1.00 88.31 337 GLY A N 1
ATOM 2627 C CA . GLY A 1 337 ? 22.114 0.406 -29.755 1.00 88.31 337 GLY A CA 1
ATOM 2628 C C . GLY A 1 337 ? 22.532 0.954 -31.125 1.00 88.31 337 GLY A C 1
ATOM 2629 O O . GLY A 1 337 ? 23.680 0.785 -31.536 1.00 88.31 337 GLY A O 1
ATOM 2630 N N . TYR A 1 338 ? 21.651 1.698 -31.803 1.00 86.69 338 TYR A N 1
ATOM 2631 C CA . TYR A 1 338 ? 21.990 2.382 -33.055 1.00 86.69 338 TYR A CA 1
ATOM 2632 C C . TYR A 1 338 ? 23.115 3.410 -32.870 1.00 86.69 338 TYR A C 1
ATOM 2634 O O . TYR A 1 338 ? 24.098 3.388 -33.610 1.00 86.69 338 TYR A O 1
ATOM 2642 N N . THR A 1 339 ? 23.001 4.299 -31.876 1.00 84.44 339 THR A N 1
ATOM 2643 C CA . THR A 1 339 ? 24.028 5.327 -31.639 1.00 84.44 339 THR A CA 1
ATOM 2644 C C . THR A 1 339 ? 25.377 4.715 -31.274 1.00 84.44 339 THR A C 1
ATOM 2646 O O . THR A 1 339 ? 26.407 5.200 -31.737 1.00 84.44 339 THR A O 1
ATOM 2649 N N . LEU A 1 340 ? 25.374 3.618 -30.511 1.00 87.06 340 LEU A N 1
ATOM 2650 C CA . LEU A 1 340 ? 26.568 2.864 -30.162 1.00 87.06 340 LEU A CA 1
ATOM 2651 C C . LEU A 1 340 ? 27.244 2.296 -31.417 1.00 87.06 340 LEU A C 1
ATOM 2653 O O . LEU A 1 340 ? 28.441 2.507 -31.594 1.00 87.06 340 LEU A O 1
ATOM 2657 N N . SER A 1 341 ? 26.481 1.674 -32.325 1.00 85.62 341 SER A N 1
ATOM 2658 C CA . SER A 1 341 ? 27.006 1.189 -33.612 1.00 85.62 341 SER A CA 1
ATOM 2659 C C . SER A 1 341 ? 27.611 2.310 -34.456 1.00 85.62 341 SER A C 1
ATOM 2661 O O . SER A 1 341 ? 28.747 2.189 -34.911 1.00 85.62 341 SER A O 1
ATOM 2663 N N . ALA A 1 342 ? 26.897 3.427 -34.622 1.00 82.56 342 ALA A N 1
ATOM 2664 C CA . ALA A 1 342 ? 27.360 4.551 -35.437 1.00 82.56 342 ALA A CA 1
ATOM 2665 C C . ALA A 1 342 ? 28.667 5.163 -34.894 1.00 82.56 342 ALA A C 1
ATOM 2667 O O . ALA A 1 342 ? 29.554 5.556 -35.659 1.00 82.56 342 ALA A O 1
ATOM 2668 N N . ILE A 1 343 ? 28.804 5.224 -33.564 1.00 82.38 343 ILE A N 1
ATOM 2669 C CA . ILE A 1 343 ? 30.040 5.641 -32.894 1.00 82.38 343 ILE A CA 1
ATOM 2670 C C . ILE A 1 343 ? 31.164 4.649 -33.216 1.00 82.38 343 ILE A C 1
ATOM 2672 O O . ILE A 1 343 ? 32.217 5.067 -33.698 1.00 82.38 343 ILE A O 1
ATOM 2676 N N . THR A 1 344 ? 30.934 3.348 -33.015 1.00 83.19 344 THR A N 1
ATOM 2677 C CA . THR A 1 344 ? 31.918 2.292 -33.290 1.00 83.19 344 THR A CA 1
ATOM 2678 C C . THR A 1 344 ? 32.367 2.291 -34.754 1.00 83.19 344 THR A C 1
ATOM 2680 O O . THR A 1 344 ? 33.566 2.227 -35.026 1.00 83.19 344 THR A O 1
ATOM 2683 N N . PHE A 1 345 ? 31.441 2.437 -35.704 1.00 80.12 345 PHE A N 1
ATOM 2684 C CA . PHE A 1 345 ? 31.743 2.490 -37.135 1.00 80.12 345 PHE A CA 1
ATOM 2685 C C . PHE A 1 345 ? 32.624 3.699 -37.494 1.00 80.12 345 PHE A C 1
ATOM 2687 O O . PHE A 1 345 ? 33.652 3.547 -38.158 1.00 80.12 345 PHE A O 1
ATOM 2694 N N . ASN A 1 346 ? 32.274 4.899 -37.014 1.00 78.06 346 ASN A N 1
ATOM 2695 C CA . ASN A 1 346 ? 33.052 6.120 -37.265 1.00 78.06 346 ASN A CA 1
ATOM 2696 C C . ASN A 1 346 ? 34.473 6.025 -36.679 1.00 78.06 346 ASN A C 1
ATOM 2698 O O . ASN A 1 346 ? 35.427 6.497 -37.297 1.00 78.06 346 ASN A O 1
ATOM 2702 N N . THR A 1 347 ? 34.631 5.372 -35.524 1.00 77.44 347 THR A N 1
ATOM 2703 C CA . THR A 1 347 ? 35.943 5.147 -34.903 1.00 77.44 347 THR A CA 1
ATOM 2704 C C . THR A 1 347 ? 36.806 4.144 -35.676 1.00 77.44 347 THR A C 1
ATOM 2706 O O . THR A 1 347 ? 38.005 4.375 -35.805 1.00 77.44 347 THR A O 1
ATOM 2709 N N . ILE A 1 348 ? 36.232 3.052 -36.199 1.00 76.00 348 ILE A N 1
ATOM 2710 C CA . ILE A 1 348 ? 36.998 1.988 -36.877 1.00 76.00 348 ILE A CA 1
ATOM 2711 C C . ILE A 1 348 ? 37.434 2.401 -38.292 1.00 76.00 348 ILE A C 1
ATOM 2713 O O . ILE A 1 348 ? 38.586 2.180 -38.664 1.00 76.00 348 ILE A O 1
ATOM 2717 N N . TYR A 1 349 ? 36.542 2.999 -39.091 1.00 72.44 349 TYR A N 1
ATOM 2718 C CA . TYR A 1 349 ? 36.799 3.228 -40.522 1.00 72.44 349 TYR A CA 1
ATOM 2719 C C . TYR A 1 349 ? 37.451 4.581 -40.847 1.00 72.44 349 TYR A C 1
ATOM 2721 O O . TYR A 1 349 ? 38.122 4.701 -41.871 1.00 72.44 349 TYR A O 1
ATOM 2729 N N . PHE A 1 350 ? 37.286 5.609 -40.007 1.00 68.50 350 PHE A N 1
ATOM 2730 C CA . PHE A 1 350 ? 37.813 6.956 -40.265 1.00 68.50 350 PHE A CA 1
ATOM 2731 C C . PHE A 1 350 ? 39.108 7.200 -39.463 1.00 68.50 350 PHE A C 1
ATOM 2733 O O . PHE A 1 350 ? 39.149 7.952 -38.490 1.00 68.50 350 PHE A O 1
ATOM 2740 N N . SER A 1 351 ? 40.175 6.507 -39.868 1.00 56.69 351 SER A N 1
ATOM 2741 C CA . SER A 1 351 ? 41.404 6.235 -39.103 1.00 56.69 351 SER A CA 1
ATOM 2742 C C . SER A 1 351 ? 42.501 7.319 -39.122 1.00 56.69 351 SER A C 1
ATOM 2744 O O . SER A 1 351 ? 43.601 7.077 -38.633 1.00 56.69 351 SER A O 1
ATOM 2746 N N . THR A 1 352 ? 42.265 8.526 -39.648 1.00 58.31 352 THR A N 1
ATOM 2747 C CA . THR A 1 352 ? 43.360 9.499 -39.887 1.00 58.31 352 THR A CA 1
ATOM 2748 C C . THR A 1 352 ? 43.678 10.432 -38.700 1.00 58.31 352 THR A C 1
ATOM 2750 O O . THR A 1 352 ? 44.736 11.050 -38.683 1.00 58.31 352 THR A O 1
ATOM 2753 N N . LEU A 1 353 ? 42.812 10.529 -37.679 1.00 60.00 353 LEU A N 1
ATOM 2754 C CA . LEU A 1 353 ? 43.020 11.354 -36.468 1.00 60.00 353 LEU A CA 1
ATOM 2755 C C . LEU A 1 353 ? 42.620 10.567 -35.205 1.00 60.00 353 LEU A C 1
ATOM 2757 O O . LEU A 1 353 ? 41.598 10.830 -34.571 1.00 60.00 353 LEU A O 1
ATOM 2761 N N . VAL A 1 354 ? 43.429 9.554 -34.889 1.00 63.88 354 VAL A N 1
ATOM 2762 C CA . VAL A 1 354 ? 43.093 8.439 -33.985 1.00 63.88 354 VAL A CA 1
ATOM 2763 C C . VAL A 1 354 ? 42.856 8.871 -32.530 1.00 63.88 354 VAL A C 1
ATOM 2765 O O . VAL A 1 354 ? 41.865 8.461 -31.935 1.00 63.88 354 VAL A O 1
ATOM 2768 N N . SER A 1 355 ? 43.696 9.729 -31.942 1.00 64.69 355 SER A N 1
ATOM 2769 C CA . SER A 1 355 ? 43.644 9.948 -30.486 1.00 64.69 355 SER A CA 1
ATOM 2770 C C . SER A 1 355 ? 42.417 10.738 -30.013 1.00 64.69 355 SER A C 1
ATOM 2772 O O . SER A 1 355 ? 41.758 10.314 -29.073 1.00 64.69 355 SER A O 1
ATOM 2774 N N . VAL A 1 356 ? 42.061 11.857 -30.656 1.00 69.75 356 VAL A N 1
ATOM 2775 C CA . VAL A 1 356 ? 40.973 12.741 -30.172 1.00 69.75 356 VAL A CA 1
ATOM 2776 C C . VAL A 1 356 ? 39.587 12.109 -30.363 1.00 69.75 356 VAL A C 1
ATOM 2778 O O . VAL A 1 356 ? 38.729 12.219 -29.489 1.00 69.75 356 VAL A O 1
ATOM 2781 N N . ARG A 1 357 ? 39.365 11.382 -31.468 1.00 72.06 357 ARG A N 1
ATOM 2782 C CA . ARG A 1 357 ? 38.053 10.782 -31.771 1.00 72.06 357 ARG A CA 1
ATOM 2783 C C . ARG A 1 357 ? 37.708 9.572 -30.905 1.00 72.06 357 ARG A C 1
ATOM 2785 O O . ARG A 1 357 ? 36.527 9.342 -30.655 1.00 72.06 357 ARG A O 1
ATOM 2792 N N . ILE A 1 358 ? 38.703 8.824 -30.424 1.00 75.56 358 ILE A N 1
ATOM 2793 C CA . ILE A 1 358 ? 38.475 7.695 -29.509 1.00 75.56 358 ILE A CA 1
ATOM 2794 C C . ILE A 1 358 ? 37.944 8.196 -28.161 1.00 75.56 358 ILE A C 1
ATOM 2796 O O . ILE A 1 358 ? 36.971 7.645 -27.650 1.00 75.56 358 ILE A O 1
ATOM 2800 N N . TYR A 1 359 ? 38.520 9.270 -27.610 1.00 80.56 359 TYR A N 1
ATOM 2801 C CA . TYR A 1 359 ? 38.039 9.842 -26.348 1.00 80.56 359 TYR A CA 1
ATOM 2802 C C . TYR A 1 359 ? 36.592 10.332 -26.454 1.00 80.56 359 TYR A C 1
ATOM 2804 O O . TYR A 1 359 ? 35.774 10.015 -25.592 1.00 80.56 359 TYR A O 1
ATOM 2812 N N . GLU A 1 360 ? 36.238 11.038 -27.531 1.00 81.38 360 GLU A N 1
ATOM 2813 C CA . GLU A 1 360 ? 34.850 11.460 -27.751 1.00 81.38 360 GLU A CA 1
ATOM 2814 C C . GLU A 1 360 ? 33.882 10.279 -27.888 1.00 81.38 360 GLU A C 1
ATOM 2816 O O . GLU A 1 360 ? 32.767 10.338 -27.369 1.00 81.38 360 GLU A O 1
ATOM 2821 N N . ALA A 1 361 ? 34.293 9.215 -28.582 1.00 81.38 361 ALA A N 1
ATOM 2822 C CA . ALA A 1 361 ? 33.495 8.007 -28.755 1.00 81.38 361 ALA A CA 1
ATOM 2823 C C . ALA A 1 361 ? 33.221 7.311 -27.414 1.00 81.38 361 ALA A C 1
ATOM 2825 O O . ALA A 1 361 ? 32.071 6.994 -27.111 1.00 81.38 361 ALA A O 1
ATOM 2826 N N . ILE A 1 362 ? 34.257 7.144 -26.584 1.00 84.44 362 ILE A N 1
ATOM 2827 C CA . ILE A 1 362 ? 34.143 6.537 -25.251 1.00 84.44 362 ILE A CA 1
ATOM 2828 C C . ILE A 1 362 ? 33.218 7.370 -24.360 1.00 84.44 362 ILE A C 1
ATOM 2830 O O . ILE A 1 362 ? 32.315 6.819 -23.734 1.00 84.44 362 ILE A O 1
ATOM 2834 N N . ILE A 1 363 ? 33.395 8.696 -24.333 1.00 86.50 363 ILE A N 1
ATOM 2835 C CA . ILE A 1 363 ? 32.559 9.590 -23.520 1.00 86.50 363 ILE A CA 1
ATOM 2836 C C . ILE A 1 363 ? 31.094 9.521 -23.969 1.00 86.50 363 ILE A C 1
ATOM 2838 O O . ILE A 1 363 ? 30.209 9.393 -23.126 1.00 86.50 363 ILE A O 1
ATOM 2842 N N . LYS A 1 364 ? 30.819 9.560 -25.280 1.00 84.62 364 LYS A N 1
ATOM 2843 C CA . LYS A 1 364 ? 29.451 9.471 -25.820 1.00 84.62 364 LYS A CA 1
ATOM 2844 C C . LYS A 1 364 ? 28.801 8.117 -25.516 1.00 84.62 364 LYS A C 1
ATOM 2846 O O . LYS A 1 364 ? 27.640 8.089 -25.115 1.00 84.62 364 LYS A O 1
ATOM 2851 N N . ALA A 1 365 ? 29.544 7.016 -25.646 1.00 86.44 365 ALA A N 1
ATOM 2852 C CA . ALA A 1 365 ? 29.054 5.679 -25.315 1.00 86.44 365 ALA A CA 1
ATOM 2853 C C . ALA A 1 365 ? 28.733 5.545 -23.817 1.00 86.44 365 ALA A C 1
ATOM 2855 O O . ALA A 1 365 ? 27.661 5.048 -23.465 1.00 86.44 365 ALA A O 1
ATOM 2856 N N . LEU A 1 366 ? 29.620 6.039 -22.947 1.00 88.25 366 LEU A N 1
ATOM 2857 C CA . LEU A 1 366 ? 29.446 6.006 -21.495 1.00 88.25 366 LEU A CA 1
ATOM 2858 C C . LEU A 1 366 ? 28.277 6.887 -21.046 1.00 88.25 366 LEU A C 1
ATOM 2860 O O . LEU A 1 366 ? 27.435 6.433 -20.275 1.00 88.25 366 LEU A O 1
ATOM 2864 N N . LEU A 1 367 ? 28.182 8.117 -21.559 1.00 88.31 367 LEU A N 1
ATOM 2865 C CA . LEU A 1 367 ? 27.100 9.041 -21.221 1.00 88.31 367 LEU A CA 1
ATOM 2866 C C . LEU A 1 367 ? 25.742 8.530 -21.720 1.00 88.31 367 LEU A C 1
ATOM 2868 O O . LEU A 1 367 ? 24.760 8.589 -20.984 1.00 88.31 367 LEU A O 1
ATOM 2872 N N . GLY A 1 368 ? 25.685 7.983 -22.938 1.00 86.06 368 GLY A N 1
ATOM 2873 C CA . GLY A 1 368 ? 24.470 7.361 -23.462 1.00 86.06 368 GLY A CA 1
ATOM 2874 C C . GLY A 1 368 ? 24.052 6.133 -22.650 1.00 86.06 368 GLY A C 1
ATOM 2875 O O . GLY A 1 368 ? 22.877 5.993 -22.318 1.00 86.06 368 GLY A O 1
ATOM 2876 N N . GLY A 1 369 ? 25.013 5.293 -22.250 1.00 87.31 369 GLY A N 1
ATOM 2877 C CA . GLY A 1 369 ? 24.754 4.112 -21.424 1.00 87.31 369 GLY A CA 1
ATOM 2878 C C . GLY A 1 369 ? 24.241 4.491 -20.037 1.00 87.31 369 GLY A C 1
ATOM 2879 O O . GLY A 1 369 ? 23.222 3.969 -19.588 1.00 87.31 369 GLY A O 1
ATOM 2880 N N . ALA A 1 370 ? 24.880 5.471 -19.393 1.00 88.38 370 ALA A N 1
ATOM 2881 C CA . ALA A 1 370 ? 24.406 6.044 -18.137 1.00 88.38 370 ALA A CA 1
ATOM 2882 C C . ALA A 1 370 ? 22.992 6.637 -18.278 1.00 88.38 370 ALA A C 1
ATOM 2884 O O . ALA A 1 370 ? 22.155 6.440 -17.399 1.00 88.38 370 ALA A O 1
ATOM 2885 N N . GLY A 1 371 ? 22.699 7.301 -19.401 1.00 88.00 371 GLY A N 1
ATOM 2886 C CA . GLY A 1 371 ? 21.370 7.819 -19.717 1.00 88.00 371 GLY A CA 1
ATOM 2887 C C . GLY A 1 371 ? 20.306 6.723 -19.801 1.00 88.00 371 GLY A C 1
ATOM 2888 O O . GLY A 1 371 ? 19.247 6.858 -19.191 1.00 88.00 371 GLY A O 1
ATOM 2889 N N . VAL A 1 372 ? 20.578 5.615 -20.498 1.00 88.06 372 VAL A N 1
ATOM 2890 C CA . VAL A 1 372 ? 19.652 4.469 -20.573 1.00 88.06 372 VAL A CA 1
ATOM 2891 C C . VAL A 1 372 ? 19.430 3.851 -19.196 1.00 88.06 372 VAL A C 1
ATOM 2893 O O . VAL A 1 372 ? 18.284 3.629 -18.811 1.00 88.06 372 VAL A O 1
ATOM 2896 N N . LEU A 1 373 ? 20.499 3.628 -18.425 1.00 87.44 373 LEU A N 1
ATOM 2897 C CA . LEU A 1 373 ? 20.396 3.099 -17.063 1.00 87.44 373 LEU A CA 1
ATOM 2898 C C . LEU A 1 373 ? 19.537 4.000 -16.173 1.00 87.44 373 LEU A C 1
ATOM 2900 O O . LEU A 1 373 ? 18.657 3.508 -15.472 1.00 87.44 373 LEU A O 1
ATOM 2904 N N . LEU A 1 374 ? 19.739 5.317 -16.245 1.00 87.94 374 LEU A N 1
ATOM 2905 C CA . LEU A 1 374 ? 18.946 6.285 -15.494 1.00 87.94 374 LEU A CA 1
ATOM 2906 C C . LEU A 1 374 ? 17.469 6.234 -15.899 1.00 87.94 374 LEU A C 1
ATOM 2908 O O . LEU A 1 374 ? 16.609 6.231 -15.023 1.00 87.94 374 LEU A O 1
ATOM 2912 N N . ASN A 1 375 ? 17.167 6.129 -17.197 1.00 88.81 375 ASN A N 1
ATOM 2913 C CA . ASN A 1 375 ? 15.790 5.985 -17.679 1.00 88.81 375 ASN A CA 1
ATOM 2914 C C . ASN A 1 375 ? 15.139 4.694 -17.165 1.00 88.81 375 ASN A C 1
ATOM 2916 O O . ASN A 1 375 ? 13.995 4.733 -16.717 1.00 88.81 375 ASN A O 1
ATOM 2920 N N . VAL A 1 376 ? 15.857 3.564 -17.168 1.00 88.12 376 VAL A N 1
ATOM 2921 C CA . VAL A 1 376 ? 15.341 2.311 -16.597 1.00 88.12 376 VAL A CA 1
ATOM 2922 C C . VAL A 1 376 ? 15.077 2.476 -15.105 1.00 88.12 376 VAL A C 1
ATOM 2924 O O . VAL A 1 376 ? 13.972 2.190 -14.659 1.00 88.12 376 VAL A O 1
ATOM 2927 N N . CYS A 1 377 ? 16.044 2.985 -14.340 1.00 86.00 377 CYS A N 1
ATOM 2928 C CA . CYS A 1 377 ? 15.881 3.207 -12.905 1.00 86.00 377 CYS A CA 1
ATOM 2929 C C . CYS A 1 377 ? 14.706 4.141 -12.594 1.00 86.00 377 CYS A C 1
A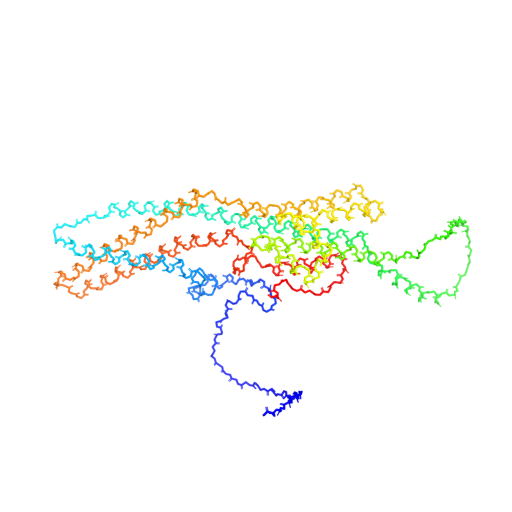TOM 2931 O O . CYS A 1 377 ? 13.959 3.878 -11.659 1.00 86.00 377 CYS A O 1
ATOM 2933 N N . PHE A 1 378 ? 14.516 5.198 -13.384 1.00 88.75 378 PHE A N 1
ATOM 2934 C CA . PHE A 1 378 ? 13.425 6.146 -13.196 1.00 88.75 378 PHE A CA 1
ATOM 2935 C C . PHE A 1 378 ? 12.065 5.516 -13.515 1.00 88.75 378 PHE A C 1
ATOM 2937 O O . PHE A 1 378 ? 11.207 5.401 -12.642 1.00 88.75 378 PHE A O 1
ATOM 2944 N N . PHE A 1 379 ? 11.869 5.062 -14.754 1.00 90.31 379 PHE A N 1
ATOM 2945 C CA . PHE A 1 379 ? 10.568 4.584 -15.210 1.00 90.31 379 PHE A CA 1
ATOM 2946 C C . PHE A 1 379 ? 10.180 3.243 -14.584 1.00 90.31 379 PHE A C 1
ATOM 2948 O O . PHE A 1 379 ? 9.049 3.089 -14.124 1.00 90.31 379 PHE A O 1
ATOM 2955 N N . GLN A 1 380 ? 11.108 2.281 -14.516 1.00 89.38 380 GLN A N 1
ATOM 2956 C CA . GLN A 1 380 ? 10.842 1.010 -13.842 1.00 89.38 380 GLN A CA 1
ATOM 2957 C C . GLN A 1 380 ? 10.749 1.203 -12.328 1.00 89.38 380 GLN A C 1
ATOM 2959 O O . GLN A 1 380 ? 9.898 0.583 -11.700 1.00 89.38 380 GLN A O 1
ATOM 2964 N N . GLY A 1 381 ? 11.577 2.070 -11.737 1.00 87.12 381 GLY A N 1
ATOM 2965 C CA . GLY A 1 381 ? 11.551 2.322 -10.297 1.00 87.12 381 GLY A CA 1
ATOM 2966 C C . GLY A 1 381 ? 10.208 2.870 -9.820 1.00 87.12 381 GLY A C 1
ATOM 2967 O O . GLY A 1 381 ? 9.680 2.378 -8.828 1.00 87.12 381 GLY A O 1
ATOM 2968 N N . ILE A 1 382 ? 9.609 3.814 -10.554 1.00 88.56 382 ILE A N 1
ATOM 2969 C CA . ILE A 1 382 ? 8.274 4.345 -10.225 1.00 88.56 382 ILE A CA 1
ATOM 2970 C C . ILE A 1 382 ? 7.206 3.243 -10.275 1.00 88.56 382 ILE A C 1
ATOM 2972 O O . ILE A 1 382 ? 6.376 3.154 -9.371 1.00 88.56 382 ILE A O 1
ATOM 2976 N N . LEU A 1 383 ? 7.244 2.364 -11.283 1.00 88.12 383 LEU A N 1
ATOM 2977 C CA . LEU A 1 383 ? 6.315 1.230 -11.358 1.00 88.12 383 LEU A CA 1
ATOM 2978 C C . LEU A 1 383 ? 6.471 0.270 -10.170 1.00 88.12 383 LEU A C 1
ATOM 2980 O O . LEU A 1 383 ? 5.473 -0.209 -9.633 1.00 88.12 383 LEU A O 1
ATOM 2984 N N . GLU A 1 384 ? 7.704 0.008 -9.735 1.00 85.25 384 GLU A N 1
ATOM 2985 C CA . GLU A 1 384 ? 7.962 -0.865 -8.584 1.00 85.25 384 GLU A CA 1
ATOM 2986 C C . GLU A 1 384 ? 7.491 -0.257 -7.262 1.00 85.25 384 GLU A C 1
ATOM 2988 O O . GLU A 1 384 ? 6.933 -0.981 -6.435 1.00 85.25 384 GLU A O 1
ATOM 2993 N N . ILE A 1 385 ? 7.663 1.059 -7.075 1.00 85.12 385 ILE A N 1
ATOM 2994 C CA . ILE A 1 385 ? 7.115 1.772 -5.912 1.00 85.12 385 ILE A CA 1
ATOM 2995 C C . ILE A 1 385 ? 5.602 1.557 -5.856 1.00 85.12 385 ILE A C 1
ATOM 2997 O O . ILE A 1 385 ? 5.059 1.233 -4.804 1.00 85.12 385 ILE A O 1
ATOM 3001 N N . GLN A 1 386 ? 4.911 1.691 -6.988 1.00 86.12 386 GLN A N 1
ATOM 3002 C CA . GLN A 1 386 ? 3.468 1.488 -7.027 1.00 86.12 386 GLN A CA 1
ATOM 3003 C C . GLN A 1 386 ? 3.063 0.053 -6.671 1.00 86.12 386 GLN A C 1
ATOM 3005 O O . GLN A 1 386 ? 2.089 -0.145 -5.942 1.00 86.12 386 GLN A O 1
ATOM 3010 N N . ALA A 1 387 ? 3.814 -0.940 -7.151 1.00 83.31 387 ALA A N 1
ATOM 3011 C CA . ALA A 1 387 ? 3.564 -2.337 -6.819 1.00 83.31 387 ALA A CA 1
ATOM 3012 C C . ALA A 1 387 ? 3.676 -2.596 -5.306 1.00 83.31 387 ALA A C 1
ATOM 3014 O O . ALA A 1 387 ? 2.872 -3.352 -4.770 1.00 83.31 387 ALA A O 1
ATOM 3015 N N . THR A 1 388 ? 4.624 -1.940 -4.630 1.00 81.81 388 THR A N 1
ATOM 3016 C CA . THR A 1 388 ? 4.787 -1.991 -3.166 1.00 81.81 388 THR A CA 1
ATOM 3017 C C . THR A 1 388 ? 3.650 -1.258 -2.439 1.00 81.81 388 THR A C 1
ATOM 3019 O O . THR A 1 388 ? 3.037 -1.796 -1.524 1.00 81.81 388 THR A O 1
ATOM 3022 N N . LEU A 1 389 ? 3.278 -0.050 -2.881 1.00 87.38 389 LEU A N 1
ATOM 3023 C CA . LEU A 1 389 ? 2.227 0.751 -2.230 1.00 87.38 389 LEU A CA 1
ATOM 3024 C C . LEU A 1 389 ? 0.816 0.153 -2.353 1.00 87.38 389 LEU A C 1
ATOM 3026 O O . LEU A 1 389 ? -0.094 0.569 -1.635 1.00 87.38 389 LEU A O 1
ATOM 3030 N N . ARG A 1 390 ? 0.614 -0.801 -3.269 1.00 84.38 390 ARG A N 1
ATOM 3031 C CA . ARG A 1 390 ? -0.687 -1.431 -3.517 1.00 84.38 390 ARG A CA 1
ATOM 3032 C C . ARG A 1 390 ? -1.210 -2.211 -2.310 1.00 84.38 390 ARG A C 1
ATOM 3034 O O . ARG A 1 390 ? -2.413 -2.158 -2.067 1.00 84.38 390 ARG A O 1
ATOM 3041 N N . ASN A 1 391 ? -0.344 -2.927 -1.593 1.00 88.00 391 ASN A N 1
ATOM 3042 C CA . ASN A 1 391 ? -0.708 -3.606 -0.351 1.00 88.00 391 ASN A CA 1
ATOM 3043 C C . ASN A 1 391 ? 0.289 -3.242 0.759 1.00 88.00 391 ASN A C 1
ATOM 3045 O O . ASN A 1 391 ? 1.328 -3.886 0.881 1.00 88.00 391 ASN A O 1
ATOM 3049 N N . PRO A 1 392 ? -0.022 -2.237 1.593 1.00 89.50 392 PRO A N 1
ATOM 3050 C CA . PRO A 1 392 ? 0.878 -1.798 2.650 1.00 89.50 392 PRO A CA 1
ATOM 3051 C C . PRO A 1 392 ? 0.806 -2.644 3.928 1.00 89.50 392 PRO A C 1
ATOM 3053 O O . PRO A 1 392 ? 1.373 -2.228 4.927 1.00 89.50 392 PRO A O 1
ATOM 3056 N N . PHE A 1 393 ? 0.109 -3.783 3.948 1.00 88.69 393 PHE A N 1
ATOM 3057 C CA . PHE A 1 393 ? -0.048 -4.602 5.159 1.00 88.69 393 PHE A CA 1
ATOM 3058 C C . PHE A 1 393 ? 0.916 -5.794 5.241 1.00 88.69 393 PHE A C 1
ATOM 3060 O O . PHE A 1 393 ? 0.816 -6.563 6.186 1.00 88.69 393 PHE A O 1
ATOM 3067 N N . GLY A 1 394 ? 1.807 -5.980 4.262 1.00 82.44 394 GLY A N 1
ATOM 3068 C CA . GLY A 1 394 ? 2.781 -7.077 4.258 1.00 82.44 394 GLY A CA 1
ATOM 3069 C C . GLY A 1 394 ? 3.993 -6.854 5.172 1.00 82.44 394 GLY A C 1
ATOM 3070 O O . GLY A 1 394 ? 4.046 -5.910 5.951 1.00 82.44 394 GLY A O 1
ATOM 3071 N N . ASP A 1 395 ? 5.009 -7.703 5.001 1.00 77.31 395 ASP A N 1
ATOM 3072 C CA . ASP A 1 395 ? 6.260 -7.682 5.788 1.00 77.31 395 ASP A CA 1
ATOM 3073 C C . ASP A 1 395 ? 7.393 -6.896 5.090 1.00 77.31 395 ASP A C 1
ATOM 3075 O O . ASP A 1 395 ? 8.597 -7.081 5.327 1.00 77.31 395 ASP A O 1
ATOM 3079 N N . GLU A 1 396 ? 7.025 -6.052 4.127 1.00 73.75 396 GLU A N 1
ATOM 3080 C CA . GLU A 1 396 ? 7.971 -5.223 3.391 1.00 73.75 396 GLU A CA 1
ATOM 3081 C C . GLU A 1 396 ? 8.334 -3.994 4.240 1.00 73.75 396 GLU A C 1
ATOM 3083 O O . GLU A 1 396 ? 7.538 -3.531 5.049 1.00 73.75 396 GLU A O 1
ATOM 3088 N N . PRO A 1 397 ? 9.541 -3.427 4.096 1.00 70.62 397 PRO A N 1
ATOM 3089 C CA . PRO A 1 397 ? 9.980 -2.330 4.957 1.00 70.62 397 PRO A CA 1
ATOM 3090 C C . PRO A 1 397 ? 9.174 -1.040 4.754 1.00 70.62 397 PRO A C 1
ATOM 3092 O O . PRO A 1 397 ? 9.164 -0.189 5.638 1.00 70.62 397 PRO A O 1
ATOM 3095 N N . ASP A 1 398 ? 8.504 -0.914 3.605 1.00 73.75 398 ASP A N 1
ATOM 3096 C CA . ASP A 1 398 ? 7.612 0.199 3.267 1.00 73.75 398 ASP A CA 1
ATOM 3097 C C . ASP A 1 398 ? 6.148 -0.075 3.678 1.00 73.75 398 ASP A C 1
ATOM 3099 O O . ASP A 1 398 ? 5.274 0.782 3.500 1.00 73.75 398 ASP A O 1
ATOM 3103 N N . CYS A 1 399 ? 5.863 -1.271 4.206 1.00 83.69 399 CYS A N 1
ATOM 3104 C CA . CYS A 1 399 ? 4.571 -1.615 4.782 1.00 83.69 399 CYS A CA 1
ATOM 3105 C C . CYS A 1 399 ? 4.395 -0.983 6.168 1.00 83.69 399 CYS A C 1
ATOM 3107 O O . CYS A 1 399 ? 5.319 -0.446 6.785 1.00 83.69 399 CYS A O 1
ATOM 3109 N N . PHE A 1 400 ? 3.162 -1.016 6.658 1.00 87.31 400 PHE A N 1
ATOM 3110 C CA . PHE A 1 400 ? 2.831 -0.519 7.978 1.00 87.31 400 PHE A CA 1
ATOM 3111 C C . PHE A 1 400 ? 3.471 -1.393 9.059 1.00 87.31 400 PHE A C 1
ATOM 3113 O O . PHE A 1 400 ? 3.448 -2.618 8.951 1.00 87.31 400 PHE A O 1
ATOM 3120 N N . PRO A 1 401 ? 4.017 -0.778 10.121 1.00 84.94 401 PRO A N 1
ATOM 3121 C CA . PRO A 1 401 ? 4.643 -1.503 11.215 1.00 84.94 401 PRO A CA 1
ATOM 3122 C C . PRO A 1 401 ? 3.560 -2.124 12.108 1.00 84.94 401 PRO A C 1
ATOM 3124 O O . PRO A 1 401 ? 3.199 -1.559 13.140 1.00 84.94 401 PRO A O 1
ATOM 3127 N N . SER A 1 402 ? 3.035 -3.277 11.696 1.00 83.12 402 SER A N 1
ATOM 3128 C CA . SER A 1 402 ? 1.930 -3.994 12.344 1.00 83.12 402 SER A CA 1
ATOM 3129 C C . SER A 1 402 ? 2.137 -4.172 13.852 1.00 83.12 402 SER A C 1
ATOM 3131 O O . SER A 1 402 ? 1.272 -3.789 14.640 1.00 83.12 402 SER A O 1
ATOM 3133 N N . ASP A 1 403 ? 3.304 -4.678 14.254 1.00 81.75 403 ASP A N 1
ATOM 3134 C CA . ASP A 1 403 ? 3.704 -4.883 15.649 1.00 81.75 403 ASP A CA 1
ATOM 3135 C C . ASP A 1 403 ? 3.743 -3.591 16.457 1.00 81.75 403 ASP A C 1
ATOM 3137 O O . ASP A 1 403 ? 3.188 -3.503 17.556 1.00 81.75 403 ASP A O 1
ATOM 3141 N N . ALA A 1 404 ? 4.409 -2.575 15.907 1.00 83.31 404 ALA A N 1
ATOM 3142 C CA . ALA A 1 404 ? 4.595 -1.296 16.576 1.00 83.31 404 ALA A CA 1
ATOM 3143 C C . ALA A 1 404 ? 3.247 -0.609 16.792 1.00 83.31 404 ALA A C 1
ATOM 3145 O O . ALA A 1 404 ? 2.954 -0.127 17.887 1.00 83.31 404 ALA A O 1
ATOM 3146 N N . ASP A 1 405 ? 2.425 -0.570 15.741 1.00 85.69 405 ASP A N 1
ATOM 3147 C CA . ASP A 1 405 ? 1.103 0.039 15.775 1.00 85.69 405 ASP A CA 1
ATOM 3148 C C . ASP A 1 405 ? 0.211 -0.712 16.768 1.00 85.69 405 ASP A C 1
ATOM 3150 O O . ASP A 1 405 ? -0.398 -0.081 17.634 1.00 85.69 405 ASP A O 1
ATOM 3154 N N . HIS A 1 406 ? 0.227 -2.047 16.754 1.00 87.19 406 HIS A N 1
ATOM 3155 C CA . HIS A 1 406 ? -0.533 -2.844 17.709 1.00 87.19 406 HIS A CA 1
ATOM 3156 C C . HIS A 1 406 ? -0.102 -2.597 19.166 1.00 87.19 406 HIS A C 1
ATOM 3158 O O . HIS A 1 406 ? -0.939 -2.336 20.035 1.00 87.19 406 HIS A O 1
ATOM 3164 N N . ALA A 1 407 ? 1.204 -2.618 19.449 1.00 84.75 407 ALA A N 1
ATOM 3165 C CA . ALA A 1 407 ? 1.746 -2.370 20.785 1.00 84.75 407 ALA A CA 1
ATOM 3166 C C . ALA A 1 407 ? 1.437 -0.945 21.287 1.00 84.75 407 ALA A C 1
ATOM 3168 O O . ALA A 1 407 ? 1.105 -0.741 22.463 1.00 84.75 407 ALA A O 1
ATOM 3169 N N . ASN A 1 408 ? 1.491 0.049 20.399 1.00 87.00 408 ASN A N 1
ATOM 3170 C CA . ASN A 1 408 ? 1.152 1.435 20.716 1.00 87.00 408 ASN A CA 1
ATOM 3171 C C . ASN A 1 408 ? -0.348 1.608 20.994 1.00 87.00 408 ASN A C 1
ATOM 3173 O O . ASN A 1 408 ? -0.713 2.240 21.986 1.00 87.00 408 ASN A O 1
ATOM 3177 N N . MET A 1 409 ? -1.222 1.010 20.179 1.00 88.31 409 MET A N 1
ATOM 3178 C CA . MET A 1 409 ? -2.674 1.023 20.407 1.00 88.31 409 MET A CA 1
ATOM 3179 C C . MET A 1 409 ? -3.032 0.368 21.737 1.00 88.31 409 MET A C 1
ATOM 3181 O O . MET A 1 409 ? -3.830 0.889 22.513 1.00 88.31 409 MET A O 1
ATOM 3185 N N . ARG A 1 410 ? -2.390 -0.759 22.031 1.00 86.56 410 ARG A N 1
ATOM 3186 C CA . ARG A 1 410 ? -2.560 -1.497 23.273 1.00 86.56 410 ARG A CA 1
ATOM 3187 C C . ARG A 1 410 ? -2.120 -0.694 24.496 1.00 86.56 410 ARG A C 1
ATOM 3189 O O . ARG A 1 410 ? -2.887 -0.577 25.450 1.00 86.56 410 ARG A O 1
ATOM 3196 N N . SER A 1 411 ? -0.905 -0.149 24.488 1.00 86.56 411 SER A N 1
ATOM 3197 C CA . SER A 1 411 ? -0.383 0.638 25.615 1.00 86.56 411 SER A CA 1
ATOM 3198 C C . SER A 1 411 ? -1.195 1.916 25.848 1.00 86.56 411 SER A C 1
ATOM 3200 O O . SER A 1 411 ? -1.536 2.223 26.993 1.00 86.56 411 SER A O 1
ATOM 3202 N N . GLY A 1 412 ? -1.591 2.606 24.774 1.00 87.69 412 GLY A N 1
ATOM 3203 C CA . GLY A 1 412 ? -2.479 3.765 24.833 1.00 87.69 412 GLY A CA 1
ATOM 3204 C C . GLY A 1 412 ? -3.839 3.419 25.435 1.00 87.69 412 GLY A C 1
ATOM 3205 O O . GLY A 1 412 ? -4.246 4.029 26.424 1.00 87.69 412 GLY A O 1
ATOM 3206 N N . ALA A 1 413 ? -4.504 2.383 24.921 1.00 88.94 413 ALA A N 1
ATOM 3207 C CA . ALA A 1 413 ? -5.798 1.929 25.424 1.00 88.94 413 ALA A CA 1
ATOM 3208 C C . ALA A 1 413 ? -5.747 1.504 26.903 1.00 88.94 413 ALA A C 1
ATOM 3210 O O . ALA A 1 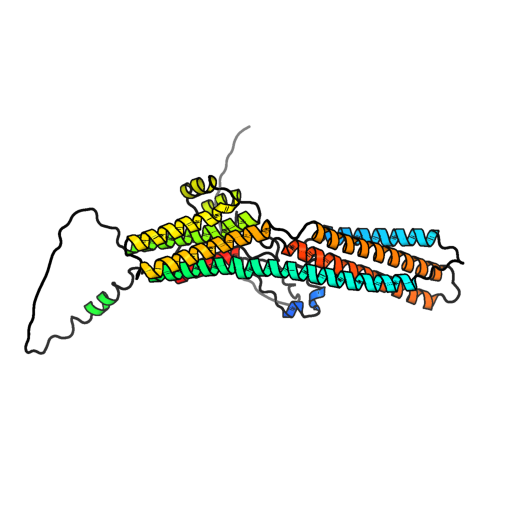413 ? -6.627 1.876 27.682 1.00 88.94 413 ALA A O 1
ATOM 3211 N N . MET A 1 414 ? -4.697 0.790 27.327 1.00 86.38 414 MET A N 1
ATOM 3212 C CA . MET A 1 414 ? -4.509 0.435 28.740 1.00 86.38 414 MET A CA 1
ATOM 3213 C C . MET A 1 414 ? -4.356 1.663 29.636 1.00 86.38 414 MET A C 1
ATOM 3215 O O . MET A 1 414 ? -4.963 1.714 30.707 1.00 86.38 414 MET A O 1
ATOM 3219 N N . SER A 1 415 ? -3.572 2.654 29.196 1.00 86.62 415 SER A N 1
ATOM 3220 C CA . SER A 1 415 ? -3.361 3.888 29.958 1.00 86.62 415 SER A CA 1
ATOM 3221 C C . SER A 1 415 ? -4.665 4.662 30.171 1.00 86.62 415 SER A C 1
ATOM 3223 O O . SER A 1 415 ? -4.889 5.185 31.259 1.00 86.62 415 SER A O 1
ATOM 3225 N N . LEU A 1 416 ? -5.553 4.660 29.170 1.00 87.75 416 LEU A N 1
ATOM 3226 C CA . LEU A 1 416 ? -6.853 5.331 29.226 1.00 87.75 416 LEU A CA 1
ATOM 3227 C C . LEU A 1 416 ? -7.864 4.585 30.107 1.00 87.75 416 LEU A C 1
ATOM 3229 O O . LEU A 1 416 ? -8.655 5.220 30.796 1.00 87.75 416 LEU A O 1
ATOM 3233 N N . MET A 1 417 ? -7.838 3.248 30.110 1.00 83.69 417 MET A N 1
ATOM 3234 C CA . MET A 1 417 ? -8.773 2.435 30.901 1.00 83.69 417 MET A CA 1
ATOM 3235 C C . MET A 1 417 ? -8.360 2.235 32.366 1.00 83.69 417 MET A C 1
ATOM 3237 O O . MET A 1 417 ? -9.186 1.792 33.169 1.00 83.69 417 MET A O 1
ATOM 3241 N N . GLY A 1 418 ? -7.096 2.506 32.711 1.00 74.62 418 GLY A N 1
ATOM 3242 C CA . GLY A 1 418 ? -6.533 2.248 34.044 1.00 74.62 418 GLY A CA 1
ATOM 3243 C C . GLY A 1 418 ? -6.232 0.768 34.332 1.00 74.62 418 GLY A C 1
ATOM 3244 O O . GLY A 1 418 ? -5.845 0.414 35.446 1.00 74.62 418 GLY A O 1
ATOM 3245 N N . VAL A 1 419 ? -6.366 -0.106 33.329 1.00 66.75 419 VAL A N 1
ATOM 3246 C CA . VAL A 1 419 ? -6.229 -1.564 33.465 1.00 66.75 419 VAL A CA 1
ATOM 3247 C C . VAL A 1 419 ? -4.780 -1.997 33.233 1.00 66.75 419 VAL A C 1
ATOM 3249 O O . VAL A 1 419 ? -4.154 -1.616 32.247 1.00 66.75 419 VAL A O 1
ATOM 3252 N N . ARG A 1 420 ? -4.249 -2.862 34.108 1.00 56.72 420 ARG A N 1
ATOM 3253 C CA . ARG A 1 420 ? -2.996 -3.602 33.866 1.00 56.72 420 ARG A CA 1
ATOM 3254 C C . ARG A 1 420 ? -3.337 -4.970 33.262 1.00 56.72 420 ARG A C 1
ATOM 3256 O O . ARG A 1 420 ? -3.948 -5.782 33.948 1.00 56.72 420 ARG A O 1
ATOM 3263 N N . ALA A 1 421 ? -2.949 -5.244 32.015 1.00 54.38 421 ALA A N 1
ATOM 3264 C CA . ALA A 1 421 ? -3.133 -6.553 31.365 1.00 54.38 421 ALA A CA 1
ATOM 3265 C C . ALA A 1 421 ? -1.785 -7.150 30.868 1.00 54.38 421 ALA A C 1
ATOM 3267 O O . ALA A 1 421 ? -0.885 -6.380 30.527 1.00 54.38 421 ALA A O 1
ATOM 3268 N N . PRO A 1 422 ? -1.621 -8.496 30.849 1.00 42.34 422 PRO A N 1
ATOM 3269 C CA . PRO A 1 422 ? -0.327 -9.206 30.724 1.00 42.34 422 PRO A CA 1
ATOM 3270 C C . PRO A 1 422 ? 0.227 -9.225 29.282 1.00 42.34 422 PRO A C 1
ATOM 3272 O O . PRO A 1 422 ? -0.592 -9.136 28.375 1.00 42.34 422 PRO A O 1
ATOM 3275 N N . PRO A 1 423 ? 1.557 -9.338 29.036 1.00 42.97 423 PRO A N 1
ATOM 3276 C CA . PRO A 1 423 ? 2.203 -9.203 27.705 1.00 42.97 423 PRO A CA 1
ATOM 3277 C C . PRO A 1 423 ? 1.769 -10.328 26.735 1.00 42.97 423 PRO A C 1
ATOM 3279 O O . PRO A 1 423 ? 1.468 -11.406 27.221 1.00 42.97 423 PRO A O 1
ATOM 3282 N N . GLN A 1 424 ? 1.654 -10.120 25.410 1.00 54.34 424 GLN A N 1
ATOM 3283 C CA . GLN A 1 424 ? 2.694 -10.572 24.449 1.00 54.34 424 GLN A CA 1
ATOM 3284 C C . GLN A 1 424 ? 2.533 -10.001 23.013 1.00 54.34 424 GLN A C 1
ATOM 3286 O O . GLN A 1 424 ? 1.650 -9.183 22.784 1.00 54.34 424 GLN A O 1
ATOM 3291 N N . HIS A 1 425 ? 3.478 -10.340 22.124 1.00 48.38 425 HIS A N 1
ATOM 3292 C CA . HIS A 1 425 ? 3.713 -9.826 20.764 1.00 48.38 425 HIS A CA 1
ATOM 3293 C C . HIS A 1 425 ? 3.056 -10.720 19.691 1.00 48.38 425 HIS A C 1
ATOM 3295 O O . HIS A 1 425 ? 2.893 -11.914 19.923 1.00 48.38 425 HIS A O 1
ATOM 3301 N N . TRP A 1 426 ? 2.694 -10.158 18.530 1.00 46.25 426 TRP A N 1
ATOM 3302 C CA . TRP A 1 426 ? 1.842 -10.818 17.521 1.00 46.25 426 TRP A CA 1
ATOM 3303 C C . TRP A 1 426 ? 2.597 -11.679 16.500 1.00 46.25 426 TRP A C 1
ATOM 3305 O O . TRP A 1 426 ? 1.994 -12.575 15.913 1.00 46.25 426 TRP A O 1
ATOM 3315 N N . PHE A 1 427 ? 3.886 -11.410 16.271 1.00 41.53 427 PHE A N 1
ATOM 3316 C CA . PHE A 1 427 ? 4.639 -11.967 15.136 1.00 41.53 427 PHE A CA 1
ATOM 3317 C C . PHE A 1 427 ? 5.825 -12.871 15.535 1.00 41.53 427 PHE A C 1
ATOM 3319 O O . PHE A 1 427 ? 6.620 -13.240 14.676 1.00 41.53 427 PHE A O 1
ATOM 3326 N N . ASP A 1 428 ? 5.923 -13.288 16.804 1.00 34.38 428 ASP A N 1
ATOM 3327 C CA . ASP A 1 428 ? 6.956 -14.223 17.295 1.00 34.38 428 ASP A CA 1
ATOM 3328 C C . ASP A 1 428 ? 6.478 -15.697 17.294 1.00 34.38 428 ASP A C 1
ATOM 3330 O O . ASP A 1 428 ? 6.610 -16.400 18.302 1.00 34.38 428 ASP A O 1
ATOM 3334 N N . VAL A 1 429 ? 5.901 -16.174 16.180 1.00 33.31 429 VAL A N 1
ATOM 3335 C CA . VAL A 1 429 ? 5.596 -17.610 15.965 1.00 33.31 429 VAL A CA 1
ATOM 3336 C C . VAL A 1 429 ? 6.414 -18.178 14.818 1.00 33.31 429 VAL A C 1
ATOM 3338 O O . VAL A 1 429 ? 6.372 -17.590 13.714 1.00 33.31 429 VAL A O 1
#

Sequence (429 aa):
MSVCDTYALSIVPPRRRASPPSCCSIPAQQVRTVDEHGKTVAYDVHVLTRWGVFWAYGGTIFNRKIFALGSTLFAVIVISFTGATITFAMEKPSARVDISNYITLFGMISTLIGFVLGLYQSESVARWRAMRFEQLGGLWGAIHNISLLLGIWLPDDKEEGRDNVDKKDTSTASRQAAPHPAASYRSAEQQTSSSSPPLPASEDNAIIKRTVLRWMLASHALTYFQAINRPSEGLDAAVAEGSLTEDERAILSSVPDWMRAQVLWSWIAEVGQNLASTHRMPQSLTNLPIFLNHCLNARGSIGSIGFYLDSQLPYSYVHLVNWIVKAHLVFISVLYGYTLSAITFNTIYFSTLVSVRIYEAIIKALLGGAGVLLNVCFFQGILEIQATLRNPFGDEPDCFPSDADHANMRSGAMSLMGVRAPPQHWFDV